Protein AF-A0A2V8R5P6-F1 (afdb_monomer_lite)

Foldseek 3Di:
DPPDDDDDLVPNPDPPDPSVVVLLVVLLPDQEAEAEDDPVCQPDPVSLVSVVSSPPNDPRHAYEYEYQLDDLVSCCVPPCNPHHYFYPDLVSVLVVVVVVCCVVPNDDPVVNVVVVVVSVVCCVPPVVVVSVVSNPPPDDDDDDDDDDDDDDDDDDDDDDDDDDDDDDDDDDDDDPDDDPDPDPFFKKFWAFQDPFWDWFKEKDQVVVVCVVAVADQQQKWKAFPVRDTWFKGKDAQFPPDSSRIMIMTTDPGTFGHDHPVPPHGRGMMTIDGHHDDADPFWWDWDFDQDPHFGQWIWIDGQFKIWIAGQAFDDDDDPPGRFGHRWTQFIDGNNHTQQANVDPPPPGDPQFTWPDFQKKWFDDPVRDPPDTDIDGQRHWGWHWGDWDITRFKTKTKIKTPWDKDWDADDVVGDIKIWTKMKIWIWMDTHPAQKIKIKIFMWTFTDDDPDTDDIDTTFMKIKIKGFGCQDDDWDWAFDFFKIKTWHQDPQTKIKIKGKPFTFPPSDKDQQDPVCPDDNPRSRRMIMTMTGDDDGMMMMMIGIDSDHPVVNVVVNVCCNVDPPVGDIYIDRDD

pLDDT: mean 79.07, std 18.96, range [26.81, 98.56]

Radius of gyration: 31.25 Å; chains: 1; bounding box: 75×61×99 Å

Structure (mmCIF, N/CA/C/O backbone):
data_AF-A0A2V8R5P6-F1
#
_entry.id   AF-A0A2V8R5P6-F1
#
loop_
_atom_site.group_PDB
_atom_site.id
_atom_site.type_symbol
_atom_site.label_atom_id
_atom_site.label_alt_id
_atom_site.label_comp_id
_atom_site.label_asym_id
_atom_site.label_entity_id
_atom_site.label_seq_id
_atom_site.pdbx_PDB_ins_code
_atom_site.Cartn_x
_atom_site.Cartn_y
_atom_site.Cartn_z
_atom_site.occupancy
_atom_site.B_iso_or_equiv
_atom_site.auth_seq_id
_atom_site.auth_comp_id
_atom_site.auth_asym_id
_atom_site.auth_atom_id
_atom_site.pdbx_PDB_model_num
ATOM 1 N N . MET A 1 1 ? 2.186 5.576 -33.189 1.00 41.69 1 MET A N 1
ATOM 2 C CA . MET A 1 1 ? 2.450 6.936 -32.674 1.00 41.69 1 MET A CA 1
ATOM 3 C C . MET A 1 1 ? 2.052 6.801 -31.240 1.00 41.69 1 MET A C 1
ATOM 5 O O . MET A 1 1 ? 0.868 6.687 -30.966 1.00 41.69 1 MET A O 1
ATOM 9 N N . ASP A 1 2 ? 3.041 6.612 -30.388 1.00 37.03 2 ASP A N 1
ATOM 10 C CA . ASP A 1 2 ? 2.862 5.997 -29.082 1.00 37.03 2 ASP A CA 1
ATOM 11 C C . ASP A 1 2 ? 3.487 6.998 -28.117 1.00 37.03 2 ASP A C 1
ATOM 13 O O . ASP A 1 2 ? 4.654 7.348 -28.289 1.00 37.03 2 ASP A O 1
ATOM 17 N N . GLY A 1 3 ? 2.681 7.553 -27.209 1.00 56.56 3 GLY A N 1
ATOM 18 C CA . GLY A 1 3 ? 3.106 8.645 -26.328 1.00 56.56 3 GLY A CA 1
ATOM 19 C C . GLY A 1 3 ? 2.830 10.075 -26.822 1.00 56.56 3 GLY A C 1
ATOM 20 O O . GLY A 1 3 ? 3.482 10.991 -26.335 1.00 56.56 3 GLY A O 1
ATOM 21 N N . VAL A 1 4 ? 1.880 10.304 -27.739 1.00 63.03 4 VAL A N 1
ATOM 22 C CA . VAL A 1 4 ? 1.261 11.640 -27.900 1.00 63.03 4 VAL A CA 1
ATOM 23 C C . VAL A 1 4 ? -0.056 11.636 -27.131 1.00 63.03 4 VAL A C 1
ATOM 25 O O . VAL A 1 4 ? -0.988 10.933 -27.518 1.00 63.03 4 VAL A O 1
ATOM 28 N N . GLU A 1 5 ? -0.125 12.395 -26.042 1.00 70.12 5 GLU A N 1
ATOM 29 C CA . GLU A 1 5 ? -1.360 12.597 -25.281 1.00 70.12 5 GLU A CA 1
ATOM 30 C C . GLU A 1 5 ? -2.325 13.486 -26.082 1.00 70.12 5 GLU A C 1
ATOM 32 O O . GLU A 1 5 ? -1.928 14.509 -26.644 1.00 70.12 5 GLU A O 1
ATOM 37 N N . THR A 1 6 ? -3.589 13.074 -26.192 1.00 77.62 6 THR A N 1
ATOM 38 C CA . THR A 1 6 ? -4.595 13.768 -27.007 1.00 77.62 6 THR A CA 1
ATOM 39 C C . THR A 1 6 ? -5.811 14.119 -26.172 1.00 77.62 6 THR A C 1
ATOM 41 O O . THR A 1 6 ? -6.468 13.218 -25.659 1.00 77.62 6 THR A O 1
ATOM 44 N N . LEU A 1 7 ? -6.142 15.407 -26.124 1.00 72.94 7 LEU A N 1
ATOM 45 C CA . LEU A 1 7 ? -7.327 15.933 -25.454 1.00 72.94 7 LEU A CA 1
ATOM 46 C C . LEU A 1 7 ? -8.447 16.192 -26.476 1.00 72.94 7 LEU A C 1
ATOM 48 O O . LEU A 1 7 ? -8.277 16.972 -27.416 1.00 72.94 7 LEU A O 1
ATOM 52 N N . ILE A 1 8 ? -9.594 15.537 -26.298 1.00 78.31 8 ILE A N 1
ATOM 53 C CA . ILE A 1 8 ? -10.787 15.604 -27.150 1.00 78.31 8 ILE A CA 1
ATOM 54 C C . ILE A 1 8 ? -12.005 15.877 -26.260 1.00 78.31 8 ILE A C 1
ATOM 56 O O . ILE A 1 8 ? -12.414 15.039 -25.460 1.00 78.31 8 ILE A O 1
ATOM 60 N N . SER A 1 9 ? -12.632 17.041 -26.440 1.00 68.12 9 SER A N 1
ATOM 61 C CA . SER A 1 9 ? -13.701 17.553 -25.566 1.00 68.12 9 SER A CA 1
ATOM 62 C C . SER A 1 9 ? -14.871 16.587 -25.327 1.00 68.12 9 SER A C 1
ATOM 64 O O . SER A 1 9 ? -15.349 16.493 -24.206 1.00 68.12 9 SER A O 1
ATOM 66 N N . ASP A 1 10 ? -15.302 15.842 -26.346 1.00 63.50 10 ASP A N 1
ATOM 67 C CA . ASP A 1 10 ? -16.402 14.861 -26.264 1.00 63.50 10 ASP A CA 1
ATOM 68 C C . ASP A 1 10 ? -16.063 13.601 -25.437 1.00 63.50 10 ASP A C 1
ATOM 70 O O . ASP A 1 10 ? -16.953 12.857 -25.030 1.00 63.50 10 ASP A O 1
ATOM 74 N N . LYS A 1 11 ? -14.773 13.342 -25.183 1.00 67.62 11 LYS A N 1
ATOM 75 C CA . LYS A 1 11 ? -14.292 12.159 -24.448 1.00 67.62 11 LYS A CA 1
ATOM 76 C C . LYS A 1 11 ? -13.755 12.489 -23.061 1.00 67.62 11 LYS A C 1
ATOM 78 O O . LYS A 1 11 ? -13.932 11.687 -22.146 1.00 67.62 11 LYS A O 1
ATOM 83 N N . ASP A 1 12 ? -13.113 13.646 -22.928 1.00 69.19 12 ASP A N 1
ATOM 84 C CA . ASP A 1 12 ? -12.294 13.974 -21.759 1.00 69.19 12 ASP A CA 1
ATOM 85 C C . ASP A 1 12 ? -12.962 14.991 -20.814 1.00 69.19 12 ASP A C 1
ATOM 87 O O . ASP A 1 12 ? -12.529 15.142 -19.674 1.00 69.19 12 ASP A O 1
ATOM 91 N N . ILE A 1 13 ? -14.062 15.632 -21.237 1.00 74.88 13 ILE A N 1
ATOM 92 C CA . ILE A 1 13 ? -14.932 16.433 -20.360 1.00 74.88 13 ILE A CA 1
ATOM 93 C C . ILE A 1 13 ? -16.036 15.528 -19.809 1.00 74.88 13 ILE A C 1
ATOM 95 O O . ILE A 1 13 ? -16.811 14.937 -20.564 1.00 74.88 13 ILE A O 1
ATOM 99 N N . MET A 1 14 ? -16.140 15.418 -18.483 1.00 68.12 14 MET A N 1
ATOM 100 C CA . MET A 1 14 ? -17.130 14.531 -17.867 1.00 68.12 14 MET A CA 1
ATOM 101 C C . MET A 1 14 ? -18.556 15.093 -17.957 1.00 68.12 14 MET A C 1
ATOM 103 O O . MET A 1 14 ? -18.818 16.274 -17.731 1.00 68.12 14 MET A O 1
ATOM 107 N N . ALA A 1 15 ? -19.527 14.217 -18.221 1.00 60.25 15 ALA A N 1
ATOM 108 C CA . ALA A 1 15 ? -20.934 14.600 -18.245 1.00 60.25 15 ALA A CA 1
ATOM 109 C C . ALA A 1 15 ? -21.382 15.160 -16.879 1.00 60.25 15 ALA A C 1
ATOM 111 O O . ALA A 1 15 ? -21.347 14.464 -15.866 1.00 60.25 15 ALA A O 1
ATOM 112 N N . GLY A 1 16 ? -21.839 16.416 -16.870 1.00 67.12 16 GLY A N 1
ATOM 113 C CA . GLY A 1 16 ? -22.284 17.126 -15.664 1.00 67.12 16 GLY A CA 1
ATOM 114 C C . GLY A 1 16 ? -21.281 18.135 -15.098 1.00 67.12 16 GLY A C 1
ATOM 115 O O . GLY A 1 16 ? -21.637 18.859 -14.168 1.00 67.12 16 GLY A O 1
ATOM 116 N N . THR A 1 17 ? -20.071 18.242 -15.654 1.00 66.88 17 THR A N 1
ATOM 117 C CA . THR A 1 17 ? -19.122 19.296 -15.272 1.00 66.88 17 THR A CA 1
ATOM 118 C C . THR A 1 17 ? -19.465 20.642 -15.915 1.00 66.88 17 THR A C 1
ATOM 120 O O . THR A 1 17 ? -20.315 20.761 -16.807 1.00 66.88 17 THR A O 1
ATOM 123 N N . ALA A 1 18 ? -18.790 21.701 -15.465 1.00 71.50 18 ALA A N 1
ATOM 124 C CA . ALA A 1 18 ? -18.855 23.012 -16.097 1.00 71.50 18 ALA A CA 1
ATOM 125 C C . ALA A 1 18 ? -18.038 23.004 -17.404 1.00 71.50 18 ALA A C 1
ATOM 127 O O . ALA A 1 18 ? -16.957 23.582 -17.476 1.00 71.50 18 ALA A O 1
ATOM 128 N N . TRP A 1 19 ? -18.574 22.354 -18.444 1.00 70.62 19 TRP A N 1
ATOM 129 C CA . TRP A 1 19 ? -17.860 22.013 -19.687 1.00 70.62 19 TRP A CA 1
ATOM 130 C C . TRP A 1 19 ? -17.019 23.155 -20.278 1.00 70.62 19 TRP A C 1
ATOM 132 O O . TRP A 1 19 ? -15.917 22.940 -20.769 1.00 70.62 19 TRP A O 1
ATOM 142 N N . ARG A 1 20 ? -17.521 24.395 -20.202 1.00 65.25 20 ARG A N 1
ATOM 143 C CA . ARG A 1 20 ? -16.844 25.574 -20.746 1.00 65.25 20 ARG A CA 1
ATOM 144 C C . ARG A 1 20 ? -15.592 25.968 -19.959 1.00 65.25 20 ARG A C 1
ATOM 146 O O . ARG A 1 20 ? -14.686 26.502 -20.579 1.00 65.25 20 ARG A O 1
ATOM 153 N N . SER A 1 21 ? -15.525 25.770 -18.640 1.00 71.88 21 SER A N 1
ATOM 154 C CA . SER A 1 21 ? -14.287 26.040 -17.892 1.00 71.88 21 SER A CA 1
ATOM 155 C C . SER A 1 21 ? -13.266 24.931 -18.106 1.00 71.88 21 SER A C 1
ATOM 157 O O . SER A 1 21 ? -12.133 25.245 -18.448 1.00 71.88 21 SER A O 1
ATOM 159 N N . GLU A 1 22 ? -13.680 23.661 -18.037 1.00 72.69 22 GLU A N 1
ATOM 160 C CA . GLU A 1 22 ? -12.770 22.526 -18.267 1.00 72.69 22 GLU A CA 1
ATOM 161 C C . GLU A 1 22 ? -12.156 22.565 -19.669 1.00 72.69 22 GLU A C 1
ATOM 163 O O . GLU A 1 22 ? -10.944 22.442 -19.806 1.00 72.69 22 GLU A O 1
ATOM 168 N N . LEU A 1 23 ? -12.949 22.869 -20.702 1.00 71.94 23 LEU A N 1
ATOM 169 C CA . LEU A 1 23 ? -12.435 23.032 -22.061 1.00 71.94 23 LEU A CA 1
ATOM 170 C C . LEU A 1 23 ? -11.393 24.155 -22.178 1.00 71.94 23 LEU A C 1
ATOM 172 O O . LEU A 1 23 ? -10.410 24.012 -22.900 1.00 71.94 23 LEU A O 1
ATOM 176 N N . LEU A 1 24 ? -11.589 25.270 -21.466 1.00 72.12 24 LEU A N 1
ATOM 177 C CA . LEU A 1 24 ? -10.641 26.388 -21.458 1.00 72.12 24 LEU A CA 1
ATOM 178 C C . LEU A 1 24 ? -9.375 26.072 -20.651 1.00 72.12 24 LEU A C 1
ATOM 180 O O . LEU A 1 24 ? -8.335 26.657 -20.940 1.00 72.12 24 LEU A O 1
ATOM 184 N N . ASP A 1 25 ? -9.442 25.178 -19.666 1.00 73.06 25 ASP A N 1
ATOM 185 C CA . ASP A 1 25 ? -8.280 24.728 -18.897 1.00 73.06 25 ASP A CA 1
ATOM 186 C C . ASP A 1 25 ? -7.480 23.665 -19.675 1.00 73.06 25 ASP A C 1
ATOM 188 O O . ASP A 1 25 ? -6.282 23.855 -19.877 1.00 73.06 25 ASP A O 1
ATOM 192 N N . MET A 1 26 ? -8.144 22.674 -20.286 1.00 74.00 26 MET A N 1
ATOM 193 C CA . MET A 1 26 ? -7.539 21.750 -21.267 1.00 74.00 26 MET A CA 1
ATOM 194 C C . MET A 1 26 ? -6.821 22.507 -22.401 1.00 74.00 26 MET A C 1
ATOM 196 O O . MET A 1 26 ? -5.726 22.141 -22.825 1.00 74.00 26 MET A O 1
ATOM 200 N N . MET A 1 27 ? -7.413 23.608 -22.879 1.00 70.81 27 MET A N 1
ATOM 201 C CA . MET A 1 27 ? -6.817 24.475 -23.902 1.00 70.81 27 MET A CA 1
ATOM 202 C C . MET A 1 27 ? -5.595 25.281 -23.429 1.00 70.81 27 MET A C 1
ATOM 204 O O . MET A 1 27 ? -4.884 25.794 -24.288 1.00 70.81 27 MET A O 1
ATOM 208 N N . LYS A 1 28 ? -5.332 25.428 -22.122 1.00 71.50 28 LYS A N 1
ATOM 209 C CA . LYS A 1 28 ? -4.113 26.092 -21.604 1.00 71.50 28 LYS A CA 1
ATOM 210 C C . LYS A 1 28 ? -2.930 25.140 -21.468 1.00 71.50 28 LYS A C 1
ATOM 212 O O . LYS A 1 28 ? -1.794 25.602 -21.465 1.00 71.50 28 LYS A O 1
ATOM 217 N N . GLU A 1 29 ? -3.192 23.847 -21.320 1.00 72.94 29 GLU A N 1
ATOM 218 C CA . GLU A 1 29 ? -2.159 22.826 -21.114 1.00 72.94 29 GLU A CA 1
ATOM 219 C C . GLU A 1 29 ? -1.693 22.200 -22.444 1.00 72.94 29 GLU A C 1
ATOM 221 O O . GLU A 1 29 ? -0.591 21.666 -22.535 1.00 72.94 29 GLU A O 1
ATOM 226 N N . ALA A 1 30 ? -2.488 22.327 -23.513 1.00 76.62 30 ALA A N 1
ATOM 227 C CA . ALA A 1 30 ? -2.176 21.778 -24.830 1.00 76.62 30 ALA A CA 1
ATOM 228 C C . ALA A 1 30 ? -1.042 22.526 -25.572 1.00 76.62 30 ALA A C 1
ATOM 230 O O . ALA A 1 30 ? -1.198 23.664 -26.017 1.00 76.62 30 ALA A O 1
ATOM 231 N N . GLU A 1 31 ? 0.079 21.845 -25.831 1.00 78.88 31 GLU A N 1
ATOM 232 C CA . GLU A 1 31 ? 1.199 22.411 -26.604 1.00 78.88 31 GLU A CA 1
ATOM 233 C C . GLU A 1 31 ? 0.924 22.522 -28.119 1.00 78.88 31 GLU A C 1
ATOM 235 O O . GLU A 1 31 ? 1.481 23.392 -28.808 1.00 78.88 31 GLU A O 1
ATOM 240 N N . PHE A 1 32 ? 0.090 21.634 -28.668 1.00 83.69 32 PHE A N 1
ATOM 241 C CA . PHE A 1 32 ? -0.286 21.590 -30.085 1.00 83.69 32 PHE A CA 1
ATOM 242 C C . PHE A 1 32 ? -1.804 21.424 -30.211 1.00 83.69 32 PHE A C 1
ATOM 244 O O . PHE A 1 32 ? -2.392 20.552 -29.579 1.00 83.69 32 PHE A O 1
ATOM 251 N N . CYS A 1 33 ? -2.443 22.238 -31.052 1.00 85.50 33 CYS A N 1
ATOM 252 C CA . CYS A 1 33 ? -3.891 22.226 -31.251 1.00 85.50 33 CYS A CA 1
ATOM 253 C C . CYS A 1 33 ? -4.232 21.871 -32.706 1.00 85.50 33 CYS A C 1
ATOM 255 O O . CYS A 1 33 ? -3.836 22.576 -33.637 1.00 85.50 33 CYS A O 1
ATOM 257 N N . ILE A 1 34 ? -4.982 20.785 -32.905 1.00 88.31 34 ILE A N 1
ATOM 258 C CA . ILE A 1 34 ? -5.501 20.366 -34.214 1.00 88.31 34 ILE A CA 1
ATOM 259 C C . ILE A 1 34 ? -6.964 20.796 -34.295 1.00 88.31 34 ILE A C 1
ATOM 261 O O . ILE A 1 34 ? -7.778 20.367 -33.482 1.00 88.31 34 ILE A O 1
ATOM 265 N N . VAL A 1 35 ? -7.311 21.628 -35.278 1.00 86.75 35 VAL A N 1
ATOM 266 C CA . VAL A 1 35 ? -8.685 22.126 -35.449 1.00 86.75 35 VAL A CA 1
ATOM 267 C C . VAL A 1 35 ? -9.297 21.513 -36.701 1.00 86.75 35 VAL A C 1
ATOM 269 O O . VAL A 1 35 ? -9.052 21.988 -37.810 1.00 86.75 35 VAL A O 1
ATOM 272 N N . CYS A 1 36 ? -10.090 20.456 -36.529 1.00 87.50 36 CYS A N 1
ATOM 273 C CA . CYS A 1 36 ? -10.805 19.797 -37.622 1.00 87.50 36 CYS A CA 1
ATOM 274 C C . CYS A 1 36 ? -11.921 20.703 -38.171 1.00 87.50 36 CYS A C 1
ATOM 276 O O . CYS A 1 36 ? -12.826 21.114 -37.443 1.00 87.50 36 CYS A O 1
ATOM 278 N N . LEU A 1 37 ? -11.859 21.023 -39.465 1.00 85.56 37 LEU A N 1
ATOM 279 C CA . LEU A 1 37 ? -12.806 21.901 -40.147 1.00 85.56 37 LEU A CA 1
ATOM 280 C C . LEU A 1 37 ? -13.525 21.178 -41.283 1.00 85.56 37 LEU A C 1
ATOM 282 O O . LEU A 1 37 ? -12.896 20.627 -42.183 1.00 85.56 37 LEU A O 1
ATOM 286 N N . GLU A 1 38 ? -14.846 21.304 -41.284 1.00 87.12 38 GLU A N 1
ATOM 287 C CA . GLU A 1 38 ? -15.762 20.830 -42.318 1.00 87.12 38 GLU A CA 1
ATOM 288 C C . GLU A 1 38 ? -16.639 21.990 -42.792 1.00 87.12 38 GLU A C 1
ATOM 290 O O . GLU A 1 38 ? -16.756 23.023 -42.128 1.00 87.12 38 GLU A O 1
ATOM 295 N N . ARG A 1 39 ? -17.325 21.830 -43.930 1.00 82.00 39 ARG A N 1
ATOM 296 C CA . ARG A 1 39 ? -18.169 22.893 -44.508 1.00 82.00 39 ARG A CA 1
ATOM 297 C C . ARG A 1 39 ? -19.221 23.445 -43.536 1.00 82.00 39 ARG A C 1
ATOM 299 O O . ARG A 1 39 ? -19.514 24.638 -43.587 1.00 82.00 39 ARG A O 1
ATOM 306 N N . GLN A 1 40 ? -19.771 22.590 -42.675 1.00 76.19 40 GLN A N 1
ATOM 307 C CA . GLN A 1 40 ? -20.717 22.970 -41.625 1.00 76.19 40 GLN A CA 1
ATOM 308 C C . GLN A 1 40 ? -20.053 23.777 -40.499 1.00 76.19 40 GLN A C 1
ATOM 310 O O . GLN A 1 40 ? -20.596 24.792 -40.058 1.00 76.19 40 GLN A O 1
ATOM 315 N N . SER A 1 41 ? -18.843 23.393 -40.083 1.00 75.88 41 SER A N 1
ATOM 316 C CA . SER A 1 41 ? -18.179 23.981 -38.920 1.00 75.88 41 SER A CA 1
ATOM 317 C C . SER A 1 41 ? -17.630 25.390 -39.189 1.00 75.88 41 SER A C 1
ATOM 319 O O . SER A 1 41 ? -17.620 26.217 -38.281 1.00 75.88 41 SER A O 1
ATOM 321 N N . LEU A 1 42 ? -17.341 25.737 -40.454 1.00 75.75 42 LEU A N 1
ATOM 322 C CA . LEU A 1 42 ? -16.986 27.104 -40.888 1.00 75.75 42 LEU A CA 1
ATOM 323 C C . LEU A 1 42 ? -18.039 28.183 -40.573 1.00 75.75 42 LEU A C 1
ATOM 325 O O . LEU A 1 42 ? -17.731 29.373 -40.635 1.00 75.75 42 LEU A O 1
ATOM 329 N N . ARG A 1 43 ? -19.291 27.793 -40.298 1.00 69.88 43 ARG A N 1
ATOM 330 C CA . ARG A 1 43 ? -20.374 28.714 -39.912 1.00 69.88 43 ARG A CA 1
ATOM 331 C C . ARG A 1 43 ? -20.559 28.827 -38.399 1.00 69.88 43 ARG A C 1
ATOM 333 O O . ARG A 1 43 ? -21.347 29.661 -37.964 1.00 69.88 43 ARG A O 1
ATOM 340 N N . SER A 1 44 ? -19.865 28.008 -37.608 1.00 72.62 44 SER A N 1
ATOM 341 C CA . SER A 1 44 ? -19.988 28.000 -36.152 1.00 72.62 44 SER A CA 1
ATOM 342 C C . SER A 1 44 ? -19.269 29.208 -35.538 1.00 72.62 44 SER A C 1
ATOM 344 O O . SER A 1 44 ? -18.041 29.288 -35.625 1.00 72.62 44 SER A O 1
ATOM 346 N N . PRO A 1 45 ? -19.974 30.129 -34.848 1.00 59.69 45 PRO A N 1
ATOM 347 C CA . PRO A 1 45 ? -19.325 31.221 -34.116 1.00 59.69 45 PRO A CA 1
ATOM 348 C C . PRO A 1 45 ? -18.437 30.710 -32.972 1.00 59.69 45 PRO A C 1
ATOM 350 O O . PRO A 1 45 ? -17.565 31.430 -32.490 1.00 59.69 45 PRO A O 1
ATOM 353 N N . TRP A 1 46 ? -18.675 29.471 -32.532 1.00 63.09 46 TRP A N 1
ATOM 354 C CA . TRP A 1 46 ? -18.012 28.842 -31.400 1.00 63.09 46 TRP A CA 1
ATOM 355 C C . TRP A 1 46 ? -16.539 28.523 -31.687 1.00 63.09 46 TRP A C 1
ATOM 357 O O . TRP A 1 46 ? -15.673 28.930 -30.919 1.00 63.09 46 TRP A O 1
ATOM 367 N N . ILE A 1 47 ? -16.238 27.946 -32.857 1.00 65.06 47 ILE A N 1
ATOM 368 C CA . ILE A 1 47 ? -14.860 27.621 -33.272 1.00 65.06 47 ILE A CA 1
ATOM 369 C C . ILE A 1 47 ? -13.997 28.886 -33.362 1.00 65.06 47 ILE A C 1
ATOM 371 O O . ILE A 1 47 ? -12.839 28.888 -32.951 1.00 65.06 47 ILE A O 1
ATOM 375 N N . ALA A 1 48 ? -14.560 29.993 -33.856 1.00 60.16 48 ALA A N 1
ATOM 376 C CA . ALA A 1 48 ? -13.858 31.274 -33.899 1.00 60.16 48 ALA A CA 1
ATOM 377 C C . ALA A 1 48 ? -13.557 31.839 -32.493 1.00 60.16 48 ALA A C 1
ATOM 379 O O . ALA A 1 48 ? -12.550 32.527 -32.320 1.00 60.16 48 ALA A O 1
ATOM 380 N N . PHE A 1 49 ? -14.399 31.541 -31.496 1.00 63.06 49 PHE A N 1
ATOM 381 C CA . PHE A 1 49 ? -14.207 31.955 -30.104 1.00 63.06 49 PHE A CA 1
ATOM 382 C C . PHE A 1 49 ? -13.153 31.095 -29.388 1.00 63.06 49 PHE A C 1
ATOM 384 O O . PHE A 1 49 ? -12.235 31.644 -28.782 1.00 63.06 49 PHE A O 1
ATOM 391 N N . GLU A 1 50 ? -13.245 29.767 -29.496 1.00 63.59 50 GLU A N 1
ATOM 392 C CA . GLU A 1 50 ? -12.294 28.813 -28.900 1.00 63.59 50 GLU A CA 1
ATOM 393 C C . GLU A 1 50 ? -10.869 29.042 -29.412 1.00 63.59 50 GLU A C 1
ATOM 395 O O . GLU A 1 50 ? -9.941 29.254 -28.635 1.00 63.59 50 GLU A O 1
ATOM 400 N N . VAL A 1 51 ? -10.704 29.115 -30.734 1.00 62.91 51 VAL A N 1
ATOM 401 C CA . VAL A 1 51 ? -9.417 29.412 -31.377 1.00 62.91 51 VAL A CA 1
ATOM 402 C C . VAL A 1 51 ? -8.875 30.777 -30.953 1.00 62.91 51 VAL A C 1
ATOM 404 O O . VAL A 1 51 ? -7.667 30.937 -30.789 1.00 62.91 51 VAL A O 1
ATOM 407 N N . GLY A 1 52 ? -9.752 31.770 -30.770 1.00 61.84 52 GLY A N 1
ATOM 408 C CA . GLY A 1 52 ? -9.370 33.093 -30.276 1.00 61.84 52 GLY A CA 1
ATOM 409 C C . GLY A 1 52 ? -8.824 33.066 -28.846 1.00 61.84 52 GLY A C 1
ATOM 410 O O . GLY A 1 52 ? -7.953 33.869 -28.516 1.00 61.84 52 GLY A O 1
ATOM 411 N N . PHE A 1 53 ? -9.292 32.129 -28.017 1.00 63.59 53 PHE A N 1
ATOM 412 C CA . PHE A 1 53 ? -8.777 31.902 -26.670 1.00 63.59 53 PHE A CA 1
ATOM 413 C C . PHE A 1 53 ? -7.422 31.181 -26.695 1.00 63.59 53 PHE A C 1
ATOM 415 O O . PHE A 1 53 ? -6.457 31.712 -26.150 1.00 63.59 53 PHE A O 1
ATOM 422 N N . VAL A 1 54 ? -7.308 30.059 -27.419 1.00 59.84 54 VAL A N 1
ATOM 423 C CA . VAL A 1 54 ? -6.037 29.320 -27.606 1.00 59.84 54 VAL A CA 1
ATOM 424 C C . VAL A 1 54 ? -4.932 30.253 -28.124 1.00 59.84 54 VAL A C 1
ATOM 426 O O . VAL A 1 54 ? -3.827 30.280 -27.587 1.00 59.84 54 VAL A O 1
ATOM 429 N N . ALA A 1 55 ? -5.249 31.096 -29.113 1.00 59.34 55 ALA A N 1
ATOM 430 C CA . ALA A 1 55 ? -4.313 32.047 -29.713 1.00 59.34 55 ALA A CA 1
ATOM 431 C C . ALA A 1 55 ? -3.903 33.232 -28.809 1.00 59.34 55 ALA A C 1
ATOM 433 O O . ALA A 1 55 ? -2.973 33.949 -29.172 1.00 59.34 55 ALA A O 1
ATOM 434 N N . ASN A 1 56 ? -4.591 33.465 -27.684 1.00 58.47 56 ASN A N 1
ATOM 435 C CA . ASN A 1 56 ? -4.267 34.517 -26.709 1.00 58.47 56 ASN A CA 1
ATOM 436 C C . ASN A 1 56 ? -3.638 33.960 -25.422 1.00 58.47 56 ASN A C 1
ATOM 438 O O . ASN A 1 56 ? -2.841 34.649 -24.791 1.00 58.47 56 ASN A O 1
ATOM 442 N N . SER A 1 57 ? -4.011 32.747 -25.005 1.00 55.88 57 SER A N 1
ATOM 443 C CA . SER A 1 57 ? -3.524 32.128 -23.765 1.00 55.88 57 SER A CA 1
ATOM 444 C C . SER A 1 57 ? -2.152 31.473 -23.911 1.00 55.88 57 SER A C 1
ATOM 446 O O . SER A 1 57 ? -1.452 31.310 -22.916 1.00 55.88 57 SER A O 1
ATOM 448 N N . LEU A 1 58 ? -1.755 31.124 -25.137 1.00 55.75 58 LEU A N 1
ATOM 449 C CA . LEU A 1 58 ? -0.521 30.402 -25.424 1.00 55.75 58 LEU A CA 1
ATOM 450 C C . LEU A 1 58 ? 0.386 31.232 -26.336 1.00 55.75 58 LEU A C 1
ATOM 452 O O . LEU A 1 58 ? 0.192 31.259 -27.551 1.00 55.75 58 LEU A O 1
ATOM 456 N N . ALA A 1 59 ? 1.405 31.871 -25.760 1.00 47.28 59 ALA A N 1
ATOM 457 C CA . ALA A 1 59 ? 2.319 32.743 -26.502 1.00 47.28 59 ALA A CA 1
ATOM 458 C C . ALA A 1 59 ? 3.120 32.024 -27.615 1.00 47.28 59 ALA A C 1
ATOM 460 O O . ALA A 1 59 ? 3.546 32.683 -28.560 1.00 47.28 59 ALA A O 1
ATOM 461 N N . GLU A 1 60 ? 3.297 30.695 -27.532 1.00 51.28 60 GLU A N 1
ATOM 462 C CA . GLU A 1 60 ? 4.103 29.894 -28.477 1.00 51.28 60 GLU A CA 1
ATOM 463 C C . GLU A 1 60 ? 3.461 28.540 -28.889 1.00 51.28 60 GLU A C 1
ATOM 465 O O . GLU A 1 60 ? 4.151 27.611 -29.324 1.00 51.28 60 GLU A O 1
ATOM 470 N N . SER A 1 61 ? 2.134 28.377 -28.778 1.00 56.66 61 SER A N 1
ATOM 471 C CA . SER A 1 61 ? 1.486 27.125 -29.224 1.00 56.66 61 SER A CA 1
ATOM 472 C C . SER A 1 61 ? 1.409 26.986 -30.745 1.00 56.66 61 SER A C 1
ATOM 474 O O . SER A 1 61 ? 1.372 27.958 -31.503 1.00 56.66 61 SER A O 1
ATOM 476 N N . SER A 1 62 ? 1.359 25.737 -31.207 1.00 74.38 62 SER A N 1
ATOM 477 C CA . SER A 1 62 ? 1.248 25.413 -32.631 1.00 74.38 62 SER A CA 1
ATOM 478 C C . SER A 1 62 ? -0.189 25.009 -32.954 1.00 74.38 62 SER A C 1
ATOM 480 O O . SER A 1 62 ? -0.631 23.938 -32.549 1.00 74.38 62 SER A O 1
ATOM 482 N N . ILE A 1 63 ? -0.917 25.859 -33.682 1.00 84.69 63 ILE A N 1
ATOM 483 C CA . ILE A 1 63 ? -2.282 25.571 -34.148 1.00 84.69 63 ILE A CA 1
ATOM 484 C C . ILE A 1 63 ? -2.231 25.111 -35.610 1.00 84.69 63 ILE A C 1
ATOM 486 O O . ILE A 1 63 ? -1.702 25.826 -36.463 1.00 84.69 63 ILE A O 1
ATOM 490 N N . CYS A 1 64 ? -2.815 23.950 -35.914 1.00 89.00 64 CYS A N 1
ATOM 491 C CA . CYS A 1 64 ? -2.956 23.434 -37.275 1.00 89.00 64 CYS A CA 1
ATOM 492 C C . CYS A 1 64 ? -4.443 23.252 -37.648 1.00 89.00 64 CYS A C 1
ATOM 494 O O . CYS A 1 64 ? -5.110 22.365 -37.109 1.00 89.00 64 CYS A O 1
ATOM 496 N N . PRO A 1 65 ? -4.985 24.065 -38.575 1.00 89.75 65 PRO A N 1
ATOM 497 C CA . PRO A 1 65 ? -6.292 23.816 -39.176 1.00 89.75 65 PRO A CA 1
ATOM 498 C C . PRO A 1 65 ? -6.233 22.570 -40.069 1.00 89.75 65 PRO A C 1
ATOM 500 O O . PRO A 1 65 ? -5.435 22.518 -41.007 1.00 89.75 65 PRO A O 1
ATOM 503 N N . TYR A 1 66 ? -7.094 21.592 -39.810 1.00 92.62 66 TYR A N 1
ATOM 504 C CA . TYR A 1 66 ? -7.132 20.316 -40.520 1.00 92.62 66 TYR A CA 1
ATOM 505 C C . TYR A 1 66 ? -8.428 20.199 -41.334 1.00 92.62 66 TYR A C 1
ATOM 507 O O . TYR A 1 66 ? -9.524 20.184 -40.780 1.00 92.62 66 TYR A O 1
ATOM 515 N N . LEU A 1 67 ? -8.316 20.214 -42.663 1.00 90.62 67 LEU A N 1
ATOM 516 C CA . LEU A 1 67 ? -9.421 20.511 -43.578 1.00 90.62 67 LEU A CA 1
ATOM 517 C C . LEU A 1 67 ? -10.052 19.241 -44.163 1.00 90.62 67 LEU A C 1
ATOM 519 O O . LEU A 1 67 ? -9.507 18.631 -45.082 1.00 90.62 67 LEU A O 1
ATOM 523 N N . ILE A 1 68 ? -11.236 18.878 -43.673 1.00 89.62 68 ILE A N 1
ATOM 524 C CA . ILE A 1 68 ? -12.007 17.708 -44.104 1.00 89.62 68 ILE A CA 1
ATOM 525 C C . ILE A 1 68 ? -12.955 18.126 -45.238 1.00 89.62 68 ILE A C 1
ATOM 527 O O . ILE A 1 68 ? -13.864 18.937 -45.052 1.00 89.62 68 ILE A O 1
ATOM 531 N N . GLY A 1 69 ? -12.716 17.615 -46.451 1.00 83.81 69 GLY A N 1
ATOM 532 C CA . GLY A 1 69 ? -13.511 17.956 -47.644 1.00 83.81 69 GLY A CA 1
ATOM 533 C C . GLY A 1 69 ? -13.438 19.436 -48.062 1.00 83.81 69 GLY A C 1
ATOM 534 O O . GLY A 1 69 ? -14.315 19.931 -48.779 1.00 83.81 69 GLY A O 1
ATOM 535 N N . LEU A 1 70 ? -12.413 20.158 -47.601 1.00 86.38 70 LEU A N 1
ATOM 536 C CA . LEU A 1 70 ? -12.209 21.589 -47.811 1.00 86.38 70 LEU A CA 1
ATOM 537 C C . LEU A 1 70 ? -10.785 21.870 -48.304 1.00 86.38 70 LEU A C 1
ATOM 539 O O . LEU A 1 70 ? -9.832 21.216 -47.894 1.00 86.38 70 LEU A O 1
ATOM 543 N N . SER A 1 71 ? -10.641 22.904 -49.131 1.00 86.06 71 SER A N 1
ATOM 544 C CA . SER A 1 71 ? -9.341 23.445 -49.541 1.00 86.06 71 SER A CA 1
ATOM 545 C C . SER A 1 71 ? -8.976 24.682 -48.706 1.00 86.06 71 SER A C 1
ATOM 547 O O . SER A 1 71 ? -9.881 25.348 -48.190 1.00 86.06 71 SER A O 1
ATOM 549 N N . PRO A 1 72 ? -7.693 25.089 -48.629 1.00 84.81 72 PRO A N 1
ATOM 550 C CA . PRO A 1 72 ? -7.291 26.321 -47.939 1.00 84.81 72 PRO A CA 1
ATOM 551 C C . PRO A 1 72 ? -8.038 27.581 -48.411 1.00 84.81 72 PRO A C 1
ATOM 553 O O . PRO A 1 72 ? -8.293 28.483 -47.614 1.00 84.81 72 PRO A O 1
ATOM 556 N N . ARG A 1 73 ? -8.491 27.616 -49.675 1.00 85.31 73 ARG A N 1
ATOM 557 C CA . ARG A 1 73 ? -9.309 28.718 -50.217 1.00 85.31 73 ARG A CA 1
ATOM 558 C C . ARG A 1 73 ? -10.646 28.888 -49.494 1.00 85.31 73 ARG A C 1
ATOM 560 O O . ARG A 1 73 ? -11.171 29.990 -49.384 1.00 85.31 73 ARG A O 1
ATOM 567 N N . ASN A 1 74 ? -11.207 27.797 -48.972 1.00 83.88 74 ASN A N 1
ATOM 568 C CA . ASN A 1 74 ? -12.486 27.822 -48.266 1.00 83.88 74 ASN A CA 1
ATOM 569 C C . ASN A 1 74 ? -12.401 28.505 -46.893 1.00 83.88 74 ASN A C 1
ATOM 571 O O . ASN A 1 74 ? -13.443 28.873 -46.354 1.00 83.88 74 ASN A O 1
ATOM 575 N N . ILE A 1 75 ? -11.191 28.703 -46.353 1.00 84.12 75 ILE A N 1
ATOM 576 C CA . ILE A 1 75 ? -10.972 29.357 -45.060 1.00 84.12 75 ILE A CA 1
ATOM 577 C C . ILE A 1 75 ? -10.340 30.749 -45.165 1.00 84.12 75 ILE A C 1
ATOM 579 O O . ILE A 1 75 ? -10.109 31.345 -44.125 1.00 84.12 75 ILE A O 1
ATOM 583 N N . GLU A 1 76 ? -10.102 31.311 -46.359 1.00 80.50 76 GLU A N 1
ATOM 584 C CA . GLU A 1 76 ? -9.396 32.602 -46.553 1.00 80.50 76 GLU A CA 1
ATOM 585 C C . GLU A 1 76 ? -9.900 33.743 -45.648 1.00 80.50 76 GLU A C 1
ATOM 587 O O . GLU A 1 76 ? -9.108 34.528 -45.126 1.00 80.50 76 GLU A O 1
ATOM 592 N N . ARG A 1 77 ? -11.221 33.816 -45.432 1.00 75.38 77 ARG A N 1
ATOM 593 C CA . ARG A 1 77 ? -11.890 34.838 -44.603 1.00 75.38 77 ARG A CA 1
ATOM 594 C C . ARG A 1 77 ? -12.149 34.402 -43.153 1.00 75.38 77 ARG A C 1
ATOM 596 O O . ARG A 1 77 ? -12.765 35.149 -42.399 1.00 75.38 77 ARG A O 1
ATOM 603 N N . HIS A 1 78 ? -11.735 33.198 -42.773 1.00 78.94 78 HIS A N 1
ATOM 604 C CA . HIS A 1 78 ? -11.894 32.649 -41.429 1.00 78.94 78 HIS A CA 1
ATOM 605 C C . HIS A 1 78 ? -10.701 33.060 -40.542 1.00 78.94 78 HIS A C 1
ATOM 607 O O . HIS A 1 78 ? -9.579 33.082 -41.044 1.00 78.94 78 HIS A O 1
ATOM 613 N N . PRO A 1 79 ? -10.866 33.304 -39.225 1.00 76.38 79 PRO A N 1
ATOM 614 C CA . PRO A 1 79 ? -9.758 33.692 -38.334 1.00 76.38 79 PRO A CA 1
ATOM 615 C C . PRO A 1 79 ? -8.572 32.710 -38.269 1.00 76.38 79 PRO A C 1
ATOM 617 O O . PRO A 1 79 ? -7.491 33.081 -37.811 1.00 76.38 79 PRO A O 1
ATOM 620 N N . LEU A 1 80 ? -8.764 31.468 -38.729 1.00 80.50 80 LEU A N 1
ATOM 621 C CA . LEU A 1 80 ? -7.719 30.444 -38.846 1.00 80.50 80 LEU A CA 1
ATOM 622 C C . LEU A 1 80 ? -6.841 30.570 -40.105 1.00 80.50 80 LEU A C 1
ATOM 624 O O . LEU A 1 80 ? -5.831 29.878 -40.174 1.00 80.50 80 LEU A O 1
ATOM 628 N N . SER A 1 81 ? -7.165 31.435 -41.077 1.00 82.81 81 SER A N 1
ATOM 629 C CA . SER A 1 81 ? -6.387 31.572 -42.327 1.00 82.81 81 SER A CA 1
ATOM 630 C C . SER A 1 81 ? -4.940 32.030 -42.126 1.00 82.81 81 SER A C 1
ATOM 632 O O . SER A 1 81 ? -4.106 31.833 -43.005 1.00 82.81 81 SER A O 1
ATOM 634 N N . LYS A 1 82 ? -4.633 32.604 -40.955 1.00 80.50 82 LYS A N 1
ATOM 635 C CA . LYS A 1 82 ? -3.275 32.971 -40.528 1.00 80.50 82 LYS A CA 1
ATOM 636 C C . LYS A 1 82 ? -2.384 31.777 -40.145 1.00 80.50 82 LYS A C 1
ATOM 638 O O . LYS A 1 82 ? -1.181 31.967 -40.006 1.00 80.50 82 LYS A O 1
ATOM 643 N N . TYR A 1 83 ? -2.945 30.579 -39.958 1.00 85.12 83 TYR A N 1
ATOM 644 C CA . TYR A 1 83 ? -2.195 29.358 -39.642 1.00 85.12 83 TYR A CA 1
ATOM 645 C C . TYR A 1 83 ? -2.063 28.455 -40.872 1.00 85.12 83 TYR A C 1
ATOM 647 O O . TYR A 1 83 ? -2.948 28.413 -41.728 1.00 85.12 83 TYR A O 1
ATOM 655 N N . GLN A 1 84 ? -0.969 27.693 -40.955 1.00 86.94 84 GLN A N 1
ATOM 656 C CA . GLN A 1 84 ? -0.742 26.784 -42.077 1.00 86.94 84 GLN A CA 1
ATOM 657 C C . GLN A 1 84 ? -1.663 25.561 -41.977 1.00 86.94 84 GLN A C 1
ATOM 659 O O . GLN A 1 84 ? -1.412 24.628 -41.215 1.00 86.94 84 GLN A O 1
ATOM 664 N N . ALA A 1 85 ? -2.733 25.576 -42.770 1.00 89.00 85 ALA A N 1
ATOM 665 C CA . ALA A 1 85 ? -3.689 24.482 -42.842 1.00 89.00 85 ALA A CA 1
ATOM 666 C C . ALA A 1 85 ? -3.121 23.249 -43.567 1.00 89.00 85 ALA A C 1
ATOM 668 O O . ALA A 1 85 ? -2.340 23.372 -44.516 1.00 89.00 85 ALA A O 1
ATOM 669 N N . LYS A 1 86 ? -3.573 22.063 -43.156 1.00 93.81 86 LYS A N 1
ATOM 670 C CA . LYS A 1 86 ? -3.339 20.784 -43.838 1.00 93.81 86 LYS A CA 1
ATOM 671 C C . LYS A 1 86 ? -4.669 20.198 -44.288 1.00 93.81 86 LYS A C 1
ATOM 673 O O . LYS A 1 86 ? -5.663 20.299 -43.578 1.00 93.81 86 LYS A O 1
ATOM 678 N N . GLN A 1 87 ? -4.706 19.623 -45.484 1.00 92.19 87 GLN A N 1
ATOM 679 C CA . GLN A 1 87 ? -5.888 18.906 -45.961 1.00 92.19 87 GLN A CA 1
ATOM 680 C C . GLN A 1 87 ? -5.945 17.514 -45.330 1.00 92.19 87 GLN A C 1
ATOM 682 O O . GLN A 1 87 ? -4.909 16.916 -45.039 1.00 92.19 87 GLN A O 1
ATOM 687 N N . ALA A 1 88 ? -7.157 17.000 -45.139 1.00 90.38 88 ALA A N 1
ATOM 688 C CA . ALA A 1 88 ? -7.400 15.633 -44.703 1.00 90.38 88 ALA A CA 1
ATOM 689 C C . ALA A 1 88 ? -7.215 14.653 -45.878 1.00 90.38 88 ALA A C 1
ATOM 691 O O . ALA A 1 88 ? -8.155 14.013 -46.343 1.00 90.38 88 ALA A O 1
ATOM 692 N N . ASP A 1 89 ? -5.984 14.581 -46.380 1.00 88.69 89 ASP A N 1
ATOM 693 C CA . ASP A 1 89 ? -5.514 13.663 -47.417 1.00 88.69 89 ASP A CA 1
ATOM 694 C C . ASP A 1 89 ? -4.183 13.010 -46.985 1.00 88.69 89 ASP A C 1
ATOM 696 O O . ASP A 1 89 ? -3.650 13.316 -45.914 1.00 88.69 89 ASP A O 1
ATOM 700 N N . LYS A 1 90 ? -3.648 12.073 -47.783 1.00 89.06 90 LYS A N 1
ATOM 701 C CA . LYS A 1 90 ? -2.448 11.292 -47.416 1.00 89.06 90 LYS A CA 1
ATOM 702 C C . LYS A 1 90 ? -1.233 12.185 -47.138 1.00 89.06 90 LYS A C 1
ATOM 704 O O . LYS A 1 90 ? -0.471 11.914 -46.213 1.00 89.06 90 LYS A O 1
ATOM 709 N N . GLU A 1 91 ? -1.059 13.249 -47.916 1.00 91.50 91 GLU A N 1
ATOM 710 C CA . GLU A 1 91 ? 0.096 14.145 -47.816 1.00 91.50 91 GLU A CA 1
ATOM 711 C C . GLU A 1 91 ? -0.071 15.128 -46.651 1.00 91.50 91 GLU A C 1
ATOM 713 O O . GLU A 1 91 ? 0.835 15.279 -45.831 1.00 91.50 91 GLU A O 1
ATOM 718 N N . GLY A 1 92 ? -1.254 15.728 -46.504 1.00 90.06 92 GLY A N 1
ATOM 719 C CA . GLY A 1 92 ? -1.564 16.633 -45.401 1.00 90.06 92 GLY A CA 1
ATOM 720 C C . GLY A 1 92 ? -1.579 15.947 -44.032 1.00 90.06 92 GLY A C 1
ATOM 721 O O . GLY A 1 92 ? -1.106 16.536 -43.057 1.00 90.06 92 GLY A O 1
ATOM 722 N N . THR A 1 93 ? -2.037 14.691 -43.955 1.00 91.56 93 THR A N 1
ATOM 723 C CA . THR A 1 93 ? -1.975 13.888 -42.719 1.00 91.56 93 THR A CA 1
ATOM 724 C C . THR A 1 93 ? -0.536 13.517 -42.372 1.00 91.56 93 THR A C 1
ATOM 726 O O . THR A 1 93 ? -0.140 13.634 -41.213 1.00 91.56 93 THR A O 1
ATOM 729 N N . TRP A 1 94 ? 0.268 13.111 -43.365 1.00 93.31 94 TRP A N 1
ATOM 730 C CA . TRP A 1 94 ? 1.692 12.842 -43.159 1.00 93.31 94 TRP A CA 1
ATOM 731 C C . TRP A 1 94 ? 2.425 14.075 -42.622 1.00 93.31 94 TRP A C 1
ATOM 733 O O . TRP A 1 94 ? 3.148 13.983 -41.631 1.00 93.31 94 TRP A O 1
ATOM 743 N N . ASP A 1 95 ? 2.204 15.237 -43.233 1.00 91.94 95 ASP A N 1
ATOM 744 C CA . ASP A 1 95 ? 2.831 16.487 -42.811 1.00 91.94 95 ASP A CA 1
ATOM 745 C C . ASP A 1 95 ? 2.427 16.905 -41.387 1.00 91.94 95 ASP A C 1
ATOM 747 O O . ASP A 1 95 ? 3.255 17.442 -40.650 1.00 91.94 95 ASP A O 1
ATOM 751 N N . LEU A 1 96 ? 1.172 16.664 -40.989 1.00 91.19 96 LEU A N 1
ATOM 752 C CA . LEU A 1 96 ? 0.695 16.897 -39.623 1.00 91.19 96 LEU A CA 1
ATOM 753 C C . LEU A 1 96 ? 1.391 15.961 -38.621 1.00 91.19 96 LEU A C 1
ATOM 755 O O . LEU A 1 96 ? 1.904 16.417 -37.601 1.00 91.19 96 LEU A O 1
ATOM 759 N N . ILE A 1 97 ? 1.466 14.667 -38.941 1.00 89.62 97 ILE A N 1
ATOM 760 C CA . ILE A 1 97 ? 2.154 13.645 -38.135 1.00 89.62 97 ILE A CA 1
ATOM 761 C C . ILE A 1 97 ? 3.643 13.976 -37.968 1.00 89.62 97 ILE A C 1
ATOM 763 O O . ILE A 1 97 ? 4.184 13.894 -36.865 1.00 89.62 97 ILE A O 1
ATOM 767 N N . LEU A 1 98 ? 4.291 14.417 -39.046 1.00 89.06 98 LEU A N 1
ATOM 768 C CA . LEU A 1 98 ? 5.689 14.834 -39.046 1.00 89.06 98 LEU A CA 1
ATOM 769 C C . LEU A 1 98 ? 5.919 16.116 -38.227 1.00 89.06 98 LEU A C 1
ATOM 771 O O . LEU A 1 98 ? 6.952 16.247 -37.569 1.00 89.06 98 LEU A O 1
ATOM 775 N N . ALA A 1 99 ? 4.970 17.057 -38.244 1.00 88.00 99 ALA A N 1
ATOM 776 C CA . ALA A 1 99 ? 5.032 18.269 -37.429 1.00 88.00 99 ALA A CA 1
ATOM 777 C C . ALA A 1 99 ? 4.909 17.968 -35.924 1.00 88.00 99 ALA A C 1
ATOM 779 O O . ALA A 1 99 ? 5.640 18.566 -35.133 1.00 88.00 99 ALA A O 1
ATOM 780 N N . LEU A 1 100 ? 4.046 17.020 -35.538 1.00 87.06 100 LEU A N 1
ATOM 781 C CA . LEU A 1 100 ? 3.906 16.555 -34.152 1.00 87.06 100 LEU A CA 1
ATOM 782 C C . LEU A 1 100 ? 5.197 15.894 -33.644 1.00 87.06 100 LEU A C 1
ATOM 784 O O . LEU A 1 100 ? 5.746 16.336 -32.637 1.00 87.06 100 LEU A O 1
ATOM 788 N N . GLU A 1 101 ? 5.734 14.911 -34.378 1.00 85.00 101 GLU A N 1
ATOM 789 C CA . GLU A 1 101 ? 6.988 14.220 -34.020 1.00 85.00 101 GLU A CA 1
ATOM 790 C C . GLU A 1 101 ? 8.147 15.215 -33.842 1.00 85.00 101 GLU A C 1
ATOM 792 O O . GLU A 1 101 ? 8.866 15.185 -32.842 1.00 85.00 101 GLU A O 1
ATOM 797 N N . ARG A 1 102 ? 8.302 16.154 -34.786 1.00 87.00 102 ARG A N 1
ATOM 798 C CA . ARG A 1 102 ? 9.355 17.176 -34.715 1.00 87.00 102 ARG A CA 1
ATOM 799 C C . ARG A 1 102 ? 9.169 18.151 -33.560 1.00 87.00 102 ARG A C 1
ATOM 801 O O . ARG A 1 102 ? 10.178 18.625 -33.044 1.00 87.00 102 ARG A O 1
ATOM 808 N N . LYS A 1 103 ? 7.932 18.456 -33.147 1.00 83.00 103 LYS A N 1
ATOM 809 C CA . LYS A 1 103 ? 7.691 19.295 -31.965 1.00 83.00 103 LYS A CA 1
ATOM 810 C C . LYS A 1 103 ? 8.055 18.556 -30.678 1.00 83.00 103 LYS A C 1
ATOM 812 O O . LYS A 1 103 ? 8.736 19.129 -29.837 1.00 83.00 103 LYS A O 1
ATOM 817 N N . GLN A 1 104 ? 7.659 17.291 -30.559 1.00 80.94 104 GLN A N 1
ATOM 818 C CA . GLN A 1 104 ? 7.878 16.493 -29.352 1.00 80.94 104 GLN A CA 1
ATOM 819 C C . GLN A 1 104 ? 9.346 16.068 -29.160 1.00 80.94 104 GLN A C 1
ATOM 821 O O . GLN A 1 104 ? 9.816 15.920 -28.032 1.00 80.94 104 GLN A O 1
ATOM 826 N N . HIS A 1 105 ? 10.083 15.847 -30.255 1.00 80.00 105 HIS A N 1
ATOM 827 C CA . HIS A 1 105 ? 11.385 15.173 -30.202 1.00 80.00 105 HIS A CA 1
ATOM 828 C C . HIS A 1 105 ? 12.500 15.793 -31.060 1.00 80.00 105 HIS A C 1
ATOM 830 O O . HIS A 1 105 ? 13.634 15.306 -31.029 1.00 80.00 105 HIS A O 1
ATOM 836 N N . GLY A 1 106 ? 12.214 16.863 -31.805 1.00 83.06 106 GLY A N 1
ATOM 837 C CA . GLY A 1 106 ? 13.155 17.472 -32.744 1.00 83.06 106 GLY A CA 1
ATOM 838 C C . GLY A 1 106 ? 13.347 16.672 -34.046 1.00 83.06 106 GLY A C 1
ATOM 839 O O . GLY A 1 106 ? 12.854 15.552 -34.189 1.00 83.06 106 GLY A O 1
ATOM 840 N N . PRO A 1 107 ? 14.053 17.241 -35.041 1.00 81.62 107 PRO A N 1
ATOM 841 C CA . PRO A 1 107 ? 14.266 16.596 -36.336 1.00 81.62 107 PRO A CA 1
ATOM 842 C C . PRO A 1 107 ? 15.264 15.432 -36.246 1.00 81.62 107 PRO A C 1
ATOM 844 O O . PRO A 1 107 ? 16.384 15.590 -35.755 1.00 81.62 107 PRO A O 1
ATOM 847 N N . ASN A 1 108 ? 14.895 14.262 -36.778 1.00 89.50 108 ASN A N 1
ATOM 848 C CA . ASN A 1 108 ? 15.765 13.082 -36.807 1.00 89.50 108 ASN A CA 1
ATOM 849 C C . ASN A 1 108 ? 15.481 12.201 -38.033 1.00 89.50 108 ASN A C 1
ATOM 851 O O . ASN A 1 108 ? 14.489 11.478 -38.066 1.00 89.50 108 ASN A O 1
ATOM 855 N N . ALA A 1 109 ? 16.383 12.202 -39.018 1.00 78.44 109 ALA A N 1
ATOM 856 C CA . ALA A 1 109 ? 16.166 11.532 -40.304 1.00 78.44 109 ALA A CA 1
ATOM 857 C C . ALA A 1 109 ? 15.858 10.022 -40.197 1.00 78.44 109 ALA A C 1
ATOM 859 O O . ALA A 1 109 ? 14.968 9.530 -40.886 1.00 78.44 109 ALA A O 1
ATOM 860 N N . LEU A 1 110 ? 16.547 9.287 -39.314 1.00 67.69 110 LEU A N 1
ATOM 861 C CA . LEU A 1 110 ? 16.328 7.843 -39.144 1.00 67.69 110 LEU A CA 1
ATOM 862 C C . LEU A 1 110 ? 14.964 7.548 -38.504 1.00 67.69 110 LEU A C 1
ATOM 864 O O . LEU A 1 110 ? 14.316 6.555 -38.835 1.00 67.69 110 LEU A O 1
ATOM 868 N N . ARG A 1 111 ? 14.519 8.410 -37.586 1.00 83.94 111 ARG A N 1
ATOM 869 C CA . ARG A 1 111 ? 13.211 8.280 -36.947 1.00 83.94 111 ARG A CA 1
ATOM 870 C C . ARG A 1 111 ? 12.080 8.692 -37.883 1.00 83.94 111 ARG A C 1
ATOM 872 O O . ARG A 1 111 ? 11.095 7.970 -37.976 1.00 83.94 111 ARG A O 1
ATOM 879 N N . GLU A 1 112 ? 12.249 9.790 -38.616 1.00 87.69 112 GLU A N 1
ATOM 880 C CA . GLU A 1 112 ? 11.301 10.248 -39.636 1.00 87.69 112 GLU A CA 1
ATOM 881 C C . GLU A 1 112 ? 11.111 9.190 -40.735 1.00 87.69 112 GLU A C 1
ATOM 883 O O . GLU A 1 112 ? 9.978 8.936 -41.139 1.00 87.69 112 GLU A O 1
ATOM 888 N N . GLN A 1 113 ? 12.180 8.491 -41.144 1.00 80.31 113 GLN A N 1
ATOM 889 C CA . GLN A 1 113 ? 12.086 7.352 -42.063 1.00 80.31 113 GLN A CA 1
ATOM 890 C C . GLN A 1 113 ? 11.236 6.205 -41.483 1.00 80.31 113 GLN A C 1
ATOM 892 O O . GLN A 1 113 ? 10.288 5.764 -42.129 1.00 80.31 113 GLN A O 1
ATOM 897 N N . ARG A 1 114 ? 11.517 5.750 -40.253 1.00 80.44 114 ARG A N 1
ATOM 898 C CA . ARG A 1 114 ? 10.730 4.682 -39.597 1.00 80.44 114 ARG A CA 1
ATOM 899 C C . ARG A 1 114 ? 9.269 5.087 -39.378 1.00 80.44 114 ARG A C 1
ATOM 901 O O . ARG A 1 114 ? 8.362 4.270 -39.524 1.00 80.44 114 ARG A O 1
ATOM 908 N N . LEU A 1 115 ? 9.029 6.354 -39.035 1.00 86.00 115 LEU A N 1
ATOM 909 C CA . LEU A 1 115 ? 7.687 6.913 -38.896 1.00 86.00 115 LEU A CA 1
ATOM 910 C C . LEU A 1 115 ? 6.956 6.929 -40.245 1.00 86.00 115 LEU A C 1
ATOM 912 O O . LEU A 1 115 ? 5.765 6.629 -40.275 1.00 86.00 115 LEU A O 1
ATOM 916 N N . ARG A 1 116 ? 7.665 7.200 -41.352 1.00 89.25 116 ARG A N 1
ATOM 917 C CA . ARG A 1 116 ? 7.116 7.144 -42.712 1.00 89.25 116 ARG A CA 1
ATOM 918 C C . ARG A 1 116 ? 6.741 5.723 -43.112 1.00 89.25 116 ARG A C 1
ATOM 920 O O . ARG A 1 116 ? 5.604 5.506 -43.511 1.00 89.25 116 ARG A O 1
ATOM 927 N N . GLU A 1 117 ? 7.650 4.764 -42.949 1.00 81.94 117 GLU A N 1
ATOM 928 C CA . GLU A 1 117 ? 7.400 3.338 -43.220 1.00 81.94 117 GLU A CA 1
ATOM 929 C C . GLU A 1 117 ? 6.162 2.838 -42.455 1.00 81.94 117 GLU A C 1
ATOM 931 O O . GLU A 1 117 ? 5.288 2.184 -43.023 1.00 81.94 117 GLU A O 1
ATOM 936 N N . ARG A 1 118 ? 6.031 3.234 -41.181 1.00 83.06 118 ARG A N 1
ATOM 937 C CA . ARG A 1 118 ? 4.847 2.949 -40.365 1.00 83.06 118 ARG A CA 1
ATOM 938 C C . ARG A 1 118 ? 3.586 3.649 -40.887 1.00 83.06 118 ARG A C 1
ATOM 940 O O . ARG A 1 118 ? 2.546 3.005 -40.991 1.00 83.06 118 ARG A O 1
ATOM 947 N N . PHE A 1 119 ? 3.656 4.939 -41.214 1.00 88.69 119 PHE A N 1
ATOM 948 C CA . PHE A 1 119 ? 2.515 5.708 -41.722 1.00 88.69 119 PHE A CA 1
ATOM 949 C C . PHE A 1 119 ? 1.939 5.121 -43.016 1.00 88.69 119 PHE A C 1
ATOM 951 O O . PHE A 1 119 ? 0.723 4.988 -43.117 1.00 88.69 119 PHE A O 1
ATOM 958 N N . GLU A 1 120 ? 2.788 4.734 -43.973 1.00 86.94 120 GLU A N 1
ATOM 959 C CA . GLU A 1 120 ? 2.348 4.145 -45.246 1.00 86.94 120 GLU A CA 1
ATOM 960 C C . GLU A 1 120 ? 1.491 2.886 -45.015 1.00 86.94 120 GLU A C 1
ATOM 962 O O . GLU A 1 120 ? 0.389 2.779 -45.556 1.00 86.94 120 GLU A O 1
ATOM 967 N N . LEU A 1 121 ? 1.938 1.991 -44.123 1.00 81.00 121 LEU A N 1
ATOM 968 C CA . LEU A 1 121 ? 1.206 0.775 -43.747 1.00 81.00 121 LEU A CA 1
ATOM 969 C C . LEU A 1 121 ? -0.165 1.087 -43.119 1.00 81.00 121 LEU A C 1
ATOM 971 O O . LEU A 1 121 ? -1.179 0.526 -43.537 1.00 81.00 121 LEU A O 1
ATOM 975 N N . TYR A 1 122 ? -0.225 1.994 -42.137 1.00 80.12 122 TYR A N 1
ATOM 976 C CA . TYR A 1 122 ? -1.497 2.381 -41.505 1.00 80.12 122 TYR A CA 1
ATOM 977 C C . TYR A 1 122 ? -2.444 3.089 -42.484 1.00 80.12 122 TYR A C 1
ATOM 979 O O . TYR A 1 122 ? -3.660 2.867 -42.442 1.00 80.12 122 TYR A O 1
ATOM 987 N N . TRP A 1 123 ? -1.905 3.909 -43.390 1.00 84.94 123 TRP A N 1
ATOM 988 C CA . TRP A 1 123 ? -2.706 4.633 -44.367 1.00 84.94 123 TRP A CA 1
ATOM 989 C C . TRP A 1 123 ? -3.414 3.687 -45.340 1.00 84.94 123 TRP A C 1
ATOM 991 O O . TRP A 1 123 ? -4.622 3.810 -45.563 1.00 84.94 123 TRP A O 1
ATOM 1001 N N . GLU A 1 124 ? -2.680 2.729 -45.906 1.00 79.38 124 GLU A N 1
ATOM 1002 C CA . GLU A 1 124 ? -3.209 1.802 -46.911 1.00 79.38 124 GLU A CA 1
ATOM 1003 C C . GLU A 1 124 ? -4.139 0.744 -46.306 1.00 79.38 124 GLU A C 1
ATOM 1005 O O . GLU A 1 124 ? -5.168 0.419 -46.903 1.00 79.38 124 GLU A O 1
ATOM 1010 N N . HIS A 1 125 ? -3.835 0.241 -45.105 1.00 71.94 125 HIS A N 1
ATOM 1011 C CA . HIS A 1 125 ? -4.619 -0.836 -44.495 1.00 71.94 125 HIS A CA 1
ATOM 1012 C C . HIS A 1 125 ? -5.834 -0.372 -43.677 1.00 71.94 125 HIS A C 1
ATOM 1014 O O . HIS A 1 125 ? -6.801 -1.133 -43.580 1.00 71.94 125 HIS A O 1
ATOM 1020 N N . GLN A 1 126 ? -5.809 0.833 -43.092 1.00 70.12 126 GLN A N 1
ATOM 1021 C CA . GLN A 1 126 ? -6.850 1.299 -42.161 1.00 70.12 126 GLN A CA 1
ATOM 1022 C C . GLN A 1 126 ? -7.473 2.634 -42.602 1.00 70.12 126 GLN A C 1
ATOM 1024 O O . GLN A 1 126 ? -8.659 2.675 -42.938 1.00 70.12 126 GLN A O 1
ATOM 1029 N N . LEU A 1 127 ? -6.680 3.707 -42.695 1.00 72.38 127 LEU A N 1
ATOM 1030 C CA . LEU A 1 127 ? -7.216 5.073 -42.825 1.00 72.38 127 LEU A CA 1
ATOM 1031 C C . LEU A 1 127 ? -7.905 5.351 -44.173 1.00 72.38 127 LEU A C 1
ATOM 1033 O O . LEU A 1 127 ? -8.894 6.081 -44.216 1.00 72.38 127 LEU A O 1
ATOM 1037 N N . THR A 1 128 ? -7.455 4.732 -45.271 1.00 75.50 128 THR A N 1
ATOM 1038 C CA . THR A 1 128 ? -8.034 4.955 -46.615 1.00 75.50 128 THR A CA 1
ATOM 1039 C C . THR A 1 128 ? -9.549 4.687 -46.667 1.00 75.50 128 THR A C 1
ATOM 1041 O O . THR A 1 128 ? -10.270 5.373 -47.392 1.00 75.50 128 THR A O 1
ATOM 1044 N N . LYS A 1 129 ? -10.062 3.725 -45.88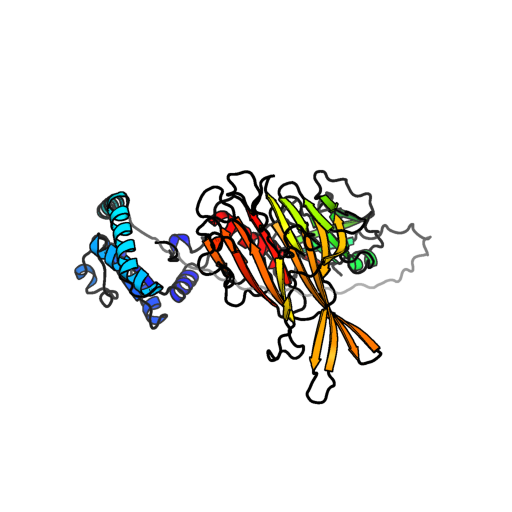4 1.00 70.38 129 LYS A N 1
ATOM 1045 C CA . LYS A 1 129 ? -11.505 3.418 -45.826 1.00 70.38 129 LYS A CA 1
ATOM 1046 C C . LYS A 1 129 ? -12.289 4.425 -44.982 1.00 70.38 129 LYS A C 1
ATOM 1048 O O . LYS A 1 129 ? -13.401 4.790 -45.351 1.00 70.38 129 LYS A O 1
ATOM 1053 N N . GLU A 1 130 ? -11.711 4.881 -43.877 1.00 72.19 130 GLU A N 1
ATOM 1054 C CA . GLU A 1 130 ? -12.362 5.807 -42.943 1.00 72.19 130 GLU A CA 1
ATOM 1055 C C . GLU A 1 130 ? -12.480 7.214 -43.543 1.00 72.19 130 GLU A C 1
ATOM 1057 O O . GLU A 1 130 ? -13.554 7.816 -43.510 1.00 72.19 130 GLU A O 1
ATOM 1062 N N . PHE A 1 131 ? -11.426 7.697 -44.210 1.00 72.69 131 PHE A N 1
ATOM 1063 C CA . PHE A 1 131 ? -11.445 8.983 -44.917 1.00 72.69 131 PHE A CA 1
ATOM 1064 C C . PHE A 1 131 ? -12.445 8.996 -46.082 1.00 72.69 131 PHE A C 1
ATOM 1066 O O . PHE A 1 131 ? -13.116 10.005 -46.304 1.00 72.69 131 PHE A O 1
ATOM 1073 N N . ALA A 1 132 ? -12.604 7.876 -46.797 1.00 69.31 132 ALA A N 1
ATOM 1074 C CA . ALA A 1 132 ? -13.639 7.746 -47.821 1.00 69.31 132 ALA A CA 1
ATOM 1075 C C . ALA A 1 132 ? -15.057 7.869 -47.228 1.00 69.31 132 ALA A C 1
ATOM 1077 O O . ALA A 1 132 ? -15.919 8.491 -47.845 1.00 69.31 132 ALA A O 1
ATOM 1078 N N . GLY A 1 133 ? -15.285 7.346 -46.016 1.00 66.31 133 GLY A N 1
ATOM 1079 C CA . GLY A 1 133 ? -16.540 7.519 -45.279 1.00 66.31 133 GLY A CA 1
ATOM 1080 C C . GLY A 1 133 ? -16.812 8.981 -44.908 1.00 66.31 133 GLY A C 1
ATOM 1081 O O . GLY A 1 133 ? -17.873 9.512 -45.245 1.00 66.31 133 GLY A O 1
ATOM 1082 N N . LEU A 1 134 ? -15.835 9.659 -44.295 1.00 65.31 134 LEU A N 1
ATOM 1083 C CA . LEU A 1 134 ? -15.956 11.062 -43.860 1.00 65.31 134 LEU A CA 1
ATOM 1084 C C . LEU A 1 134 ? -16.331 12.016 -45.007 1.00 65.31 134 LEU A C 1
ATOM 1086 O O . LEU A 1 134 ? -17.173 12.894 -44.837 1.00 65.31 134 LEU A O 1
ATOM 1090 N N . LEU A 1 135 ? -15.781 11.804 -46.206 1.00 63.50 135 LEU A N 1
ATOM 1091 C CA . LEU A 1 135 ? -16.091 12.622 -47.386 1.00 63.50 135 LEU A CA 1
ATOM 1092 C C . LEU A 1 135 ? -17.511 12.405 -47.951 1.00 63.50 135 LEU A C 1
ATOM 1094 O O . LEU A 1 135 ? -17.943 13.181 -48.804 1.00 63.50 135 LEU A O 1
ATOM 1098 N N . THR A 1 136 ? -18.243 11.385 -47.486 1.00 59.19 136 THR A N 1
ATOM 1099 C CA . THR A 1 136 ? -19.605 11.058 -47.955 1.00 59.19 136 THR A CA 1
ATOM 1100 C C . THR A 1 136 ? -20.726 11.418 -46.973 1.00 59.19 136 THR A C 1
ATOM 1102 O O . THR A 1 136 ? -21.869 11.542 -47.402 1.00 59.19 136 THR A O 1
ATOM 1105 N N . GLY A 1 137 ? -20.427 11.624 -45.683 1.00 50.25 137 GLY A N 1
ATOM 1106 C CA . GLY A 1 137 ? -21.442 11.758 -44.623 1.00 50.25 137 GLY A CA 1
ATOM 1107 C C . GLY A 1 137 ? -21.973 13.171 -44.332 1.00 50.25 137 GLY A C 1
ATOM 1108 O O . GLY A 1 137 ? -22.891 13.320 -43.534 1.00 50.25 137 GLY A O 1
ATOM 1109 N N . GLY A 1 138 ? -21.417 14.221 -44.944 1.00 42.38 138 GLY A N 1
ATOM 1110 C CA . GLY A 1 138 ? -21.655 15.625 -44.558 1.00 42.38 138 GLY A CA 1
ATOM 1111 C C . GLY A 1 138 ? -22.994 16.255 -44.979 1.00 42.38 138 GLY A C 1
ATOM 1112 O O . GLY A 1 138 ? -23.007 17.439 -45.327 1.00 42.38 138 GLY A O 1
ATOM 1113 N N . ALA A 1 139 ? -24.094 15.496 -45.020 1.00 36.88 139 ALA A N 1
ATOM 1114 C CA . ALA A 1 139 ? -25.381 15.961 -45.543 1.00 36.88 139 ALA A CA 1
ATOM 1115 C C . ALA A 1 139 ? -26.611 15.352 -44.833 1.00 36.88 139 ALA A C 1
ATOM 1117 O O . ALA A 1 139 ? -27.318 14.576 -45.461 1.00 36.88 139 ALA A O 1
ATOM 1118 N N . GLU A 1 140 ? -26.865 15.728 -43.565 1.00 32.28 140 GLU A N 1
ATOM 1119 C CA . GLU A 1 140 ? -28.204 15.930 -42.939 1.00 32.28 140 GLU A CA 1
ATOM 1120 C C . GLU A 1 140 ? -28.114 16.086 -41.396 1.00 32.28 140 GLU A C 1
ATOM 1122 O O . GLU A 1 140 ? -27.674 15.151 -40.735 1.00 32.28 140 GLU A O 1
ATOM 1127 N N . ALA A 1 141 ? -28.547 17.237 -40.831 1.00 30.97 141 ALA A N 1
ATOM 1128 C CA . ALA A 1 141 ? -29.299 17.405 -39.551 1.00 30.97 141 ALA A CA 1
ATOM 1129 C C . ALA A 1 141 ? -29.215 18.834 -38.931 1.00 30.97 141 ALA A C 1
ATOM 1131 O O . ALA A 1 141 ? -28.151 19.442 -38.871 1.00 30.97 141 ALA A O 1
ATOM 1132 N N . GLU A 1 142 ? -30.348 19.341 -38.415 1.00 28.19 142 GLU A N 1
ATOM 1133 C CA . GLU A 1 142 ? -30.587 20.669 -37.785 1.00 28.19 142 GLU A CA 1
ATOM 1134 C C . GLU A 1 142 ? -31.830 20.527 -36.837 1.00 28.19 142 GLU A C 1
ATOM 1136 O O . GLU A 1 142 ? -32.582 19.573 -37.026 1.00 28.19 142 GLU A O 1
ATOM 1141 N N . GLN A 1 143 ? -32.175 21.317 -35.797 1.00 27.39 143 GLN A N 1
ATOM 1142 C CA . GLN A 1 143 ? -31.796 22.651 -35.271 1.00 27.39 143 GLN A CA 1
ATOM 1143 C C . GLN A 1 143 ? -31.817 22.672 -33.708 1.00 27.39 143 GLN A C 1
ATOM 1145 O O . GLN A 1 143 ? -32.498 21.836 -33.114 1.00 27.39 143 GLN A O 1
ATOM 1150 N N . PRO A 1 144 ? -31.164 23.638 -33.014 1.00 27.66 144 PRO A N 1
ATOM 1151 C CA . PRO A 1 144 ? -31.222 23.788 -31.547 1.00 27.66 144 PRO A CA 1
ATOM 1152 C C . PRO A 1 144 ? -32.308 24.774 -31.047 1.00 27.66 144 PRO A C 1
ATOM 1154 O O . PRO A 1 144 ? -32.642 25.740 -31.731 1.00 27.66 144 PRO A O 1
ATOM 1157 N N . THR A 1 145 ? -32.787 24.611 -29.802 1.00 27.12 145 THR A N 1
ATOM 1158 C CA . THR A 1 145 ? -33.733 25.542 -29.133 1.00 27.12 145 THR A CA 1
ATOM 1159 C C . THR A 1 145 ? -33.275 25.992 -27.737 1.00 27.12 145 THR A C 1
ATOM 1161 O O . THR A 1 145 ? -32.880 25.165 -26.917 1.00 27.12 145 THR A O 1
ATOM 1164 N N . SER A 1 146 ? -33.382 27.296 -27.450 1.00 28.25 146 SER A N 1
ATOM 1165 C CA . SER A 1 146 ? -32.933 27.955 -26.203 1.00 28.25 146 SER A CA 1
ATOM 1166 C C . SER A 1 146 ? -33.932 27.898 -25.025 1.00 28.25 146 SER A C 1
ATOM 1168 O O . SER A 1 146 ? -35.138 27.819 -25.260 1.00 28.25 146 SER A O 1
ATOM 1170 N N . PRO A 1 147 ? -33.469 28.057 -23.764 1.00 28.62 147 PRO A N 1
ATOM 1171 C CA . PRO A 1 147 ? -34.317 28.241 -22.577 1.00 28.62 147 PRO A CA 1
ATOM 1172 C C . PRO A 1 147 ? -34.580 29.724 -22.209 1.00 28.62 147 PRO A C 1
ATOM 1174 O O . PRO A 1 147 ? -33.899 30.632 -22.684 1.00 28.62 147 PRO A O 1
ATOM 1177 N N . ALA A 1 148 ? -35.550 29.958 -21.312 1.00 26.81 148 ALA A N 1
ATOM 1178 C CA . ALA A 1 148 ? -35.989 31.270 -20.800 1.00 26.81 148 ALA A CA 1
ATOM 1179 C C . ALA A 1 148 ? -35.981 31.325 -19.238 1.00 26.81 148 ALA A C 1
ATOM 1181 O O . ALA A 1 148 ? -35.834 30.273 -18.614 1.00 26.81 148 ALA A O 1
ATOM 1182 N N . PRO A 1 149 ? -36.062 32.512 -18.582 1.00 32.94 149 PRO A N 1
ATOM 1183 C CA . PRO A 1 149 ? -35.378 32.742 -17.295 1.00 32.94 149 PRO A CA 1
ATOM 1184 C C . PRO A 1 149 ? -36.213 32.699 -15.984 1.00 32.94 149 PRO A C 1
ATOM 1186 O O . PRO A 1 149 ? -37.422 32.488 -15.962 1.00 32.94 149 PRO A O 1
ATOM 1189 N N . GLN A 1 150 ? -35.479 32.915 -14.883 1.00 29.92 150 GLN A N 1
ATOM 1190 C CA . GLN A 1 150 ? -35.769 32.732 -13.447 1.00 29.92 150 GLN A CA 1
ATOM 1191 C C . GLN A 1 150 ? -36.898 33.588 -12.822 1.00 29.92 150 GLN A C 1
ATOM 1193 O O . GLN A 1 150 ? -37.276 34.640 -13.337 1.00 29.92 150 GLN A O 1
ATOM 1198 N N . LYS A 1 151 ? -37.310 33.217 -11.594 1.00 28.94 151 LYS A N 1
ATOM 1199 C CA . LYS A 1 151 ? -37.963 34.114 -10.618 1.00 28.94 151 LYS A CA 1
ATOM 1200 C C . LYS A 1 151 ? -37.383 33.969 -9.200 1.00 28.94 151 LYS A C 1
ATOM 1202 O O . LYS A 1 151 ? -36.883 32.914 -8.829 1.00 28.94 151 LYS A O 1
ATOM 1207 N N . ARG A 1 152 ? -37.456 35.067 -8.441 1.00 27.05 152 ARG A N 1
ATOM 1208 C CA . ARG A 1 152 ? -36.853 35.323 -7.116 1.00 27.05 152 ARG A CA 1
ATOM 1209 C C . ARG A 1 152 ? -37.952 35.386 -6.043 1.00 27.05 152 ARG A C 1
ATOM 1211 O O . ARG A 1 152 ? -39.054 35.823 -6.365 1.00 27.05 152 ARG A O 1
ATOM 1218 N N . VAL A 1 153 ? -37.653 35.002 -4.800 1.00 32.00 153 VAL A N 1
ATOM 1219 C CA . VAL A 1 153 ? -38.559 35.114 -3.634 1.00 32.00 153 VAL A CA 1
ATOM 1220 C C . VAL A 1 153 ? -37.803 35.752 -2.459 1.00 32.00 153 VAL A C 1
ATOM 1222 O O . VAL A 1 153 ? -36.602 35.528 -2.312 1.00 32.00 153 VAL A O 1
ATOM 1225 N N . GLU A 1 154 ? -38.492 36.579 -1.672 1.00 30.72 154 GLU A N 1
ATOM 1226 C CA . GLU A 1 154 ? -37.972 37.321 -0.507 1.00 30.72 154 GLU A CA 1
ATOM 1227 C C . GLU A 1 154 ? -38.378 36.644 0.828 1.00 30.72 154 GLU A C 1
ATOM 1229 O O . GLU A 1 154 ? -39.333 35.866 0.832 1.00 30.72 154 GLU A O 1
ATOM 1234 N N . PRO A 1 155 ? -37.669 36.891 1.951 1.00 33.16 155 PRO A N 1
ATOM 1235 C CA . PRO A 1 155 ? -37.910 36.208 3.231 1.00 33.16 155 PRO A CA 1
ATOM 1236 C C . PRO A 1 155 ? -38.884 36.940 4.182 1.00 33.16 155 PRO A C 1
ATOM 1238 O O . PRO A 1 155 ? -38.885 38.168 4.260 1.00 33.16 155 PRO A O 1
ATOM 1241 N N . GLU A 1 156 ? -39.644 36.177 4.979 1.00 30.59 156 GLU A N 1
ATOM 1242 C CA . GLU A 1 156 ? -40.512 36.680 6.064 1.00 30.59 156 GLU A CA 1
ATOM 1243 C C . GLU A 1 156 ? -39.810 36.756 7.441 1.00 30.59 156 GLU A C 1
ATOM 1245 O O . GLU A 1 156 ? -38.763 36.146 7.670 1.00 30.59 156 GLU A O 1
ATOM 1250 N N . GLN A 1 157 ? -40.401 37.523 8.370 1.00 32.53 157 GLN A N 1
ATOM 1251 C CA . GLN A 1 157 ? -39.887 37.807 9.721 1.00 32.53 157 GLN A CA 1
ATOM 1252 C C . GLN A 1 157 ? -40.570 36.968 10.833 1.00 32.53 157 GLN A C 1
ATOM 1254 O O . GLN A 1 157 ? -41.712 36.542 10.661 1.00 32.53 157 GLN A O 1
ATOM 1259 N N . PRO A 1 158 ? -39.913 36.749 11.995 1.00 35.12 158 PRO A N 1
ATOM 1260 C CA . PRO A 1 158 ? -40.430 35.910 13.085 1.00 35.12 158 PRO A CA 1
ATOM 1261 C C . PRO A 1 158 ? -41.329 36.647 14.102 1.00 35.12 158 PRO A C 1
ATOM 1263 O O . PRO A 1 158 ? -41.295 37.868 14.231 1.00 35.12 158 PRO A O 1
ATOM 1266 N N . SER A 1 159 ? -42.102 35.870 14.874 1.00 33.44 159 SER A N 1
ATOM 1267 C CA . SER A 1 159 ? -43.040 36.331 15.922 1.00 33.44 159 SER A CA 1
ATOM 1268 C C . SER A 1 159 ? -42.480 36.192 17.364 1.00 33.44 159 SER A C 1
ATOM 1270 O O . SER A 1 159 ? -41.546 35.415 17.567 1.00 33.44 159 SER A O 1
ATOM 1272 N N . PRO A 1 160 ? -43.007 36.941 18.365 1.00 37.53 160 PRO A N 1
ATOM 1273 C CA . PRO A 1 160 ? -42.364 37.160 19.678 1.00 37.53 160 PRO A CA 1
ATOM 1274 C C . PRO A 1 160 ? -42.640 36.083 20.766 1.00 37.53 160 PRO A C 1
ATOM 1276 O O . PRO A 1 160 ? -43.516 35.240 20.581 1.00 37.53 160 PRO A O 1
ATOM 1279 N N . PRO A 1 161 ? -41.896 36.097 21.901 1.00 36.28 161 PRO A N 1
ATOM 1280 C CA . PRO A 1 161 ? -41.883 35.018 22.905 1.00 36.28 161 PRO A CA 1
ATOM 1281 C C . PRO A 1 161 ? -42.952 35.125 24.014 1.00 36.28 161 PRO A C 1
ATOM 1283 O O . PRO A 1 161 ? -43.534 36.185 24.239 1.00 36.28 161 PRO A O 1
ATOM 1286 N N . THR A 1 162 ? -43.129 34.029 24.767 1.00 34.00 162 THR A N 1
ATOM 1287 C CA . THR A 1 162 ? -44.064 33.894 25.906 1.00 34.00 162 THR A CA 1
ATOM 1288 C C . THR A 1 162 ? -43.318 33.657 27.232 1.00 34.00 162 THR A C 1
ATOM 1290 O O . THR A 1 162 ? -42.281 32.996 27.256 1.00 34.00 162 THR A O 1
ATOM 1293 N N . GLU A 1 163 ? -43.850 34.195 28.334 1.00 34.59 163 GLU A N 1
ATOM 1294 C CA . GLU A 1 163 ? -43.230 34.241 29.673 1.00 34.59 163 GLU A CA 1
ATOM 1295 C C . GLU A 1 163 ? -43.271 32.912 30.476 1.00 34.59 163 GLU A C 1
ATOM 1297 O O . GLU A 1 163 ? -44.144 32.072 30.243 1.00 34.59 163 GLU A O 1
ATOM 1302 N N . PRO A 1 164 ? -42.366 32.715 31.465 1.00 34.12 164 PRO A N 1
ATOM 1303 C CA . PRO A 1 164 ? -42.315 31.514 32.304 1.00 34.12 164 PRO A CA 1
ATOM 1304 C C . PRO A 1 164 ? -43.186 31.584 33.578 1.00 34.12 164 PRO A C 1
ATOM 1306 O O . PRO A 1 164 ? -43.211 32.586 34.291 1.00 34.12 164 PRO A O 1
ATOM 1309 N N . GLY A 1 165 ? -43.833 30.463 33.921 1.00 33.22 165 GLY A N 1
ATOM 1310 C CA . GLY A 1 165 ? -44.566 30.272 35.184 1.00 33.22 165 GLY A CA 1
ATOM 1311 C C . GLY A 1 165 ? -43.683 29.848 36.379 1.00 33.22 165 GLY A C 1
ATOM 1312 O O . GLY A 1 165 ? -42.536 29.437 36.192 1.00 33.22 165 GLY A O 1
ATOM 1313 N N . PRO A 1 166 ? -44.196 29.929 37.625 1.00 35.59 166 PRO A N 1
ATOM 1314 C CA . PRO A 1 166 ? -43.381 29.839 38.839 1.00 35.59 166 PRO A CA 1
ATOM 1315 C C . PRO A 1 166 ? -42.974 28.410 39.231 1.00 35.59 166 PRO A C 1
ATOM 1317 O O . PRO A 1 166 ? -43.786 27.484 39.255 1.00 35.59 166 PRO A O 1
ATOM 1320 N N . GLN A 1 167 ? -41.714 28.259 39.644 1.00 31.52 167 GLN A N 1
ATOM 1321 C CA . GLN A 1 167 ? -41.153 27.011 40.164 1.00 31.52 167 GLN A CA 1
ATOM 1322 C C . GLN A 1 167 ? -41.604 26.747 41.612 1.00 31.52 167 GLN A C 1
ATOM 1324 O O . GLN A 1 167 ? -41.564 27.639 42.460 1.00 31.52 167 GLN A O 1
ATOM 1329 N N . ARG A 1 168 ? -41.965 25.496 41.927 1.00 31.73 168 ARG A N 1
ATOM 1330 C CA . ARG A 1 168 ? -42.071 24.989 43.306 1.00 31.73 168 ARG A CA 1
ATOM 1331 C C . ARG A 1 168 ? -40.942 23.995 43.558 1.00 31.73 168 ARG A C 1
ATOM 1333 O O . ARG A 1 168 ? -40.826 23.022 42.819 1.00 31.73 168 ARG A O 1
ATOM 1340 N N . LEU A 1 169 ? -40.151 24.212 44.611 1.00 32.34 169 LEU A N 1
ATOM 1341 C CA . LEU A 1 169 ? -39.206 23.203 45.091 1.00 32.34 169 LEU A CA 1
ATOM 1342 C C . LEU A 1 169 ? -39.977 21.974 45.588 1.00 32.34 169 LEU A C 1
ATOM 1344 O O . LEU A 1 169 ? -40.809 22.081 46.489 1.00 32.34 169 LEU A O 1
ATOM 1348 N N . ILE A 1 170 ? -39.639 20.811 45.041 1.00 36.62 170 ILE A N 1
ATOM 1349 C CA . ILE A 1 170 ? -39.958 19.502 45.608 1.00 36.62 170 ILE A CA 1
ATOM 1350 C C . ILE A 1 170 ? -38.618 18.791 45.777 1.00 36.62 170 ILE A C 1
ATOM 1352 O O . ILE A 1 170 ? -37.898 18.594 44.801 1.00 36.62 170 ILE A O 1
ATOM 1356 N N . VAL A 1 171 ? -38.271 18.442 47.015 1.00 35.97 171 VAL A N 1
ATOM 1357 C CA . VAL A 1 171 ? -37.095 17.618 47.318 1.00 35.97 171 VAL A CA 1
ATOM 1358 C C . VAL A 1 171 ? -37.545 16.154 47.270 1.00 35.97 171 VAL A C 1
ATOM 1360 O O . VAL A 1 171 ? -38.417 15.791 48.063 1.00 35.97 171 VAL A O 1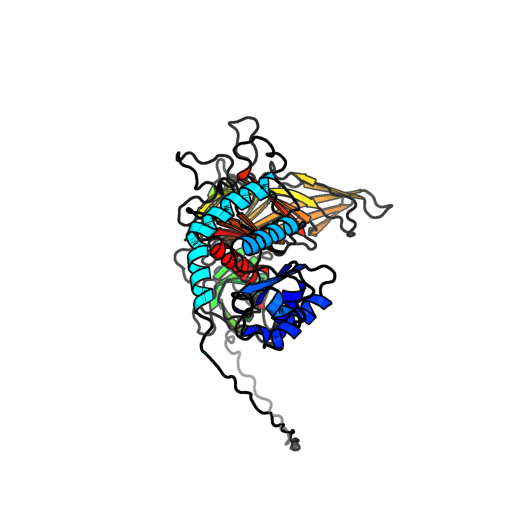
ATOM 1363 N N . PRO A 1 172 ? -37.026 15.317 46.354 1.00 33.78 172 PRO A N 1
ATOM 1364 C CA . PRO A 1 172 ? -37.363 13.898 46.326 1.00 33.78 172 PRO A CA 1
ATOM 1365 C C . PRO A 1 172 ? -36.631 13.141 47.453 1.00 33.78 172 PRO A C 1
ATOM 1367 O O . PRO A 1 172 ? -35.517 13.524 47.822 1.00 33.78 172 PRO A O 1
ATOM 1370 N N . PRO A 1 173 ? -37.229 12.075 48.013 1.00 37.25 173 PRO A N 1
ATOM 1371 C CA . PRO A 1 173 ? -36.561 11.211 48.980 1.00 37.25 173 PRO A CA 1
ATOM 1372 C C . PRO A 1 173 ? -35.510 10.324 48.296 1.00 37.25 173 PRO A C 1
ATOM 1374 O O . PRO A 1 173 ? -35.616 10.013 47.112 1.00 37.25 173 PRO A O 1
ATOM 1377 N N . THR A 1 174 ? -34.506 9.898 49.060 1.00 40.12 174 THR A N 1
ATOM 1378 C CA . THR A 1 174 ? -33.402 9.058 48.581 1.00 40.12 174 THR A CA 1
ATOM 1379 C C . THR A 1 174 ? -33.890 7.659 48.188 1.00 40.12 174 THR A C 1
ATOM 1381 O O . THR A 1 174 ? -34.324 6.893 49.049 1.00 40.12 174 THR A O 1
ATOM 1384 N N . GLU A 1 175 ? -33.797 7.312 46.905 1.00 35.94 175 GLU A N 1
ATOM 1385 C CA . GLU A 1 175 ? -33.974 5.936 46.420 1.00 35.94 175 GLU A CA 1
ATOM 1386 C C . GLU A 1 175 ? -32.716 5.084 46.704 1.00 35.94 175 GLU A C 1
ATOM 1388 O O . GLU A 1 175 ? -31.613 5.634 46.791 1.00 35.94 175 GLU A O 1
ATOM 1393 N N . PRO A 1 176 ? -32.855 3.754 46.888 1.00 43.16 176 PRO A N 1
ATOM 1394 C CA . PRO A 1 176 ? -31.717 2.856 47.087 1.00 43.16 176 PRO A CA 1
ATOM 1395 C C . PRO A 1 176 ? -30.844 2.756 45.827 1.00 43.16 176 PRO A C 1
ATOM 1397 O O . PRO A 1 176 ? -31.321 2.999 44.719 1.00 43.16 176 PRO A O 1
ATOM 1400 N N . GLU A 1 177 ? -29.573 2.372 45.996 1.00 43.53 177 GLU A N 1
ATOM 1401 C CA . GLU A 1 177 ? -28.619 2.212 44.889 1.00 43.53 177 GLU A CA 1
ATOM 1402 C C . GLU A 1 177 ? -29.188 1.316 43.781 1.00 43.53 177 GLU A C 1
ATOM 1404 O O . GLU A 1 177 ? -29.429 0.123 43.973 1.00 43.53 177 GLU A O 1
ATOM 1409 N N . ALA A 1 178 ? -29.400 1.915 42.609 1.00 39.22 178 ALA A N 1
ATOM 1410 C CA . ALA A 1 178 ? -29.766 1.184 41.410 1.00 39.22 178 ALA A CA 1
ATOM 1411 C C . ALA A 1 178 ? -28.592 0.309 40.952 1.00 39.22 178 ALA A C 1
ATOM 1413 O O . ALA A 1 178 ? -27.430 0.712 41.058 1.00 39.22 178 ALA A O 1
ATOM 1414 N N . GLU A 1 179 ? -28.904 -0.849 40.365 1.00 44.91 179 GLU A N 1
ATOM 1415 C CA . GLU A 1 179 ? -27.929 -1.621 39.590 1.00 44.91 179 GLU A CA 1
ATOM 1416 C C . GLU A 1 179 ? -27.211 -0.697 38.588 1.00 44.91 179 GLU A C 1
ATOM 1418 O O . GLU A 1 179 ? -27.845 0.216 38.035 1.00 44.91 179 GLU A O 1
ATOM 1423 N N . PRO A 1 180 ? -25.898 -0.885 38.351 1.00 38.66 180 PRO A N 1
ATOM 1424 C CA . PRO A 1 180 ? -25.142 0.002 37.482 1.00 38.66 180 PRO A CA 1
ATOM 1425 C C . PRO A 1 180 ? -25.804 0.045 36.106 1.00 38.66 180 PRO A C 1
ATOM 1427 O O . PRO A 1 180 ? -25.893 -0.974 35.417 1.00 38.66 180 PRO A O 1
ATOM 1430 N N . LYS A 1 181 ? -26.271 1.238 35.707 1.00 35.00 181 LYS A N 1
ATOM 1431 C CA . LYS A 1 181 ? -26.801 1.468 34.358 1.00 35.00 181 LYS A CA 1
ATOM 1432 C C . LYS A 1 181 ? -25.798 0.896 33.352 1.00 35.00 181 LYS A C 1
ATOM 1434 O O . LYS A 1 181 ? -24.610 1.203 33.492 1.00 35.00 181 LYS A O 1
ATOM 1439 N N . PRO A 1 182 ? -26.240 0.112 32.351 1.00 42.75 182 PRO A N 1
ATOM 1440 C CA . PRO A 1 182 ? -25.334 -0.382 31.327 1.00 42.75 182 PRO A CA 1
ATOM 1441 C C . PRO A 1 182 ? -24.596 0.812 30.724 1.00 42.75 182 PRO A C 1
ATOM 1443 O O . PRO A 1 182 ? -25.223 1.824 30.391 1.00 42.75 182 PRO A O 1
ATOM 1446 N N . ALA A 1 183 ? -23.267 0.710 30.656 1.00 48.62 183 ALA A N 1
ATOM 1447 C CA . ALA A 1 183 ? -22.433 1.778 30.127 1.00 48.62 183 ALA A CA 1
ATOM 1448 C C . ALA A 1 183 ? -22.944 2.172 28.728 1.00 48.62 183 ALA A C 1
ATOM 1450 O O . ALA A 1 183 ? -23.320 1.284 27.952 1.00 48.62 183 ALA A O 1
ATOM 1451 N N . PRO A 1 184 ? -23.015 3.475 28.401 1.00 57.19 184 PRO A N 1
ATOM 1452 C CA . PRO A 1 184 ? -23.487 3.897 27.092 1.00 57.19 184 PRO A CA 1
ATOM 1453 C C . PRO A 1 184 ? -22.612 3.253 26.002 1.00 57.19 184 PRO A C 1
ATOM 1455 O O . PRO A 1 184 ? -21.389 3.228 26.154 1.00 57.19 184 PRO A O 1
ATOM 1458 N N . PRO A 1 185 ? -23.207 2.727 24.914 1.00 67.25 185 PRO A N 1
ATOM 1459 C CA . PRO A 1 185 ? -22.449 2.078 23.852 1.00 67.25 185 PRO A CA 1
ATOM 1460 C C . PRO A 1 185 ? -21.437 3.059 23.263 1.00 67.25 185 PRO A C 1
ATOM 1462 O O . PRO A 1 185 ? -21.813 4.149 22.821 1.00 67.25 185 PRO A O 1
ATOM 1465 N N . PHE A 1 186 ? -20.161 2.676 23.250 1.00 89.44 186 PHE A N 1
ATOM 1466 C CA . PHE A 1 186 ? -19.098 3.525 22.730 1.00 89.44 186 PHE A CA 1
ATOM 1467 C C . PHE A 1 186 ? -19.221 3.624 21.209 1.00 89.44 186 PHE A C 1
ATOM 1469 O O . PHE A 1 186 ? -19.321 2.607 20.521 1.00 89.44 186 PHE A O 1
ATOM 1476 N N . ARG A 1 187 ? -19.255 4.846 20.671 1.00 92.62 187 ARG A N 1
ATOM 1477 C CA . ARG A 1 187 ? -19.520 5.090 19.247 1.00 92.62 187 ARG A CA 1
ATOM 1478 C C . ARG A 1 187 ? -18.364 5.809 18.576 1.00 92.62 187 ARG A C 1
ATOM 1480 O O . ARG A 1 187 ? -17.983 6.902 18.990 1.00 92.62 187 ARG A O 1
ATOM 1487 N N . LEU A 1 188 ? -17.897 5.244 17.467 1.00 94.75 188 LEU A N 1
ATOM 1488 C CA . LEU A 1 188 ? -17.035 5.952 16.528 1.00 94.75 188 LEU A CA 1
ATOM 1489 C C . LEU A 1 188 ? -17.880 6.545 15.405 1.00 94.75 188 LEU A C 1
ATOM 1491 O O . LEU A 1 188 ? -18.711 5.867 14.803 1.00 94.75 188 LEU A O 1
ATOM 1495 N N . SER A 1 189 ? -17.642 7.820 15.119 1.00 95.19 189 SER A N 1
ATOM 1496 C CA . SER A 1 189 ? -18.197 8.520 13.963 1.00 95.19 189 SER A CA 1
ATOM 1497 C C . SER A 1 189 ? -17.328 8.228 12.744 1.00 95.19 189 SER A C 1
ATOM 1499 O O . SER A 1 189 ? -16.116 8.426 12.809 1.00 95.19 189 SER A O 1
ATOM 1501 N N . LEU A 1 190 ? -17.932 7.765 11.650 1.00 96.25 190 LEU A N 1
ATOM 1502 C CA . LEU A 1 190 ? -17.252 7.452 10.393 1.00 96.25 190 LEU A CA 1
ATOM 1503 C C . LEU A 1 190 ? -17.365 8.604 9.399 1.00 96.25 190 LEU A C 1
ATOM 1505 O O . LEU A 1 190 ? -18.419 9.228 9.279 1.00 96.25 190 LEU A O 1
ATOM 1509 N N . PHE A 1 191 ? -16.309 8.829 8.625 1.00 96.12 191 PHE A N 1
ATOM 1510 C CA . PHE A 1 191 ? -16.250 9.881 7.620 1.00 96.12 191 PHE A CA 1
ATOM 1511 C C . PHE A 1 191 ? -15.674 9.341 6.316 1.00 96.12 191 PHE A C 1
ATOM 1513 O O . PHE A 1 191 ? -14.583 8.766 6.275 1.00 96.12 191 PHE A O 1
ATOM 1520 N N . ASN A 1 192 ? -16.412 9.567 5.237 1.00 96.12 192 ASN A N 1
ATOM 1521 C CA . ASN A 1 192 ? -15.964 9.357 3.875 1.00 96.12 192 ASN A CA 1
ATOM 1522 C C . ASN A 1 192 ? -15.808 10.720 3.193 1.00 96.12 192 ASN A C 1
ATOM 1524 O O . ASN A 1 192 ? -16.787 11.298 2.742 1.00 96.12 192 ASN A O 1
ATOM 1528 N N . THR A 1 193 ? -14.582 11.229 3.109 1.00 91.94 193 THR A N 1
ATOM 1529 C CA . THR A 1 193 ? -14.270 12.528 2.485 1.00 91.94 193 THR A CA 1
ATOM 1530 C C . THR A 1 193 ? -14.072 12.448 0.965 1.00 91.94 193 THR A C 1
ATOM 1532 O O . THR A 1 193 ? -13.643 13.419 0.344 1.00 91.94 193 THR A O 1
ATOM 1535 N N . SER A 1 194 ? -14.347 11.298 0.338 1.00 90.44 194 SER A N 1
ATOM 1536 C CA . SER A 1 194 ? -14.333 11.163 -1.126 1.00 90.44 194 SER A CA 1
ATOM 1537 C C . SER A 1 194 ? -15.558 11.812 -1.784 1.00 90.44 194 SER A C 1
ATOM 1539 O O . SER A 1 194 ? -16.460 12.299 -1.111 1.00 90.44 194 SER A O 1
ATOM 1541 N N . PHE A 1 195 ? -15.612 11.784 -3.117 1.00 87.56 195 PHE A N 1
ATOM 1542 C CA . PHE A 1 195 ? -16.738 12.299 -3.902 1.00 87.56 195 PHE A CA 1
ATOM 1543 C C . PHE A 1 195 ? -17.830 11.250 -4.196 1.00 87.56 195 PHE A C 1
ATOM 1545 O O . PHE A 1 195 ? -18.794 11.557 -4.893 1.00 87.56 195 PHE A O 1
ATOM 1552 N N . TYR A 1 196 ? -17.698 10.014 -3.698 1.00 94.00 196 TYR A N 1
ATOM 1553 C CA . TYR A 1 196 ? -18.603 8.902 -4.011 1.00 94.00 196 TYR A CA 1
ATOM 1554 C C . TYR A 1 196 ? -18.885 8.012 -2.788 1.00 94.00 196 TYR A C 1
ATOM 1556 O O . TYR A 1 196 ? -18.050 7.911 -1.884 1.00 94.00 196 TYR A O 1
ATOM 1564 N N . PRO A 1 197 ? -20.052 7.343 -2.717 1.00 95.88 197 PRO A N 1
ATOM 1565 C CA . PRO A 1 197 ? -20.281 6.294 -1.731 1.00 95.88 197 PRO A CA 1
ATOM 1566 C C . PRO A 1 197 ? -19.268 5.166 -1.922 1.00 95.88 197 PRO A C 1
ATOM 1568 O O . PRO A 1 197 ? -19.002 4.750 -3.047 1.00 95.88 197 PRO A O 1
ATOM 1571 N N . ARG A 1 198 ? -18.688 4.679 -0.825 1.00 94.94 198 ARG A N 1
ATOM 1572 C CA . ARG A 1 198 ? -17.770 3.533 -0.851 1.00 94.94 198 ARG A CA 1
ATOM 1573 C C . ARG A 1 198 ? -17.756 2.811 0.485 1.00 94.94 198 ARG A C 1
ATOM 1575 O O . ARG A 1 198 ? -18.123 3.369 1.521 1.00 94.94 198 ARG A O 1
ATOM 1582 N N . LYS A 1 199 ? -17.278 1.575 0.452 1.00 95.31 199 LYS A N 1
ATOM 1583 C CA . LYS A 1 199 ? -16.869 0.792 1.622 1.00 95.31 199 LYS A CA 1
ATOM 1584 C C . LYS A 1 199 ? -15.342 0.701 1.657 1.00 95.31 199 LYS A C 1
ATOM 1586 O O . LYS A 1 199 ? -14.680 1.177 0.742 1.00 95.31 199 LYS A O 1
ATOM 1591 N N . GLY A 1 200 ? -14.783 0.084 2.689 1.00 95.38 200 GLY A N 1
ATOM 1592 C CA . GLY A 1 200 ? -13.337 -0.093 2.806 1.00 95.38 200 GLY A CA 1
ATOM 1593 C C . GLY A 1 200 ? -12.911 -0.358 4.240 1.00 95.38 200 GLY A C 1
ATOM 1594 O O . GLY A 1 200 ? -13.736 -0.708 5.088 1.00 95.38 200 GLY A O 1
ATOM 1595 N N . HIS A 1 201 ? -11.622 -0.184 4.499 1.00 96.75 201 HIS A N 1
ATOM 1596 C CA . HIS A 1 201 ? -11.034 -0.354 5.822 1.00 96.75 201 HIS A CA 1
ATOM 1597 C C . HIS A 1 201 ? -10.981 0.986 6.559 1.00 96.75 201 HIS A C 1
ATOM 1599 O O . HIS A 1 201 ? -10.744 2.027 5.949 1.00 96.75 201 HIS A O 1
ATOM 1605 N N . VAL A 1 202 ? -11.207 0.945 7.867 1.00 97.56 202 VAL A N 1
ATOM 1606 C CA . VAL A 1 202 ? -11.125 2.092 8.772 1.00 97.56 202 VAL A CA 1
ATOM 1607 C C . VAL A 1 202 ? -10.135 1.735 9.869 1.00 97.56 202 VAL A C 1
ATOM 1609 O O . VAL A 1 202 ? -10.268 0.676 10.483 1.00 97.56 202 VAL A O 1
ATOM 1612 N N . THR A 1 203 ? -9.173 2.619 10.119 1.00 95.75 203 THR A N 1
ATOM 1613 C CA . THR A 1 203 ? -8.167 2.472 11.178 1.00 95.75 203 THR A CA 1
ATOM 1614 C C . THR A 1 203 ? -8.349 3.591 12.199 1.00 95.75 203 THR A C 1
ATOM 1616 O O . THR A 1 203 ? -8.562 4.745 11.823 1.00 95.75 203 THR A O 1
ATOM 1619 N N . HIS A 1 204 ? -8.258 3.271 13.488 1.00 95.19 204 HIS A N 1
ATOM 1620 C CA . HIS A 1 204 ? -8.265 4.255 14.566 1.00 95.19 204 HIS A CA 1
ATOM 1621 C C . HIS A 1 204 ? -7.298 3.857 15.683 1.00 95.19 204 HIS A C 1
ATOM 1623 O O . HIS A 1 204 ? -7.021 2.673 15.867 1.00 95.19 204 HIS A O 1
ATOM 1629 N N . ASP A 1 205 ? -6.795 4.846 16.420 1.00 92.94 205 ASP A N 1
ATOM 1630 C CA . ASP A 1 205 ? -5.952 4.621 17.594 1.00 92.94 205 ASP A CA 1
ATOM 1631 C C . ASP A 1 205 ? -6.673 3.721 18.608 1.00 92.94 205 ASP A C 1
ATOM 1633 O O . ASP A 1 205 ? -7.845 3.941 18.922 1.00 92.94 205 ASP A O 1
ATOM 1637 N N . TRP A 1 206 ? -5.981 2.692 19.098 1.00 93.50 206 TRP A N 1
ATOM 1638 C CA . TRP A 1 206 ? -6.559 1.777 20.074 1.00 93.50 206 TRP A CA 1
ATOM 1639 C C . TRP A 1 206 ? -6.544 2.355 21.487 1.00 93.50 206 TRP A C 1
ATOM 1641 O O . TRP A 1 206 ? -7.504 2.137 22.226 1.00 93.50 206 TRP A O 1
ATOM 1651 N N . GLN A 1 207 ? -5.508 3.112 21.864 1.00 91.00 207 GLN A N 1
ATOM 1652 C CA . GLN A 1 207 ? -5.350 3.592 23.239 1.00 91.00 207 GLN A CA 1
ATOM 1653 C C . GLN A 1 207 ? -6.539 4.468 23.661 1.00 91.00 207 GLN A C 1
ATOM 1655 O O . GLN A 1 207 ? -7.147 4.225 24.701 1.00 91.00 207 GLN A O 1
ATOM 1660 N N . SER A 1 208 ? -6.964 5.390 22.795 1.00 90.50 208 SER A N 1
ATOM 1661 C CA . SER A 1 208 ? -8.134 6.255 23.008 1.00 90.50 208 SER A CA 1
ATOM 1662 C C . SER A 1 208 ? -9.456 5.482 23.163 1.00 90.50 208 SER A C 1
ATOM 1664 O O . SER A 1 208 ? -10.390 5.968 23.801 1.00 90.50 208 SER A O 1
ATOM 1666 N N . ILE A 1 209 ? -9.563 4.283 22.576 1.00 91.69 209 ILE A N 1
ATOM 1667 C CA . ILE A 1 209 ? -10.734 3.398 22.702 1.00 91.69 209 ILE A CA 1
ATOM 1668 C C . ILE A 1 209 ? -10.639 2.591 23.999 1.00 91.69 209 ILE A C 1
ATOM 1670 O O . ILE A 1 209 ? -11.627 2.466 24.725 1.00 91.69 209 ILE A O 1
ATOM 1674 N N . PHE A 1 210 ? -9.454 2.069 24.318 1.00 91.00 210 PHE A N 1
ATOM 1675 C CA . PHE A 1 210 ? -9.195 1.334 25.550 1.00 91.00 210 PHE A CA 1
ATOM 1676 C C . PHE A 1 210 ? -9.434 2.208 26.788 1.00 91.00 210 PHE A C 1
ATOM 1678 O O . PHE A 1 210 ? -10.185 1.806 27.674 1.00 91.00 210 PHE A O 1
ATOM 1685 N N . ASP A 1 211 ? -8.900 3.431 26.811 1.00 90.19 211 ASP A N 1
ATOM 1686 C CA . ASP A 1 211 ? -9.054 4.382 27.920 1.00 90.19 211 ASP A CA 1
ATOM 1687 C C . ASP A 1 211 ? -10.525 4.740 28.188 1.00 90.19 211 ASP A C 1
ATOM 1689 O O . ASP A 1 211 ? -10.928 4.937 29.335 1.00 90.19 211 ASP A O 1
ATOM 1693 N N . ALA A 1 212 ? -11.347 4.794 27.136 1.00 90.19 212 ALA A N 1
ATOM 1694 C CA . ALA A 1 212 ? -12.759 5.143 27.235 1.00 90.19 212 ALA A CA 1
ATOM 1695 C C . ALA A 1 212 ? -13.691 3.955 27.545 1.00 90.19 212 ALA A C 1
ATOM 1697 O O . ALA A 1 212 ? -14.836 4.174 27.946 1.00 90.19 212 ALA A O 1
ATOM 1698 N N . THR A 1 213 ? -13.247 2.708 27.339 1.00 91.31 213 THR A N 1
ATOM 1699 C CA . THR A 1 213 ? -14.128 1.521 27.393 1.00 91.31 213 THR A CA 1
ATOM 1700 C C . THR A 1 213 ? -13.651 0.396 28.311 1.00 91.31 213 THR A C 1
ATOM 1702 O O . THR A 1 213 ? -14.464 -0.422 28.748 1.00 91.31 213 THR A O 1
ATOM 1705 N N . GLY A 1 214 ? -12.348 0.305 28.585 1.00 91.19 214 GLY A N 1
ATOM 1706 C CA . GLY A 1 214 ? -11.720 -0.819 29.283 1.00 91.19 214 GLY A CA 1
ATOM 1707 C C . GLY A 1 214 ? -11.912 -2.179 28.596 1.00 91.19 214 GLY A C 1
ATOM 1708 O O . GLY A 1 214 ? -11.771 -3.212 29.256 1.00 91.19 214 GLY A O 1
ATOM 1709 N N . ILE A 1 215 ? -12.300 -2.209 27.315 1.00 91.81 215 ILE A N 1
ATOM 1710 C CA . ILE A 1 215 ? -12.481 -3.441 26.534 1.00 91.81 215 ILE A CA 1
ATOM 1711 C C . ILE A 1 215 ? -11.094 -3.971 26.156 1.00 91.81 215 ILE A C 1
ATOM 1713 O O . ILE A 1 215 ? -10.340 -3.233 25.525 1.00 91.81 215 ILE A O 1
ATOM 1717 N N . PRO A 1 216 ? -10.724 -5.211 26.515 1.00 91.06 216 PRO A N 1
ATOM 1718 C CA . PRO A 1 216 ? -9.447 -5.765 26.095 1.00 91.06 216 PRO A CA 1
ATOM 1719 C C . PRO A 1 216 ? -9.473 -6.111 24.587 1.00 91.06 216 PRO A C 1
ATOM 1721 O O . PRO A 1 216 ? -10.540 -6.430 24.054 1.00 91.06 216 PRO A O 1
ATOM 1724 N N . PRO A 1 217 ? -8.325 -6.047 23.885 1.00 91.25 217 PRO A N 1
ATOM 1725 C CA . PRO A 1 217 ? -8.220 -6.247 22.432 1.00 91.25 217 PRO A CA 1
ATOM 1726 C C . PRO A 1 217 ? -8.900 -7.510 21.886 1.00 91.25 217 PRO A C 1
ATOM 1728 O O . PRO A 1 217 ? -9.463 -7.495 20.796 1.00 91.25 217 PRO A O 1
ATOM 1731 N N . GLU A 1 218 ? -8.863 -8.600 22.646 1.00 91.31 218 GLU A N 1
ATOM 1732 C CA . GLU A 1 218 ? -9.425 -9.906 22.302 1.00 91.31 218 GLU A CA 1
ATOM 1733 C C . GLU A 1 218 ? -10.951 -10.019 22.494 1.00 91.31 218 GLU A C 1
ATOM 1735 O O . GLU A 1 218 ? -11.562 -10.950 21.969 1.00 91.31 218 GLU A O 1
ATOM 1740 N N . GLU A 1 219 ? -11.577 -9.068 23.198 1.00 94.31 219 GLU A N 1
ATOM 1741 C CA . GLU A 1 219 ? -13.032 -9.001 23.422 1.00 94.31 219 GLU A CA 1
ATOM 1742 C C . GLU A 1 219 ? -13.711 -7.885 22.601 1.00 94.31 219 GLU A C 1
ATOM 1744 O O . GLU A 1 219 ? -14.894 -7.598 22.807 1.00 94.31 219 GLU A O 1
ATOM 1749 N N . VAL A 1 220 ? -12.992 -7.219 21.685 1.00 94.94 220 VAL A N 1
ATOM 1750 C CA . VAL A 1 220 ? -13.552 -6.097 20.918 1.00 94.94 220 VAL A CA 1
ATOM 1751 C C . VAL A 1 220 ? -14.494 -6.568 19.810 1.00 94.94 220 VAL A C 1
ATOM 1753 O O . VAL A 1 220 ? -14.103 -7.266 18.875 1.00 94.94 220 VAL A O 1
ATOM 1756 N N . VAL A 1 221 ? -15.750 -6.129 19.876 1.00 97.12 221 VAL A N 1
ATOM 1757 C CA . VAL A 1 221 ? -16.747 -6.359 18.826 1.00 97.12 221 VAL A CA 1
ATOM 1758 C C . VAL A 1 221 ? -17.167 -5.016 18.237 1.00 97.12 221 VAL A C 1
ATOM 1760 O O . VAL A 1 221 ? -17.540 -4.095 18.962 1.00 97.12 221 VAL A O 1
ATOM 1763 N N . VAL A 1 222 ? -17.108 -4.903 16.907 1.00 97.62 222 VAL A N 1
ATOM 1764 C CA . VAL A 1 222 ? -17.501 -3.696 16.163 1.00 97.62 222 VAL A CA 1
ATOM 1765 C C . VAL A 1 222 ? -18.771 -3.988 15.368 1.00 97.62 222 VAL A C 1
ATOM 1767 O O . VAL A 1 222 ? -18.806 -4.937 14.583 1.00 97.62 222 VAL A O 1
ATOM 1770 N N . ARG A 1 223 ? -19.813 -3.167 15.541 1.00 97.06 223 ARG A N 1
ATOM 1771 C CA . ARG A 1 223 ? -21.096 -3.291 14.829 1.00 97.06 223 ARG A CA 1
ATOM 1772 C C . ARG A 1 223 ? -21.416 -2.076 13.969 1.00 97.06 223 ARG A C 1
ATOM 1774 O O . ARG A 1 223 ? -21.178 -0.944 14.391 1.00 97.06 223 ARG A O 1
ATOM 1781 N N . ASP A 1 224 ? -22.020 -2.313 12.805 1.00 95.50 224 ASP A N 1
ATOM 1782 C CA . ASP A 1 224 ? -22.661 -1.263 12.004 1.00 95.50 224 ASP A CA 1
ATOM 1783 C C . ASP A 1 224 ? -23.929 -0.707 12.689 1.00 95.50 224 ASP A C 1
ATOM 1785 O O . ASP A 1 224 ? -24.413 -1.244 13.688 1.00 95.50 224 ASP A O 1
ATOM 1789 N N . GLU A 1 225 ? -24.504 0.370 12.144 1.00 91.19 225 GLU A N 1
ATOM 1790 C CA . GLU A 1 225 ? -25.742 0.985 12.662 1.00 91.19 225 GLU A CA 1
ATOM 1791 C C . GLU A 1 225 ? -26.956 0.041 12.692 1.00 91.19 225 GLU A C 1
ATOM 1793 O O . GLU A 1 225 ? -27.936 0.313 13.385 1.00 91.19 225 GLU A O 1
ATOM 1798 N N . ARG A 1 226 ? -26.910 -1.062 11.938 1.00 92.06 226 ARG A N 1
ATOM 1799 C CA . ARG A 1 226 ? -27.966 -2.080 11.868 1.00 92.06 226 ARG A CA 1
ATOM 1800 C C . ARG A 1 226 ? -27.714 -3.237 12.848 1.00 92.06 226 ARG A C 1
ATOM 1802 O O . ARG A 1 226 ? -28.525 -4.157 12.909 1.00 92.06 226 ARG A O 1
ATOM 1809 N N . GLY A 1 227 ? -26.620 -3.195 13.613 1.00 92.75 227 GLY A N 1
ATOM 1810 C CA . GLY A 1 227 ? -26.224 -4.219 14.581 1.00 92.75 227 GLY A CA 1
ATOM 1811 C C . GLY A 1 227 ? -25.443 -5.398 13.988 1.00 92.75 227 GLY A C 1
ATOM 1812 O O . GLY A 1 227 ? -25.116 -6.340 14.720 1.00 92.75 227 GLY A O 1
ATOM 1813 N N . HIS A 1 228 ? -25.110 -5.379 12.693 1.00 95.44 228 HIS A N 1
ATOM 1814 C CA . HIS A 1 228 ? -24.291 -6.433 12.097 1.00 95.44 228 HIS A CA 1
ATOM 1815 C C . HIS A 1 228 ? -22.843 -6.290 12.544 1.00 95.44 228 HIS A C 1
ATOM 1817 O O . HIS A 1 228 ? -22.260 -5.210 12.480 1.00 95.44 228 HIS A O 1
ATOM 1823 N N . GLU A 1 229 ? -22.252 -7.405 12.949 1.00 97.44 229 GLU A N 1
ATOM 1824 C CA . GLU A 1 229 ? -20.842 -7.462 13.301 1.00 97.44 229 GLU A CA 1
ATOM 1825 C C . GLU A 1 229 ? -19.947 -7.341 12.062 1.00 97.44 229 GLU A C 1
ATOM 1827 O O . GLU A 1 229 ? -20.155 -8.025 11.053 1.00 97.44 229 GLU A O 1
ATOM 1832 N N . LEU A 1 230 ? -18.941 -6.475 12.160 1.00 97.94 230 LEU A N 1
ATOM 1833 C CA . LEU A 1 230 ? -17.961 -6.200 11.119 1.00 97.94 230 LEU A CA 1
ATOM 1834 C C . LEU A 1 230 ? -16.666 -7.000 11.354 1.00 97.94 230 LEU A C 1
ATOM 1836 O O . LEU A 1 230 ? -16.315 -7.274 12.502 1.00 97.94 230 LEU A O 1
ATOM 1840 N N . PRO A 1 231 ? -15.909 -7.351 10.297 1.00 97.81 231 PRO A N 1
ATOM 1841 C CA . PRO A 1 231 ? -14.544 -7.847 10.449 1.00 97.81 231 PRO A CA 1
ATOM 1842 C C . PRO A 1 231 ? -13.693 -6.779 11.142 1.00 97.81 231 PRO A C 1
ATOM 1844 O O . PRO A 1 231 ? -13.542 -5.688 10.591 1.00 97.81 231 PRO A O 1
ATOM 1847 N N . ALA A 1 232 ? -13.150 -7.087 12.320 1.00 97.62 232 ALA A N 1
ATOM 1848 C CA . ALA A 1 232 ? -12.343 -6.178 13.130 1.00 97.62 232 ALA A CA 1
ATOM 1849 C C . ALA A 1 232 ? -11.179 -6.912 13.816 1.00 97.62 232 ALA A C 1
ATOM 1851 O O . ALA A 1 232 ? -11.278 -8.106 14.098 1.00 97.62 232 ALA A O 1
ATOM 1852 N N . GLN A 1 233 ? -10.083 -6.198 14.070 1.00 96.25 233 GLN A N 1
ATOM 1853 C CA . GLN A 1 233 ? -8.929 -6.653 14.853 1.00 96.25 233 GLN A CA 1
ATOM 1854 C C . GLN A 1 233 ? -8.195 -5.454 15.463 1.00 96.25 233 GLN A C 1
ATOM 1856 O O . GLN A 1 233 ? -8.313 -4.336 14.959 1.00 96.25 233 GLN A O 1
ATOM 1861 N N . VAL A 1 234 ? -7.397 -5.696 16.502 1.00 95.12 234 VAL A N 1
ATOM 1862 C CA . VAL A 1 234 ? -6.413 -4.730 17.005 1.00 95.12 234 VAL A CA 1
ATOM 1863 C C . VAL A 1 234 ? -5.032 -5.158 16.517 1.00 95.12 234 VAL A C 1
ATOM 1865 O O . VAL A 1 234 ? -4.610 -6.287 16.761 1.00 95.12 234 VAL A O 1
ATOM 1868 N N . ASP A 1 235 ? -4.341 -4.269 15.810 1.00 93.31 235 ASP A N 1
ATOM 1869 C CA . ASP A 1 235 ? -2.966 -4.477 15.364 1.00 93.31 235 ASP A CA 1
ATOM 1870 C C . ASP A 1 235 ? -1.968 -3.837 16.321 1.00 93.31 235 ASP A C 1
ATOM 1872 O O . ASP A 1 235 ? -2.222 -2.753 16.838 1.00 93.31 235 ASP A O 1
ATOM 1876 N N . TYR A 1 236 ? -0.808 -4.476 16.480 1.00 88.31 236 TYR A N 1
ATOM 1877 C CA . TYR A 1 236 ? 0.304 -3.999 17.303 1.00 88.31 236 TYR A CA 1
ATOM 1878 C C . TYR A 1 236 ? 1.517 -3.679 16.429 1.00 88.31 236 TYR A C 1
ATOM 1880 O O . TYR A 1 236 ? 2.058 -4.560 15.749 1.00 88.31 236 TYR A O 1
ATOM 1888 N N . PHE A 1 237 ? 1.983 -2.433 16.473 1.00 82.31 237 PHE A N 1
ATOM 1889 C CA . PHE A 1 237 ? 3.130 -1.989 15.676 1.00 82.31 237 PHE A CA 1
ATOM 1890 C C . PHE A 1 237 ? 4.473 -2.259 16.370 1.00 82.31 237 PHE A C 1
ATOM 1892 O O . PHE A 1 237 ? 5.480 -2.432 15.683 1.00 82.31 237 PHE A O 1
ATOM 1899 N N . GLU A 1 238 ? 4.474 -2.412 17.698 1.00 77.06 238 GLU A N 1
ATOM 1900 C CA . GLU A 1 238 ? 5.628 -2.831 18.497 1.00 77.06 238 GLU A CA 1
ATOM 1901 C C . GLU A 1 238 ? 5.220 -3.921 19.509 1.00 77.06 238 GLU A C 1
ATOM 1903 O O . GLU A 1 238 ? 4.236 -3.785 20.228 1.00 77.06 238 GLU A O 1
ATOM 1908 N N . HIS A 1 239 ? 5.968 -5.031 19.573 1.00 58.00 239 HIS A N 1
ATOM 1909 C CA . HIS A 1 239 ? 5.601 -6.243 20.339 1.00 58.00 239 HIS A CA 1
ATOM 1910 C C . HIS A 1 239 ? 5.596 -6.066 21.875 1.00 58.00 239 HIS A C 1
ATOM 1912 O O . HIS A 1 239 ? 5.261 -6.997 22.604 1.00 58.00 239 HIS A O 1
ATOM 1918 N N . SER A 1 240 ? 5.963 -4.880 22.365 1.00 48.72 240 SER A N 1
ATOM 1919 C CA . SER A 1 240 ? 6.148 -4.575 23.789 1.00 48.72 240 SER A CA 1
ATOM 1920 C C . SER A 1 240 ? 5.360 -3.350 24.263 1.00 48.72 240 SER A C 1
ATOM 1922 O O . SER A 1 240 ? 5.446 -3.015 25.443 1.00 48.72 240 SER A O 1
ATOM 1924 N N . ASP A 1 241 ? 4.644 -2.659 23.369 1.00 60.59 241 ASP A N 1
ATOM 1925 C CA . ASP A 1 241 ? 4.029 -1.362 23.656 1.00 60.59 241 ASP A CA 1
ATOM 1926 C C . ASP A 1 241 ? 2.552 -1.332 23.216 1.00 60.59 241 ASP A C 1
ATOM 1928 O O . ASP A 1 241 ? 2.262 -1.146 22.031 1.00 60.59 241 ASP A O 1
ATOM 1932 N N . PRO A 1 242 ? 1.592 -1.509 24.147 1.00 56.12 242 PRO A N 1
ATOM 1933 C CA . PRO A 1 242 ? 0.169 -1.459 23.825 1.00 56.12 242 PRO A CA 1
ATOM 1934 C C . PRO A 1 242 ? -0.318 -0.051 23.447 1.00 56.12 242 PRO A C 1
ATOM 1936 O O . PRO A 1 242 ? -1.410 0.058 22.895 1.00 56.12 242 PRO A O 1
ATOM 1939 N N . THR A 1 243 ? 0.476 1.004 23.690 1.00 65.94 243 THR A N 1
ATOM 1940 C CA . THR A 1 243 ? 0.159 2.365 23.219 1.00 65.94 243 THR A CA 1
ATOM 1941 C C . THR A 1 243 ? 0.412 2.523 21.715 1.00 65.94 243 THR A C 1
ATOM 1943 O O . THR A 1 243 ? -0.146 3.414 21.082 1.00 65.94 243 THR A O 1
ATOM 1946 N N . GLN A 1 244 ? 1.188 1.614 21.110 1.00 79.44 244 GLN A N 1
ATOM 1947 C CA . GLN A 1 244 ? 1.391 1.507 19.665 1.00 79.44 244 GLN A CA 1
ATOM 1948 C C . GLN A 1 244 ? 0.486 0.420 19.070 1.00 79.44 244 GLN A C 1
ATOM 1950 O O . GLN A 1 244 ? 0.950 -0.551 18.458 1.00 79.44 244 GLN A O 1
ATOM 1955 N N . ALA A 1 245 ? -0.825 0.596 19.243 1.00 90.56 245 ALA A N 1
ATOM 1956 C CA . ALA A 1 245 ? -1.843 -0.290 18.697 1.00 90.56 245 ALA A CA 1
ATOM 1957 C C . ALA A 1 245 ? -2.965 0.480 17.983 1.00 90.56 245 ALA A C 1
ATOM 1959 O O . ALA A 1 245 ? -3.280 1.618 18.328 1.00 90.56 245 ALA A O 1
ATOM 1960 N N . ALA A 1 246 ? -3.595 -0.150 16.992 1.00 94.06 246 ALA A N 1
ATOM 1961 C CA . ALA A 1 246 ? -4.729 0.425 16.273 1.00 94.06 246 ALA A CA 1
ATOM 1962 C C . ALA A 1 246 ? -5.854 -0.590 16.081 1.00 94.06 246 ALA A C 1
ATOM 1964 O O . ALA A 1 246 ? -5.619 -1.720 15.653 1.00 94.06 246 ALA A O 1
ATOM 1965 N N . LEU A 1 247 ? -7.092 -0.157 16.321 1.00 96.50 247 LEU A N 1
ATOM 1966 C CA . LEU A 1 247 ? -8.271 -0.870 15.849 1.00 96.50 247 LEU A CA 1
ATOM 1967 C C . LEU A 1 247 ? -8.367 -0.694 14.334 1.00 96.50 247 LEU A C 1
ATOM 1969 O O . LEU A 1 247 ? -8.421 0.436 13.846 1.00 96.50 247 LEU A O 1
ATOM 1973 N N . VAL A 1 248 ? -8.467 -1.796 13.598 1.00 97.56 248 VAL A N 1
ATOM 1974 C CA . VAL A 1 248 ? -8.818 -1.782 12.177 1.00 97.56 248 VAL A CA 1
ATOM 1975 C C . VAL A 1 248 ? -10.062 -2.632 11.940 1.00 97.56 248 VAL A C 1
ATOM 1977 O O . VAL A 1 248 ? -10.183 -3.744 12.455 1.00 97.56 248 VAL A O 1
ATOM 1980 N N . PHE A 1 249 ? -11.008 -2.115 11.159 1.00 98.12 249 PHE A N 1
ATOM 1981 C CA . PHE A 1 249 ? -12.232 -2.826 10.790 1.00 98.12 249 PHE A CA 1
ATOM 1982 C C . PHE A 1 249 ? -12.635 -2.569 9.339 1.00 98.12 249 PHE A C 1
ATOM 1984 O O . PHE A 1 249 ? -12.220 -1.591 8.721 1.00 98.12 249 PHE A O 1
ATOM 1991 N N . SER A 1 250 ? -13.429 -3.477 8.770 1.00 97.75 250 SER A N 1
ATOM 1992 C CA . SER A 1 250 ? -13.878 -3.413 7.374 1.00 97.75 250 SER A CA 1
ATOM 1993 C C . SER A 1 250 ? -15.372 -3.140 7.280 1.00 97.75 250 SER A C 1
ATOM 1995 O O . SER A 1 250 ? -16.184 -3.908 7.795 1.00 97.75 250 SER A O 1
ATOM 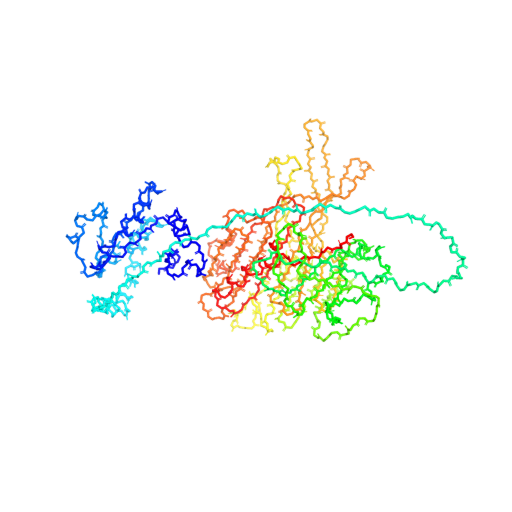1997 N N . LEU A 1 251 ? -15.751 -2.084 6.566 1.00 97.44 251 LEU A N 1
ATOM 1998 C CA . LEU A 1 251 ? -17.148 -1.807 6.253 1.00 97.44 251 LEU A CA 1
ATOM 1999 C C . LEU A 1 251 ? -17.643 -2.794 5.190 1.00 97.44 251 LEU A C 1
ATOM 2001 O O . LEU A 1 251 ? -17.049 -2.927 4.120 1.00 97.44 251 LEU A O 1
ATOM 2005 N N . LEU A 1 252 ? -18.749 -3.482 5.476 1.00 94.81 252 LEU A N 1
ATOM 2006 C CA . LEU A 1 252 ? -19.383 -4.400 4.522 1.00 94.81 252 LEU A CA 1
ATOM 2007 C C . LEU A 1 252 ? -20.308 -3.665 3.537 1.00 94.81 252 LEU A C 1
ATOM 2009 O O . LEU A 1 252 ? -20.459 -4.097 2.393 1.00 94.81 252 LEU A O 1
ATOM 2013 N N . ASN A 1 253 ? -20.881 -2.544 3.981 1.00 95.00 253 ASN A N 1
ATOM 2014 C CA . ASN A 1 253 ? -21.771 -1.663 3.228 1.00 95.00 253 ASN A CA 1
ATOM 2015 C C . ASN A 1 253 ? -21.068 -0.335 2.911 1.00 95.00 253 ASN A C 1
ATOM 2017 O O . ASN A 1 253 ? -20.142 0.067 3.614 1.00 95.00 253 ASN A O 1
ATOM 2021 N N . GLU A 1 254 ? -21.519 0.347 1.861 1.00 96.06 254 GLU A N 1
ATOM 2022 C CA . GLU A 1 254 ? -21.016 1.673 1.495 1.00 96.06 254 GLU A CA 1
ATOM 2023 C C . GLU A 1 254 ? -21.559 2.760 2.428 1.00 96.06 254 GLU A C 1
ATOM 2025 O O . GLU A 1 254 ? -22.711 2.694 2.862 1.00 96.06 254 GLU A O 1
ATOM 2030 N N . ILE A 1 255 ? -20.742 3.781 2.699 1.00 95.81 255 ILE A N 1
ATOM 2031 C CA . ILE A 1 255 ? -21.149 4.986 3.429 1.00 95.81 255 ILE A CA 1
ATOM 2032 C C . ILE A 1 255 ? -21.036 6.219 2.525 1.00 95.81 255 ILE A C 1
ATOM 2034 O O . ILE A 1 255 ? -20.113 6.339 1.711 1.00 95.81 255 ILE A O 1
ATOM 2038 N N . ILE A 1 256 ? -21.996 7.134 2.657 1.00 95.25 256 ILE A N 1
ATOM 2039 C CA . ILE A 1 256 ? -22.124 8.318 1.797 1.00 95.25 256 ILE A CA 1
ATOM 2040 C C . ILE A 1 256 ? -20.961 9.308 1.980 1.00 95.25 256 ILE A C 1
ATOM 2042 O O . ILE A 1 256 ? -20.404 9.390 3.078 1.00 95.25 256 ILE A O 1
ATOM 2046 N N . PRO A 1 257 ? -20.589 10.071 0.940 1.00 94.81 257 PRO A N 1
ATOM 2047 C CA . PRO A 1 257 ? -19.577 11.113 1.063 1.00 94.81 257 PRO A CA 1
ATOM 2048 C C . PRO A 1 257 ? -20.054 12.273 1.956 1.00 94.81 257 PRO A C 1
ATOM 2050 O O . PRO A 1 257 ? -21.244 12.592 1.987 1.00 94.81 257 PRO A O 1
ATOM 2053 N N . VAL A 1 258 ? -19.124 12.906 2.672 1.00 92.62 258 VAL A N 1
ATOM 2054 C CA . VAL A 1 258 ? -19.342 14.073 3.548 1.00 92.62 258 VAL A CA 1
ATOM 2055 C C . VAL A 1 258 ? -18.227 15.113 3.367 1.00 92.62 258 VAL A C 1
ATOM 2057 O O . VAL A 1 258 ? -17.144 14.757 2.897 1.00 92.62 258 VAL A O 1
ATOM 2060 N N . PRO A 1 259 ? -18.450 16.393 3.728 1.00 86.50 259 PRO A N 1
ATOM 2061 C CA . PRO A 1 259 ? -17.441 17.437 3.565 1.00 86.50 259 PRO A CA 1
ATOM 2062 C C . PRO A 1 259 ? -16.150 17.180 4.361 1.00 86.50 259 PRO A C 1
ATOM 2064 O O . PRO A 1 259 ? -16.157 16.598 5.447 1.00 86.50 259 PRO A O 1
ATOM 2067 N N . GLU A 1 260 ? -15.031 17.681 3.832 1.00 83.06 260 GLU A N 1
ATOM 2068 C CA . GLU A 1 260 ? -13.683 17.540 4.414 1.00 83.06 260 GLU A CA 1
ATOM 2069 C C . GLU A 1 260 ? -13.493 18.258 5.763 1.00 83.06 260 GLU A C 1
ATOM 2071 O O . GLU A 1 260 ? -12.492 18.038 6.440 1.00 83.06 260 GLU A O 1
ATOM 2076 N N . ASP A 1 261 ? -14.447 19.092 6.184 1.00 84.69 261 ASP A N 1
ATOM 2077 C CA . ASP A 1 261 ? -14.436 19.765 7.488 1.00 84.69 261 ASP A CA 1
ATOM 2078 C C . ASP A 1 261 ? -14.846 18.849 8.659 1.00 84.69 261 ASP A C 1
ATOM 2080 O O . ASP A 1 261 ? -14.714 19.237 9.821 1.00 84.69 261 ASP A O 1
ATOM 2084 N N . TYR A 1 262 ? -15.298 17.618 8.375 1.00 83.94 262 TYR A N 1
ATOM 2085 C CA . TYR A 1 262 ? -15.805 16.651 9.357 1.00 83.94 262 TYR A CA 1
ATOM 2086 C C . TYR A 1 262 ? -17.015 17.162 10.172 1.00 83.94 262 TYR A C 1
ATOM 2088 O O . TYR A 1 262 ? -17.283 16.655 11.265 1.00 83.94 262 TYR A O 1
ATOM 2096 N N . SER A 1 263 ? -17.765 18.139 9.650 1.00 85.31 263 SER A N 1
ATOM 2097 C CA . SER A 1 263 ? -18.938 18.745 10.305 1.00 85.31 263 SER A CA 1
ATOM 2098 C C . SER A 1 263 ? -20.058 17.741 10.603 1.00 85.31 263 SER A C 1
ATOM 2100 O O . SER A 1 263 ? -20.672 17.784 11.672 1.00 85.31 263 SER A O 1
ATOM 2102 N N . ALA A 1 264 ? -20.295 16.799 9.688 1.00 88.88 264 ALA A N 1
ATOM 2103 C CA . ALA A 1 264 ? -21.243 15.702 9.844 1.00 88.88 264 ALA A CA 1
ATOM 2104 C C . ALA A 1 264 ? -20.595 14.366 9.432 1.00 88.88 264 ALA A C 1
ATOM 2106 O O . ALA A 1 264 ? -19.931 14.311 8.397 1.00 88.88 264 ALA A O 1
ATOM 2107 N N . PRO A 1 265 ? -20.767 13.284 10.212 1.00 93.88 265 PRO A N 1
ATOM 2108 C CA . PRO A 1 265 ? -20.279 11.966 9.830 1.00 93.88 265 PRO A CA 1
ATOM 2109 C C . PRO A 1 265 ? -21.200 11.281 8.821 1.00 93.88 265 PRO A C 1
ATOM 2111 O O . PRO A 1 265 ? -22.417 11.466 8.836 1.00 93.88 265 PRO A O 1
ATOM 2114 N N . SER A 1 266 ? -20.598 10.441 7.985 1.00 94.19 266 SER A N 1
ATOM 2115 C CA . SER A 1 266 ? -21.266 9.598 6.993 1.00 94.19 266 SER A CA 1
ATOM 2116 C C . SER A 1 266 ? -22.119 8.500 7.627 1.00 94.19 266 SER A C 1
ATOM 2118 O O . SER A 1 266 ? -23.121 8.092 7.047 1.00 94.19 266 SER A O 1
ATOM 2120 N N . SER A 1 267 ? -21.658 7.962 8.761 1.00 94.81 267 SER A N 1
ATOM 2121 C CA . SER A 1 267 ? -22.264 6.851 9.502 1.00 94.81 267 SER A CA 1
ATOM 2122 C C . SER A 1 267 ? -21.578 6.704 10.874 1.00 94.81 267 SER A C 1
ATOM 2124 O O . SER A 1 267 ? -20.681 7.483 11.207 1.00 94.81 267 SER A O 1
ATOM 2126 N N . TYR A 1 268 ? -21.952 5.704 11.669 1.00 94.88 268 TYR A N 1
ATOM 2127 C CA . TYR A 1 268 ? -21.341 5.364 12.953 1.00 94.88 268 TYR A CA 1
ATOM 2128 C C . TYR A 1 268 ? -21.124 3.848 13.089 1.00 94.88 268 TYR A C 1
ATOM 2130 O O . TYR A 1 268 ? -21.862 3.048 12.517 1.00 94.88 268 TYR A O 1
ATOM 2138 N N . VAL A 1 269 ? -20.162 3.446 13.920 1.00 96.62 269 VAL A N 1
ATOM 2139 C CA . VAL A 1 269 ? -20.080 2.074 14.455 1.00 96.62 269 VAL A CA 1
ATOM 2140 C C . VAL A 1 269 ? -20.168 2.086 15.971 1.00 96.62 269 VAL A C 1
ATOM 2142 O O . VAL A 1 269 ? -19.749 3.047 16.620 1.00 96.62 269 VAL A O 1
ATOM 2145 N N . THR A 1 270 ? -20.709 1.009 16.530 1.00 95.88 270 THR A N 1
ATOM 2146 C CA . THR A 1 270 ? -20.687 0.750 17.974 1.00 95.88 270 THR A CA 1
ATOM 2147 C C . THR A 1 270 ? -19.554 -0.214 18.296 1.00 95.88 270 THR A C 1
ATOM 2149 O O . THR A 1 270 ? -19.380 -1.208 17.592 1.00 95.88 270 THR A O 1
ATOM 2152 N N . ILE A 1 271 ? -18.805 0.080 19.356 1.00 95.56 271 ILE A N 1
ATOM 2153 C CA . ILE A 1 271 ? -17.810 -0.808 19.952 1.00 95.56 271 ILE A CA 1
ATOM 2154 C C . ILE A 1 271 ? -18.378 -1.326 21.270 1.00 95.56 271 ILE A C 1
ATOM 2156 O O . ILE A 1 271 ? -18.823 -0.549 22.118 1.00 95.56 271 ILE A O 1
ATOM 2160 N N . GLU A 1 272 ? -18.364 -2.643 21.432 1.00 94.31 272 GLU A N 1
ATOM 2161 C CA . GLU A 1 272 ? -18.863 -3.338 22.613 1.00 94.31 272 GLU A CA 1
ATOM 2162 C C . GLU A 1 272 ? -17.898 -4.452 23.041 1.00 94.31 272 GLU A C 1
ATOM 2164 O O . GLU A 1 272 ? -17.089 -4.940 22.247 1.00 94.31 272 GLU A O 1
ATOM 2169 N N . ARG A 1 273 ? -17.996 -4.855 24.312 1.00 95.19 273 ARG A N 1
ATOM 2170 C CA . ARG A 1 273 ? -17.332 -6.054 24.829 1.00 95.19 273 ARG A CA 1
ATOM 2171 C C . ARG A 1 273 ? -18.134 -7.282 24.405 1.00 95.19 273 ARG A C 1
ATOM 2173 O O . ARG A 1 273 ? -19.332 -7.344 24.679 1.00 95.19 273 ARG A O 1
ATOM 2180 N N . GLY A 1 274 ? -17.486 -8.274 23.812 1.00 93.69 274 GLY A N 1
ATOM 2181 C CA . GLY A 1 274 ? -18.131 -9.523 23.423 1.00 93.69 274 GLY A CA 1
ATOM 2182 C C . GLY A 1 274 ? -17.135 -10.617 23.059 1.00 93.69 274 GLY A C 1
ATOM 2183 O O . GLY A 1 274 ? -15.951 -10.530 23.362 1.00 93.69 274 GLY A O 1
ATOM 2184 N N . VAL A 1 275 ? -17.629 -11.665 22.401 1.00 94.94 275 VAL A N 1
ATOM 2185 C CA . VAL A 1 275 ? -16.791 -12.718 21.811 1.00 94.94 275 VAL A CA 1
ATOM 2186 C C . VAL A 1 275 ? -16.771 -12.493 20.298 1.00 94.94 275 VAL A C 1
ATOM 2188 O O . VAL A 1 275 ? -17.812 -12.704 19.671 1.00 94.94 275 VAL A O 1
ATOM 2191 N N . PRO A 1 276 ? -15.639 -12.073 19.701 1.00 94.31 276 PRO A N 1
ATOM 2192 C CA . PRO A 1 276 ? -15.581 -11.778 18.275 1.00 94.31 276 PRO A CA 1
ATOM 2193 C C . PRO A 1 276 ? -15.879 -13.003 17.408 1.00 94.31 276 PRO A C 1
ATOM 2195 O O . PRO A 1 276 ? -15.388 -14.116 17.638 1.00 94.31 276 PRO A O 1
ATOM 2198 N N . ARG A 1 277 ? -16.672 -12.787 16.361 1.00 94.44 277 ARG A N 1
ATOM 2199 C CA . ARG A 1 277 ? -17.005 -13.786 15.353 1.00 94.44 277 ARG A CA 1
ATOM 2200 C C . ARG A 1 277 ? -15.746 -14.271 14.645 1.00 94.44 277 ARG A C 1
ATOM 2202 O O . ARG A 1 277 ? -14.953 -13.497 14.118 1.00 94.44 277 ARG A O 1
ATOM 2209 N N . GLN A 1 278 ? -15.638 -15.588 14.507 1.00 94.00 278 GLN A N 1
ATOM 2210 C CA . GLN A 1 278 ? -14.634 -16.204 13.647 1.00 94.00 278 GLN A CA 1
ATOM 2211 C C . GLN A 1 278 ? -14.992 -15.994 12.170 1.00 94.00 278 GLN A C 1
ATOM 2213 O O . GLN A 1 278 ? -16.032 -16.459 11.692 1.00 94.00 278 GLN A O 1
ATOM 2218 N N . TRP A 1 279 ? -14.125 -15.296 11.436 1.00 94.25 279 TRP A N 1
ATOM 2219 C CA . TRP A 1 279 ? -14.284 -15.063 10.000 1.00 94.25 279 TRP A CA 1
ATOM 2220 C C . TRP A 1 279 ? -13.504 -16.109 9.187 1.00 94.25 279 TRP A C 1
ATOM 2222 O O . TRP A 1 279 ? -12.375 -16.440 9.552 1.00 94.25 279 TRP A O 1
ATOM 2232 N N . PRO A 1 280 ? -14.053 -16.626 8.073 1.00 93.19 280 PRO A N 1
ATOM 2233 C CA . PRO A 1 280 ? -13.328 -17.521 7.172 1.00 93.19 280 PRO A CA 1
ATOM 2234 C C . PRO A 1 280 ? -12.331 -16.743 6.304 1.00 93.19 280 PRO A C 1
ATOM 2236 O O . PRO A 1 280 ? -12.482 -15.533 6.121 1.00 93.19 280 PRO A O 1
ATOM 2239 N N . ASN A 1 281 ? -11.365 -17.446 5.704 1.00 90.06 281 ASN A N 1
ATOM 2240 C CA . ASN A 1 281 ? -10.391 -16.902 4.745 1.00 90.06 281 ASN A CA 1
ATOM 2241 C C . ASN A 1 281 ? -9.746 -15.602 5.256 1.00 90.06 281 ASN A C 1
ATOM 2243 O O . ASN A 1 281 ? -9.870 -14.544 4.639 1.00 90.06 281 ASN A O 1
ATOM 2247 N N . GLN A 1 282 ? -9.169 -15.659 6.455 1.00 94.94 282 GLN A N 1
ATOM 2248 C CA . GLN A 1 282 ? -8.395 -14.550 7.011 1.00 94.94 282 GLN A CA 1
ATOM 2249 C C . GLN A 1 282 ? -7.017 -14.517 6.332 1.00 94.94 282 GLN A C 1
ATOM 2251 O O . GLN A 1 282 ? -6.484 -15.592 6.032 1.00 94.94 282 GLN A O 1
ATOM 2256 N N . PRO A 1 283 ? -6.436 -13.328 6.100 1.00 97.44 283 PRO A N 1
ATOM 2257 C CA . PRO A 1 283 ? -5.022 -13.186 5.793 1.00 97.44 283 PRO A CA 1
ATOM 2258 C C . PRO A 1 283 ? -4.141 -13.978 6.765 1.00 97.44 283 PRO A C 1
ATOM 2260 O O . PRO A 1 283 ? -4.447 -14.106 7.954 1.00 97.44 283 PRO A O 1
ATOM 2263 N N . GLN A 1 284 ? -3.065 -14.551 6.238 1.00 96.44 284 GLN A N 1
ATOM 2264 C CA . GLN A 1 284 ? -2.132 -15.389 6.975 1.00 96.44 284 GLN A CA 1
ATOM 2265 C C . GLN A 1 284 ? -0.738 -14.773 6.976 1.00 96.44 284 GLN A C 1
ATOM 2267 O O . GLN A 1 284 ? -0.276 -14.199 5.989 1.00 96.44 284 GLN A O 1
ATOM 2272 N N . LEU A 1 285 ? -0.039 -14.974 8.089 1.00 95.75 285 LEU A N 1
ATOM 2273 C CA . LEU A 1 285 ? 1.358 -14.612 8.259 1.00 95.75 285 LEU A CA 1
ATOM 2274 C C . LEU A 1 285 ? 2.133 -15.849 8.711 1.00 95.75 285 LEU A C 1
ATOM 2276 O O . LEU A 1 285 ? 1.756 -16.517 9.674 1.00 95.75 285 LEU A O 1
ATOM 2280 N N . LYS A 1 286 ? 3.237 -16.149 8.025 1.00 95.81 286 LYS A N 1
ATOM 2281 C CA . LYS A 1 286 ? 4.154 -17.233 8.387 1.00 95.81 286 LYS A CA 1
ATOM 2282 C C . LYS A 1 286 ? 5.587 -16.719 8.441 1.00 95.81 286 LYS A C 1
ATOM 2284 O O . LYS A 1 286 ? 6.120 -16.232 7.447 1.00 95.81 286 LYS A O 1
ATOM 2289 N N . ILE A 1 287 ? 6.220 -16.877 9.598 1.00 93.94 287 ILE A N 1
ATOM 2290 C CA . ILE A 1 287 ? 7.636 -16.568 9.809 1.00 93.94 287 ILE A CA 1
ATOM 2291 C C . ILE A 1 287 ? 8.449 -17.840 9.531 1.00 93.94 287 ILE A C 1
ATOM 2293 O O . ILE A 1 287 ? 8.093 -18.925 9.991 1.00 93.94 287 ILE A O 1
ATOM 2297 N N . GLU A 1 288 ? 9.549 -17.722 8.790 1.00 90.31 288 GLU A N 1
ATOM 2298 C CA . GLU A 1 288 ? 10.519 -18.805 8.613 1.00 90.31 288 GLU A CA 1
ATOM 2299 C C . GLU A 1 288 ? 11.797 -18.512 9.405 1.00 90.31 288 GLU A C 1
ATOM 2301 O O . GLU A 1 288 ? 12.466 -17.496 9.182 1.00 90.31 288 GLU A O 1
ATOM 2306 N N . GLU A 1 289 ? 12.151 -19.424 10.316 1.00 85.81 289 GLU A N 1
ATOM 2307 C CA . GLU A 1 289 ? 13.222 -19.245 11.306 1.00 85.81 289 GLU A CA 1
ATOM 2308 C C . GLU A 1 289 ? 14.300 -20.351 11.267 1.00 85.81 289 GLU A C 1
ATOM 2310 O O . GLU A 1 289 ? 14.520 -21.043 12.267 1.00 85.81 289 GLU A O 1
ATOM 2315 N N . PRO A 1 290 ? 15.015 -20.558 10.144 1.00 71.50 290 PRO A N 1
ATOM 2316 C CA . PRO A 1 290 ? 16.133 -21.498 10.111 1.00 71.50 290 PRO A CA 1
ATOM 2317 C C . PRO A 1 290 ? 17.205 -21.074 11.131 1.00 71.50 290 PRO A C 1
ATOM 2319 O O . PRO A 1 290 ? 17.846 -20.033 10.981 1.00 71.50 290 PRO A O 1
ATOM 2322 N N . GLY A 1 291 ? 17.374 -21.875 12.188 1.00 65.88 291 GLY A N 1
ATOM 2323 C CA . GLY A 1 291 ? 18.271 -21.571 13.309 1.00 65.88 291 GLY A CA 1
ATOM 2324 C C . GLY A 1 291 ? 17.685 -20.657 14.397 1.00 65.88 291 GLY A C 1
ATOM 2325 O O . GLY A 1 291 ? 18.456 -20.020 15.111 1.00 65.88 291 GLY A O 1
ATOM 2326 N N . GLY A 1 292 ? 16.355 -20.563 14.530 1.00 70.94 292 GLY A N 1
ATOM 2327 C CA . GLY A 1 292 ? 15.700 -19.873 15.656 1.00 70.94 292 GLY A CA 1
ATOM 2328 C C . GLY A 1 292 ? 15.795 -18.345 15.613 1.00 70.94 292 GLY A C 1
ATOM 2329 O O . GLY A 1 292 ? 15.860 -17.691 16.652 1.00 70.94 292 GLY A O 1
ATOM 2330 N N . ARG A 1 293 ? 15.880 -17.767 14.409 1.00 74.69 293 ARG A N 1
ATOM 2331 C CA . ARG A 1 293 ? 15.762 -16.320 14.182 1.00 74.69 293 ARG A CA 1
ATOM 2332 C C . ARG A 1 293 ? 15.063 -16.051 12.856 1.00 74.69 293 ARG A C 1
ATOM 2334 O O . ARG A 1 293 ? 15.622 -16.427 11.821 1.00 74.69 293 ARG A O 1
ATOM 2341 N N . ALA A 1 294 ? 13.971 -15.290 12.878 1.00 83.56 294 ALA A N 1
ATOM 2342 C CA . ALA A 1 294 ? 13.259 -14.769 11.711 1.00 83.56 294 ALA A CA 1
ATOM 2343 C C . ALA A 1 294 ? 14.198 -14.429 10.547 1.00 83.56 294 ALA A C 1
ATOM 2345 O O . ALA A 1 294 ? 15.160 -13.660 10.685 1.00 83.56 294 ALA A O 1
ATOM 2346 N N . ARG A 1 295 ? 13.965 -15.082 9.410 1.00 87.44 295 ARG A N 1
ATOM 2347 C CA . ARG A 1 295 ? 14.740 -14.924 8.178 1.00 87.44 295 ARG A CA 1
ATOM 2348 C C . ARG A 1 295 ? 13.860 -14.474 7.025 1.00 87.44 295 ARG A C 1
ATOM 2350 O O . ARG A 1 295 ? 14.285 -13.612 6.265 1.00 87.44 295 ARG A O 1
ATOM 2357 N N . ARG A 1 296 ? 12.665 -15.049 6.909 1.00 91.00 296 ARG A N 1
ATOM 2358 C CA . ARG A 1 296 ? 11.658 -14.661 5.921 1.00 91.00 296 ARG A CA 1
ATOM 2359 C C . ARG A 1 296 ? 10.308 -14.489 6.586 1.00 91.00 296 ARG A C 1
ATOM 2361 O O . ARG A 1 296 ? 10.027 -15.163 7.577 1.00 91.00 296 ARG A O 1
ATOM 2368 N N . VAL A 1 297 ? 9.486 -13.621 6.016 1.00 94.81 297 VAL A N 1
ATOM 2369 C CA . VAL A 1 297 ? 8.076 -13.475 6.381 1.00 94.81 297 VAL A CA 1
ATOM 2370 C C . VAL A 1 297 ? 7.254 -13.633 5.116 1.00 94.81 297 VAL A C 1
ATOM 2372 O O . VAL A 1 297 ? 7.490 -12.947 4.125 1.00 94.81 297 VAL A O 1
ATOM 2375 N N . ARG A 1 298 ? 6.305 -14.562 5.152 1.00 97.00 298 ARG A N 1
ATOM 2376 C CA . ARG A 1 298 ? 5.295 -14.750 4.120 1.00 97.00 298 ARG A CA 1
ATOM 2377 C C . ARG A 1 298 ? 3.995 -14.131 4.611 1.00 97.00 298 ARG A C 1
ATOM 2379 O O . ARG A 1 298 ? 3.516 -14.523 5.674 1.00 97.00 298 ARG A O 1
ATOM 2386 N N . LEU A 1 299 ? 3.451 -13.195 3.845 1.00 97.94 299 LEU A N 1
ATOM 2387 C CA . LEU A 1 299 ? 2.089 -12.687 4.007 1.00 97.94 299 LEU A CA 1
ATOM 2388 C C . LEU A 1 299 ? 1.256 -13.269 2.862 1.00 97.94 299 LEU A C 1
ATOM 2390 O O . LEU A 1 299 ? 1.718 -13.266 1.720 1.00 97.94 299 LEU A O 1
ATOM 2394 N N . SER A 1 300 ? 0.049 -13.752 3.136 1.00 98.06 300 SER A N 1
ATOM 2395 C CA . SER A 1 300 ? -0.883 -14.178 2.090 1.00 98.06 300 SER A CA 1
ATOM 2396 C C . SER A 1 300 ? -2.329 -13.829 2.416 1.00 98.06 300 SER A C 1
ATOM 2398 O O . SER A 1 300 ? -2.725 -13.742 3.575 1.00 98.06 300 SER A O 1
ATOM 2400 N N . ASN A 1 301 ? -3.135 -13.640 1.378 1.00 97.56 301 ASN A N 1
ATOM 2401 C CA . ASN A 1 301 ? -4.591 -13.617 1.455 1.00 97.56 301 ASN A CA 1
ATOM 2402 C C . ASN A 1 301 ? -5.164 -14.543 0.355 1.00 97.56 301 ASN A C 1
ATOM 2404 O O . ASN A 1 301 ? -4.496 -15.459 -0.118 1.00 97.56 301 ASN A O 1
ATOM 2408 N N . ASP A 1 302 ? -6.414 -14.326 -0.036 1.00 95.62 302 ASP A N 1
ATOM 2409 C CA . ASP A 1 302 ? -7.145 -15.048 -1.081 1.00 95.62 302 ASP A CA 1
ATOM 2410 C C . ASP A 1 302 ? -6.755 -14.697 -2.538 1.00 95.62 302 ASP A C 1
ATOM 2412 O O . ASP A 1 302 ? -7.237 -15.347 -3.464 1.00 95.62 302 ASP A O 1
ATOM 2416 N N . ARG A 1 303 ? -5.888 -13.698 -2.750 1.00 96.44 303 ARG A N 1
ATOM 2417 C CA . ARG A 1 303 ? -5.484 -13.146 -4.060 1.00 96.44 303 ARG A CA 1
ATOM 2418 C C . ARG A 1 303 ? -3.967 -13.027 -4.232 1.00 96.44 303 ARG A C 1
ATOM 2420 O O . ARG A 1 303 ? -3.451 -13.353 -5.295 1.00 96.44 303 ARG A O 1
ATOM 2427 N N . LEU A 1 304 ? -3.263 -12.549 -3.212 1.00 98.12 304 LEU A N 1
ATOM 2428 C CA . LEU A 1 304 ? -1.849 -12.192 -3.214 1.00 98.12 304 LEU A CA 1
ATOM 2429 C C . LEU A 1 304 ? -1.089 -12.975 -2.134 1.00 98.12 304 LEU A C 1
ATOM 2431 O O . LEU A 1 304 ? -1.519 -13.057 -0.983 1.00 98.12 304 LEU A O 1
ATOM 2435 N N . GLU A 1 305 ? 0.082 -13.493 -2.488 1.00 98.06 305 GLU A N 1
ATOM 2436 C CA . GLU A 1 305 ? 1.102 -13.974 -1.556 1.00 98.06 305 GLU A CA 1
ATOM 2437 C C . GLU A 1 305 ? 2.412 -13.226 -1.816 1.00 98.06 305 GLU A C 1
ATOM 2439 O O . GLU A 1 305 ? 2.826 -13.085 -2.964 1.00 98.06 305 GLU A O 1
ATOM 2444 N N . ILE A 1 306 ? 3.089 -12.787 -0.755 1.00 97.12 306 ILE A N 1
ATOM 2445 C CA . ILE A 1 306 ? 4.380 -12.101 -0.828 1.00 97.12 306 ILE A CA 1
ATOM 2446 C C . ILE A 1 306 ? 5.379 -12.709 0.161 1.00 97.12 306 ILE A C 1
ATOM 2448 O O . ILE A 1 306 ? 5.057 -12.944 1.329 1.00 97.12 306 ILE A O 1
ATOM 2452 N N . LEU A 1 307 ? 6.605 -12.966 -0.306 1.00 95.44 307 LEU A N 1
ATOM 2453 C CA . LEU A 1 307 ? 7.713 -13.482 0.502 1.00 95.44 307 LEU A CA 1
ATOM 2454 C C . LEU A 1 307 ? 8.789 -12.407 0.681 1.00 95.44 307 LEU A C 1
ATOM 2456 O O . LEU A 1 307 ? 9.520 -12.089 -0.256 1.00 95.44 307 LEU A O 1
ATOM 2460 N N . LEU A 1 308 ? 8.903 -11.879 1.898 1.00 94.38 308 LEU A N 1
ATOM 2461 C CA . LEU A 1 308 ? 9.891 -10.876 2.291 1.00 94.38 308 LEU A CA 1
ATOM 2462 C C . LEU A 1 308 ? 11.141 -11.552 2.872 1.00 94.38 308 LEU A C 1
ATOM 2464 O O . LEU A 1 308 ? 11.049 -12.294 3.854 1.00 94.38 308 LEU A O 1
ATOM 2468 N N . GLU A 1 309 ? 12.318 -11.271 2.312 1.00 91.19 309 GLU A N 1
ATOM 2469 C CA . GLU A 1 309 ? 13.614 -11.692 2.867 1.00 91.19 309 GLU A CA 1
ATOM 2470 C C . GLU A 1 309 ? 14.095 -10.662 3.899 1.00 91.19 309 GLU A C 1
ATOM 2472 O O . GLU A 1 309 ? 14.483 -9.548 3.560 1.00 91.19 309 GLU A O 1
ATOM 2477 N N . LEU A 1 310 ? 14.117 -11.020 5.186 1.00 90.06 310 LEU A N 1
ATOM 2478 C CA . LEU A 1 310 ? 14.603 -10.122 6.242 1.00 90.06 310 LEU A CA 1
ATOM 2479 C C . LEU A 1 310 ? 16.133 -10.044 6.287 1.00 90.06 310 LEU A C 1
ATOM 2481 O O . LEU A 1 310 ? 16.697 -9.058 6.750 1.00 90.06 310 LEU A O 1
ATOM 2485 N N . LYS A 1 311 ? 16.828 -11.088 5.833 1.00 84.31 311 LYS A N 1
ATOM 2486 C CA . LYS A 1 311 ? 18.295 -11.185 5.872 1.00 84.31 311 LYS A CA 1
ATOM 2487 C C . LYS A 1 311 ? 18.844 -11.373 4.461 1.00 84.31 311 LYS A C 1
ATOM 2489 O O . LYS A 1 311 ? 18.232 -12.125 3.702 1.00 84.31 311 LYS A O 1
ATOM 2494 N N . PRO A 1 312 ? 20.032 -10.828 4.134 1.00 76.06 312 PRO A N 1
ATOM 2495 C CA . PRO A 1 312 ? 20.737 -11.193 2.908 1.00 76.06 312 PRO A CA 1
ATOM 2496 C C . PRO A 1 312 ? 20.831 -12.721 2.765 1.00 76.06 312 PRO A C 1
ATOM 2498 O O . PRO A 1 312 ? 20.998 -13.447 3.757 1.00 76.06 312 PRO A O 1
ATOM 2501 N N . LYS A 1 313 ? 20.640 -13.223 1.541 1.00 65.19 313 LYS A N 1
ATOM 2502 C CA . LYS A 1 313 ? 20.690 -14.657 1.214 1.00 65.19 313 LYS A CA 1
ATOM 2503 C C . LYS A 1 313 ? 22.081 -15.213 1.573 1.00 65.19 313 LYS A C 1
ATOM 2505 O O . LYS A 1 313 ? 23.069 -14.593 1.191 1.00 65.19 313 LYS A O 1
ATOM 2510 N N . PRO A 1 314 ? 22.198 -16.344 2.297 1.00 55.50 314 PRO A N 1
ATOM 2511 C CA . PRO A 1 314 ? 23.482 -16.839 2.751 1.00 55.50 314 PRO A CA 1
ATOM 2512 C C . PRO A 1 314 ? 24.089 -17.694 1.642 1.00 55.50 314 PRO A C 1
ATOM 2514 O O . PRO A 1 314 ? 23.783 -18.869 1.494 1.00 55.50 314 PRO A O 1
ATOM 2517 N N . TRP A 1 315 ? 24.919 -17.033 0.857 1.00 48.94 315 TRP A N 1
ATOM 2518 C CA . TRP A 1 315 ? 26.149 -17.560 0.296 1.00 48.94 315 TRP A CA 1
ATOM 2519 C C . TRP A 1 315 ? 26.220 -18.979 -0.313 1.00 48.94 315 TRP A C 1
ATOM 2521 O O . TRP A 1 315 ? 26.588 -19.925 0.372 1.00 48.94 315 TRP A O 1
ATOM 2531 N N . ASP A 1 316 ? 26.136 -19.046 -1.649 1.00 50.00 316 ASP A N 1
ATOM 2532 C CA . ASP A 1 316 ? 26.931 -19.989 -2.476 1.00 50.00 316 ASP A CA 1
ATOM 2533 C C . ASP A 1 316 ? 27.728 -19.285 -3.613 1.00 50.00 316 ASP A C 1
ATOM 2535 O O . ASP A 1 316 ? 28.619 -19.881 -4.208 1.00 50.00 316 ASP A O 1
ATOM 2539 N N . ASP A 1 317 ? 27.478 -17.997 -3.895 1.00 53.31 317 ASP A N 1
ATOM 2540 C CA . ASP A 1 317 ? 28.016 -17.259 -5.058 1.00 53.31 317 ASP A CA 1
ATOM 2541 C C . ASP A 1 317 ? 28.648 -15.929 -4.601 1.00 53.31 317 ASP A C 1
ATOM 2543 O O . ASP A 1 317 ? 27.904 -15.062 -4.146 1.00 53.31 317 ASP A O 1
ATOM 2547 N N . LYS A 1 318 ? 29.996 -15.822 -4.583 1.00 48.59 318 LYS A N 1
ATOM 2548 C CA . LYS A 1 318 ? 30.823 -14.969 -3.675 1.00 48.59 318 LYS A CA 1
ATOM 2549 C C . LYS A 1 318 ? 30.749 -13.443 -3.756 1.00 48.59 318 LYS A C 1
ATOM 2551 O O . LYS A 1 318 ? 31.369 -12.781 -2.925 1.00 48.59 318 LYS A O 1
ATOM 2556 N N . ASP A 1 319 ? 29.823 -12.917 -4.556 1.00 52.22 319 ASP A N 1
ATOM 2557 C CA . ASP A 1 319 ? 29.555 -11.479 -4.652 1.00 52.22 319 ASP A CA 1
ATOM 2558 C C . ASP A 1 319 ? 28.065 -11.053 -4.461 1.00 52.22 319 ASP A C 1
ATOM 2560 O O . ASP A 1 319 ? 27.758 -9.860 -4.560 1.00 52.22 319 ASP A O 1
ATOM 2564 N N . LYS A 1 320 ? 27.128 -11.977 -4.141 1.00 54.94 320 LYS A N 1
ATOM 2565 C CA . LYS A 1 320 ? 25.654 -11.772 -4.245 1.00 54.94 320 LYS A CA 1
ATOM 2566 C C . LYS A 1 320 ? 24.797 -11.616 -2.958 1.00 54.94 320 LYS A C 1
ATOM 2568 O O . LYS A 1 320 ? 23.747 -12.245 -2.819 1.00 54.94 320 LYS A O 1
ATOM 2573 N N . GLU A 1 321 ? 25.174 -10.744 -2.020 1.00 54.88 321 GLU A N 1
ATOM 2574 C CA . GLU A 1 321 ? 24.361 -10.403 -0.821 1.00 54.88 321 GLU A CA 1
ATOM 2575 C C . GLU A 1 321 ? 23.409 -9.201 -1.036 1.00 54.88 321 GLU A C 1
ATOM 2577 O O . GLU A 1 321 ? 23.733 -8.086 -0.624 1.00 54.88 321 GLU A O 1
ATOM 2582 N N . TRP A 1 322 ? 22.246 -9.378 -1.687 1.00 64.69 322 TRP A N 1
ATOM 2583 C CA . TRP A 1 322 ? 21.494 -8.213 -2.212 1.00 64.69 322 TRP A CA 1
ATOM 2584 C C . TRP A 1 322 ? 19.988 -8.081 -1.900 1.00 64.69 322 TRP A C 1
ATOM 2586 O O . TRP A 1 322 ? 19.350 -7.260 -2.550 1.00 64.69 322 TRP A O 1
ATOM 2596 N N . TYR A 1 323 ? 19.375 -8.840 -0.977 1.00 71.94 323 TYR A N 1
ATOM 2597 C CA . TYR A 1 323 ? 17.889 -8.931 -0.884 1.00 71.94 323 TYR A CA 1
ATOM 2598 C C . TYR A 1 323 ? 17.241 -8.528 0.448 1.00 71.94 323 TYR A C 1
ATOM 2600 O O . TYR A 1 323 ? 16.057 -8.789 0.647 1.00 71.94 323 TYR A O 1
ATOM 2608 N N . ALA A 1 324 ? 17.971 -7.916 1.380 1.00 82.06 324 ALA A N 1
ATOM 2609 C CA . ALA A 1 324 ? 17.393 -7.607 2.686 1.00 82.06 324 ALA A CA 1
ATOM 2610 C C . ALA A 1 324 ? 16.264 -6.561 2.597 1.00 82.06 324 ALA A C 1
ATOM 2612 O O . ALA A 1 324 ? 16.417 -5.501 1.991 1.00 82.06 324 ALA A O 1
ATOM 2613 N N . GLY A 1 325 ? 15.118 -6.879 3.202 1.00 85.38 325 GLY A N 1
ATOM 2614 C CA . GLY A 1 325 ? 13.892 -6.085 3.139 1.00 85.38 325 GLY A CA 1
ATOM 2615 C C . GLY A 1 325 ? 13.177 -6.128 1.785 1.00 85.38 325 GLY A C 1
ATOM 2616 O O . GLY A 1 325 ? 12.251 -5.348 1.587 1.00 85.38 325 GLY A O 1
ATOM 2617 N N . ALA A 1 326 ? 13.593 -6.977 0.845 1.00 92.88 326 ALA A N 1
ATOM 2618 C CA . ALA A 1 326 ? 12.963 -7.080 -0.466 1.00 92.88 326 ALA A CA 1
ATOM 2619 C C . ALA A 1 326 ? 11.941 -8.226 -0.515 1.00 92.88 326 ALA A C 1
ATOM 2621 O O . ALA A 1 326 ? 12.095 -9.247 0.163 1.00 92.88 326 ALA A O 1
ATOM 2622 N N . ALA A 1 327 ? 10.926 -8.074 -1.361 1.00 95.00 327 ALA A N 1
ATOM 2623 C CA . ALA A 1 327 ? 10.012 -9.148 -1.718 1.00 95.00 327 ALA A CA 1
ATOM 2624 C C . ALA A 1 327 ? 10.587 -9.938 -2.899 1.00 95.00 327 ALA A C 1
ATOM 2626 O O . ALA A 1 327 ? 10.758 -9.369 -3.972 1.00 95.00 327 ALA A O 1
ATOM 2627 N N . THR A 1 328 ? 10.902 -11.223 -2.711 1.00 92.81 328 THR A N 1
ATOM 2628 C CA . THR A 1 328 ? 11.570 -12.083 -3.720 1.00 92.81 328 THR A CA 1
ATOM 2629 C C . THR A 1 328 ? 10.635 -13.095 -4.387 1.00 92.81 328 THR A C 1
ATOM 2631 O O . THR A 1 328 ? 11.034 -13.862 -5.265 1.00 92.81 328 THR A O 1
ATOM 2634 N N . THR A 1 329 ? 9.372 -13.127 -3.974 1.00 93.00 329 THR A N 1
ATOM 2635 C CA . THR A 1 329 ? 8.286 -13.873 -4.619 1.00 93.00 329 THR A CA 1
ATOM 2636 C C . THR A 1 329 ? 7.009 -13.085 -4.400 1.00 93.00 329 THR A C 1
ATOM 2638 O O . THR A 1 329 ? 6.723 -12.720 -3.255 1.00 93.00 329 THR A O 1
ATOM 2641 N N . VAL A 1 330 ? 6.259 -12.833 -5.473 1.00 96.31 330 VAL A N 1
ATOM 2642 C CA . VAL A 1 330 ? 4.920 -12.243 -5.405 1.00 96.31 330 VAL A CA 1
ATOM 2643 C C . VAL A 1 330 ? 3.991 -13.069 -6.290 1.00 96.31 330 VAL A C 1
ATOM 2645 O O . VAL A 1 330 ? 4.065 -13.010 -7.515 1.00 96.31 330 VAL A O 1
ATOM 2648 N N . LEU A 1 331 ? 3.118 -13.865 -5.674 1.00 95.75 331 LEU A N 1
ATOM 2649 C CA . LEU A 1 331 ? 2.125 -14.654 -6.398 1.00 95.75 331 LEU A CA 1
ATOM 2650 C C . LEU A 1 331 ? 0.793 -13.906 -6.408 1.00 95.75 331 LEU A C 1
ATOM 2652 O O . LEU A 1 331 ? 0.193 -13.726 -5.351 1.00 95.75 331 LEU A O 1
ATOM 2656 N N . LEU A 1 332 ? 0.303 -13.533 -7.589 1.00 96.12 332 LEU A N 1
ATOM 2657 C CA . LEU A 1 332 ? -1.073 -13.082 -7.793 1.00 96.12 332 LEU A CA 1
ATOM 2658 C C . LEU A 1 332 ? -1.884 -14.233 -8.400 1.00 96.12 332 LEU A C 1
ATOM 2660 O O . LEU A 1 332 ? -1.504 -14.794 -9.429 1.00 96.12 332 LEU A O 1
ATOM 2664 N N . ASP A 1 333 ? -2.982 -14.615 -7.749 1.00 95.06 333 ASP A N 1
ATOM 2665 C CA . ASP A 1 333 ? -3.816 -15.773 -8.102 1.00 95.06 333 ASP A CA 1
ATOM 2666 C C . ASP A 1 333 ? -3.003 -17.070 -8.277 1.00 95.06 333 ASP A C 1
ATOM 2668 O O . ASP A 1 333 ? -3.210 -17.859 -9.203 1.00 95.06 333 ASP A O 1
ATOM 2672 N N . GLY A 1 334 ? -2.016 -17.265 -7.394 1.00 92.25 334 GLY A N 1
ATOM 2673 C CA . GLY A 1 334 ? -1.102 -18.409 -7.415 1.00 92.25 334 GLY A CA 1
ATOM 2674 C C . GLY A 1 334 ? -0.049 -18.380 -8.532 1.00 92.25 334 GLY A C 1
ATOM 2675 O O . GLY A 1 334 ? 0.652 -19.373 -8.716 1.00 92.25 334 GLY A O 1
ATOM 2676 N N . LYS A 1 335 ? 0.085 -17.275 -9.278 1.00 91.75 335 LYS A N 1
ATOM 2677 C CA . LYS A 1 335 ? 1.066 -17.112 -10.361 1.00 91.75 335 LYS A CA 1
ATOM 2678 C C . LYS A 1 335 ? 2.066 -16.015 -10.019 1.00 91.75 335 LYS A C 1
ATOM 2680 O O . LYS A 1 335 ? 1.663 -14.907 -9.685 1.00 91.75 335 LYS A O 1
ATOM 2685 N N . GLU A 1 336 ? 3.356 -16.311 -10.152 1.00 92.12 336 GLU A N 1
ATOM 2686 C CA . GLU A 1 336 ? 4.426 -15.315 -10.006 1.00 92.12 336 GLU A CA 1
ATOM 2687 C C . GLU A 1 336 ? 4.209 -14.129 -10.959 1.00 92.12 336 GLU A C 1
ATOM 2689 O O . GLU A 1 336 ? 3.755 -14.323 -12.092 1.00 92.12 336 GLU A O 1
ATOM 2694 N N . ILE A 1 337 ? 4.523 -12.919 -10.488 1.00 92.50 337 ILE A N 1
ATOM 2695 C CA . ILE A 1 337 ? 4.392 -11.662 -11.242 1.00 92.50 337 ILE A CA 1
ATOM 2696 C C . ILE A 1 337 ? 5.713 -10.881 -11.357 1.00 92.50 337 ILE A C 1
ATOM 2698 O O . ILE A 1 337 ? 5.794 -9.936 -12.130 1.00 92.50 337 ILE A O 1
ATOM 2702 N N . LEU A 1 338 ? 6.766 -11.254 -10.619 1.00 92.31 338 LEU A N 1
ATOM 2703 C CA . LEU A 1 338 ? 8.085 -10.620 -10.779 1.00 92.31 338 LEU A CA 1
ATOM 2704 C C . LEU A 1 338 ? 8.917 -11.242 -11.919 1.00 92.31 338 LEU A C 1
ATOM 2706 O O . LEU A 1 338 ? 9.996 -10.741 -12.228 1.00 92.31 338 LEU A O 1
ATOM 2710 N N . ASP A 1 339 ? 8.456 -12.361 -12.487 1.00 87.56 339 ASP A N 1
ATOM 2711 C CA . ASP A 1 339 ? 9.201 -13.213 -13.428 1.00 87.56 339 ASP A CA 1
ATOM 2712 C C . ASP A 1 339 ? 8.264 -14.089 -14.297 1.00 87.56 339 ASP A C 1
ATOM 2714 O O . ASP A 1 339 ? 8.535 -15.263 -14.546 1.00 87.56 339 ASP A O 1
ATOM 2718 N N . ALA A 1 340 ? 7.101 -13.584 -14.739 1.00 75.75 340 ALA A N 1
ATOM 2719 C CA . ALA A 1 340 ? 6.133 -14.423 -15.472 1.00 75.75 340 ALA A CA 1
ATOM 2720 C C . ALA A 1 340 ? 6.435 -14.608 -16.976 1.00 75.75 340 ALA A C 1
ATOM 2722 O O . ALA A 1 340 ? 5.648 -15.253 -17.671 1.00 75.75 340 ALA A O 1
ATOM 2723 N N . PHE A 1 341 ? 7.557 -14.080 -17.480 1.00 75.50 341 PHE A N 1
ATOM 2724 C CA . PHE A 1 341 ? 8.097 -14.404 -18.812 1.00 75.50 341 PHE A CA 1
ATOM 2725 C C . PHE A 1 341 ? 9.070 -15.597 -18.793 1.00 75.50 341 PHE A C 1
ATOM 2727 O O . PHE A 1 341 ? 9.635 -15.959 -19.828 1.00 75.50 341 PHE A O 1
ATOM 2734 N N . ASN A 1 342 ? 9.260 -16.235 -17.636 1.00 70.25 342 ASN A N 1
ATOM 2735 C CA . ASN A 1 342 ? 10.138 -17.385 -17.496 1.00 70.25 342 ASN A CA 1
ATOM 2736 C C . ASN A 1 342 ? 9.592 -18.616 -18.239 1.00 70.25 342 ASN A C 1
ATOM 2738 O O . ASN A 1 342 ? 8.547 -19.165 -17.902 1.00 70.25 342 ASN A O 1
ATOM 2742 N N . TRP A 1 343 ? 10.324 -19.044 -19.264 1.00 58.75 343 TRP A N 1
ATOM 2743 C CA . TRP A 1 343 ? 9.948 -20.101 -20.207 1.00 58.75 343 TRP A CA 1
ATOM 2744 C C . TRP A 1 343 ? 10.618 -21.451 -19.907 1.00 58.75 343 TRP A C 1
ATOM 2746 O O . TRP A 1 343 ? 10.427 -22.408 -20.655 1.00 58.75 343 TRP A O 1
ATOM 2756 N N . LEU A 1 344 ? 11.421 -21.526 -18.837 1.00 60.12 344 LEU A N 1
ATOM 2757 C CA . LEU A 1 344 ? 12.225 -22.698 -18.465 1.00 60.12 344 LEU A CA 1
ATOM 2758 C C . LEU A 1 344 ? 11.948 -23.197 -17.034 1.00 60.12 344 LEU A C 1
ATOM 2760 O O . LEU A 1 344 ? 12.717 -24.012 -16.531 1.00 60.12 344 LEU A O 1
ATOM 2764 N N . ASP A 1 345 ? 10.902 -22.691 -16.368 1.00 59.81 345 ASP A N 1
ATOM 2765 C CA . ASP A 1 345 ? 10.543 -22.981 -14.963 1.00 59.81 345 ASP A CA 1
ATOM 2766 C C . ASP A 1 345 ? 11.681 -22.748 -13.937 1.00 59.81 345 ASP A C 1
ATOM 2768 O O . ASP A 1 345 ? 11.638 -23.231 -12.804 1.00 59.81 345 ASP A O 1
ATOM 2772 N N . MET A 1 346 ? 12.709 -21.979 -14.314 1.00 66.94 346 MET A N 1
ATOM 2773 C CA . MET A 1 346 ? 13.925 -21.741 -13.530 1.00 66.94 346 MET A CA 1
ATOM 2774 C C . MET A 1 346 ? 13.938 -20.293 -13.026 1.00 66.94 346 MET A C 1
ATOM 2776 O O . MET A 1 346 ? 14.489 -19.438 -13.723 1.00 66.94 346 MET A O 1
ATOM 2780 N N . PRO A 1 347 ? 13.316 -19.988 -11.867 1.00 72.94 347 PRO A N 1
ATOM 2781 C CA . PRO A 1 347 ? 13.005 -18.621 -11.452 1.00 72.94 347 PRO A CA 1
ATOM 2782 C C . PRO A 1 347 ? 14.240 -17.722 -11.428 1.00 72.94 347 PRO A C 1
ATOM 2784 O O . PRO A 1 347 ? 15.276 -18.104 -10.876 1.00 72.94 347 PRO A O 1
ATOM 2787 N N . ASP A 1 348 ? 14.104 -16.518 -11.985 1.00 81.56 348 ASP A N 1
ATOM 2788 C CA . ASP A 1 348 ? 15.165 -15.520 -12.021 1.00 81.56 348 ASP A CA 1
ATOM 2789 C C . ASP A 1 348 ? 15.624 -15.216 -10.588 1.00 81.56 348 ASP A C 1
ATOM 2791 O O . ASP A 1 348 ? 14.854 -14.774 -9.731 1.00 81.56 348 ASP A O 1
ATOM 2795 N N . ILE A 1 349 ? 16.891 -15.524 -10.306 1.00 80.38 349 ILE A N 1
ATOM 2796 C CA . ILE A 1 349 ? 17.454 -15.456 -8.956 1.00 80.38 349 ILE A CA 1
ATOM 2797 C C . ILE A 1 349 ? 17.679 -14.022 -8.476 1.00 80.38 349 ILE A C 1
ATOM 2799 O O . ILE A 1 349 ? 18.013 -13.843 -7.300 1.00 80.38 349 ILE A O 1
ATOM 2803 N N . GLU A 1 350 ? 17.542 -13.030 -9.361 1.00 82.62 350 GLU A N 1
ATOM 2804 C CA . GLU A 1 350 ? 17.656 -11.606 -9.049 1.00 82.62 350 GLU A CA 1
ATOM 2805 C C . GLU A 1 350 ? 16.303 -10.926 -8.823 1.00 82.62 350 GLU A C 1
ATOM 2807 O O . GLU A 1 350 ? 16.285 -9.823 -8.263 1.00 82.62 350 GLU A O 1
ATOM 2812 N N . LYS A 1 351 ? 15.180 -11.576 -9.173 1.00 89.38 351 LYS A N 1
ATOM 2813 C CA . LYS A 1 351 ? 13.841 -10.982 -9.064 1.00 89.38 351 LYS A CA 1
ATOM 2814 C C . LYS A 1 351 ? 13.543 -10.486 -7.648 1.00 89.38 351 LYS A C 1
ATOM 2816 O O . LYS A 1 351 ? 13.701 -11.207 -6.657 1.00 89.38 351 LYS A O 1
ATOM 2821 N N . ARG A 1 352 ? 13.123 -9.225 -7.557 1.00 92.31 352 ARG A N 1
ATOM 2822 C CA . ARG A 1 352 ? 12.758 -8.562 -6.306 1.00 92.31 352 ARG A CA 1
ATOM 2823 C C . ARG A 1 352 ? 11.980 -7.276 -6.532 1.00 92.31 352 ARG A C 1
ATOM 2825 O O . ARG A 1 352 ? 12.336 -6.488 -7.402 1.00 92.31 352 ARG A O 1
ATOM 2832 N N . CYS A 1 353 ? 11.013 -6.989 -5.674 1.00 94.75 353 CYS A N 1
ATOM 2833 C CA . CYS A 1 353 ? 10.401 -5.665 -5.576 1.00 94.75 353 CYS A CA 1
ATOM 2834 C C . CYS A 1 353 ? 10.453 -5.133 -4.137 1.00 94.75 353 CYS A C 1
ATOM 2836 O O . CYS A 1 353 ? 10.918 -5.819 -3.222 1.00 94.75 353 CYS A O 1
ATOM 2838 N N . MET A 1 354 ? 9.996 -3.892 -3.934 1.00 95.31 354 MET A N 1
ATOM 2839 C CA . MET A 1 354 ? 9.941 -3.231 -2.617 1.00 95.31 354 MET A CA 1
ATOM 2840 C C . MET A 1 354 ? 11.299 -3.124 -1.892 1.00 95.31 354 MET A C 1
ATOM 2842 O O . MET A 1 354 ? 11.345 -2.955 -0.672 1.00 95.31 354 MET A O 1
ATOM 2846 N N . GLN A 1 355 ? 12.427 -3.222 -2.605 1.00 93.31 355 GLN A N 1
ATOM 2847 C CA . GLN A 1 355 ? 13.733 -3.068 -1.976 1.00 93.31 355 GLN A CA 1
ATOM 2848 C C . GLN A 1 355 ? 14.031 -1.588 -1.752 1.00 93.31 355 GLN A C 1
ATOM 2850 O O . GLN A 1 355 ? 14.250 -0.852 -2.709 1.00 93.31 355 GLN A O 1
ATOM 2855 N N . LEU A 1 356 ? 14.127 -1.169 -0.493 1.00 92.81 356 LEU A N 1
ATOM 2856 C CA . LEU A 1 356 ? 14.766 0.095 -0.145 1.00 92.81 356 LEU A CA 1
ATOM 2857 C C . LEU A 1 356 ? 16.281 -0.090 -0.191 1.00 92.81 356 LEU A C 1
ATOM 2859 O O . LEU A 1 356 ? 16.838 -0.857 0.592 1.00 92.81 356 LEU A O 1
ATOM 2863 N N . ASP A 1 357 ? 16.929 0.582 -1.142 1.00 87.31 357 ASP A N 1
ATOM 2864 C CA . ASP A 1 357 ? 18.352 0.404 -1.449 1.00 87.31 357 ASP A CA 1
ATOM 2865 C C . ASP A 1 357 ? 19.211 1.562 -0.916 1.00 87.31 357 ASP A C 1
ATOM 2867 O O . ASP A 1 357 ? 20.370 1.362 -0.546 1.00 87.31 357 ASP A O 1
ATOM 2871 N N . ARG A 1 358 ? 18.621 2.758 -0.792 1.00 88.62 358 ARG A N 1
ATOM 2872 C CA . ARG A 1 358 ? 19.239 3.927 -0.158 1.00 88.62 358 ARG A CA 1
ATOM 2873 C C . ARG A 1 358 ? 18.278 4.652 0.769 1.00 88.62 358 ARG A C 1
ATOM 2875 O O . ARG A 1 358 ? 17.099 4.825 0.456 1.00 88.62 358 ARG A O 1
ATOM 2882 N N . LEU A 1 359 ? 18.843 5.174 1.849 1.00 89.62 359 LEU A N 1
ATOM 2883 C CA . LEU A 1 359 ? 18.233 6.156 2.735 1.00 89.62 359 LEU A CA 1
ATOM 2884 C C . LEU A 1 359 ? 19.145 7.385 2.824 1.00 89.62 359 LEU A C 1
ATOM 2886 O O . LEU A 1 359 ? 20.367 7.256 2.902 1.00 89.62 359 LEU A O 1
ATOM 2890 N N . GLN A 1 360 ? 18.549 8.569 2.812 1.00 86.94 360 GLN A N 1
ATOM 2891 C CA . GLN A 1 360 ? 19.223 9.855 2.948 1.00 86.94 360 GLN A CA 1
ATOM 2892 C C . GLN A 1 360 ? 18.475 10.655 4.011 1.00 86.94 360 GLN A C 1
ATOM 2894 O O . GLN A 1 360 ? 17.283 10.911 3.853 1.00 86.94 360 GLN A O 1
ATOM 2899 N N . LEU A 1 361 ? 19.154 11.037 5.090 1.00 83.69 361 LEU A N 1
ATOM 2900 C CA . LEU A 1 361 ? 18.542 11.865 6.130 1.00 83.69 361 LEU A CA 1
ATOM 2901 C C . LEU A 1 361 ? 18.621 13.350 5.766 1.00 83.69 361 LEU A C 1
ATOM 2903 O O . LEU A 1 361 ? 19.595 13.801 5.156 1.00 83.69 361 LEU A O 1
ATOM 2907 N N . LEU A 1 362 ? 17.586 14.100 6.141 1.00 74.25 362 LEU A N 1
ATOM 2908 C CA . LEU A 1 362 ? 17.523 15.548 5.970 1.00 74.25 362 LEU A CA 1
ATOM 2909 C C . LEU A 1 362 ? 17.894 16.251 7.278 1.00 74.25 362 LEU A C 1
ATOM 2911 O O . LEU A 1 362 ? 17.573 15.789 8.372 1.00 74.25 362 LEU A O 1
ATOM 2915 N N . TYR A 1 363 ? 18.602 17.371 7.156 1.00 67.56 363 TYR A N 1
ATOM 2916 C CA . TYR A 1 363 ? 19.133 18.085 8.308 1.00 67.56 363 TYR A CA 1
ATOM 2917 C C . TYR A 1 363 ? 18.013 18.887 9.025 1.00 67.56 363 TYR A C 1
ATOM 2919 O O . TYR A 1 363 ? 17.223 19.550 8.346 1.00 67.56 363 TYR A O 1
ATOM 2927 N N . PRO A 1 364 ? 17.940 18.906 10.378 1.00 60.38 364 PRO A N 1
ATOM 2928 C CA . PRO A 1 364 ? 16.795 19.463 11.122 1.00 60.38 364 PRO A CA 1
ATOM 2929 C C . PRO A 1 364 ? 16.443 20.943 10.886 1.00 60.38 364 PRO A C 1
ATOM 2931 O O . PRO A 1 364 ? 15.317 21.346 11.162 1.00 60.38 364 PRO A O 1
ATOM 2934 N N . ASN A 1 365 ? 17.380 21.775 10.415 1.00 57.88 365 ASN A N 1
ATOM 2935 C CA . ASN A 1 365 ? 17.128 23.194 10.118 1.00 57.88 365 ASN A CA 1
ATOM 2936 C C . ASN A 1 365 ? 16.554 23.462 8.709 1.00 57.88 365 ASN A C 1
ATOM 2938 O O . ASN A 1 365 ? 16.227 24.609 8.412 1.00 57.88 365 ASN A O 1
ATOM 2942 N N . GLY A 1 366 ? 16.431 22.440 7.853 1.00 52.91 366 GLY A N 1
ATOM 2943 C CA . GLY A 1 366 ? 15.899 22.564 6.493 1.00 52.91 366 GLY A CA 1
ATOM 2944 C C . GLY A 1 366 ? 16.902 22.960 5.399 1.00 52.91 366 GLY A C 1
ATOM 2945 O O . GLY A 1 366 ? 16.500 22.999 4.234 1.00 52.91 366 GLY A O 1
ATOM 2946 N N . ASP A 1 367 ? 18.176 23.202 5.723 1.00 50.84 367 ASP A N 1
ATOM 2947 C CA . ASP A 1 367 ? 19.229 23.452 4.732 1.00 50.84 367 ASP A CA 1
ATOM 2948 C C . ASP A 1 367 ? 19.652 22.144 4.033 1.00 50.84 367 ASP A C 1
ATOM 2950 O O . ASP A 1 367 ? 20.023 21.161 4.676 1.00 50.84 367 ASP A O 1
ATOM 2954 N N . GLU A 1 368 ? 19.679 22.132 2.696 1.00 51.19 368 GLU A N 1
ATOM 2955 C CA . GLU A 1 368 ? 20.049 20.959 1.873 1.00 51.19 368 GLU A CA 1
ATOM 2956 C C . GLU A 1 368 ? 21.571 20.663 1.852 1.00 51.19 368 GLU A C 1
ATOM 2958 O O . GLU A 1 368 ? 22.081 20.023 0.938 1.00 51.19 368 GLU A O 1
ATOM 2963 N N . ILE A 1 369 ? 22.335 21.167 2.827 1.00 44.88 369 ILE A N 1
ATOM 2964 C CA . ILE A 1 369 ? 23.786 21.376 2.675 1.00 44.88 369 ILE A CA 1
ATOM 2965 C C . ILE A 1 369 ? 24.627 20.128 3.014 1.00 44.88 369 ILE A C 1
ATOM 2967 O O . ILE A 1 369 ? 25.757 20.019 2.539 1.00 44.88 369 ILE A O 1
ATOM 2971 N N . TRP A 1 370 ? 24.087 19.145 3.748 1.00 48.62 370 TRP A N 1
ATOM 2972 C CA . TRP A 1 370 ? 24.764 17.860 3.985 1.00 48.62 370 TRP A CA 1
ATOM 2973 C C . TRP A 1 370 ? 23.799 16.673 3.912 1.00 48.62 370 TRP A C 1
ATOM 2975 O O . TRP A 1 370 ? 22.742 16.662 4.542 1.00 48.62 370 TRP A O 1
ATOM 2985 N N . HIS A 1 371 ? 24.193 15.648 3.157 1.00 59.19 371 HIS A N 1
ATOM 2986 C CA . HIS A 1 371 ? 23.409 14.438 2.917 1.00 59.19 371 HIS A CA 1
ATOM 2987 C C . HIS A 1 371 ? 24.226 13.191 3.272 1.00 59.19 371 HIS A C 1
ATOM 2989 O O . HIS A 1 371 ? 25.014 12.703 2.456 1.00 59.19 371 HIS A O 1
ATOM 2995 N N . GLU A 1 372 ? 24.029 12.650 4.476 1.00 61.97 372 GLU A N 1
ATOM 2996 C CA . GLU A 1 372 ? 24.571 11.332 4.816 1.00 61.97 372 GLU A CA 1
ATOM 2997 C C . GLU A 1 372 ? 23.738 10.250 4.109 1.00 61.97 372 GLU A C 1
ATOM 2999 O O . GLU A 1 372 ? 22.505 10.271 4.144 1.00 61.97 372 GLU A O 1
ATOM 3004 N N . HIS A 1 373 ? 24.421 9.350 3.398 1.00 70.94 373 HIS A N 1
ATOM 3005 C CA . HIS A 1 373 ? 23.810 8.315 2.569 1.00 70.94 373 HIS A CA 1
ATOM 3006 C C . HIS A 1 373 ? 24.046 6.942 3.194 1.00 70.94 373 HIS A C 1
ATOM 3008 O O . HIS A 1 373 ? 25.191 6.531 3.381 1.00 70.94 373 HIS A O 1
ATOM 3014 N N . PHE A 1 374 ? 22.969 6.201 3.428 1.00 76.44 374 PHE A N 1
ATOM 3015 C CA . PHE A 1 374 ? 23.010 4.850 3.971 1.00 76.44 374 PHE A CA 1
ATOM 3016 C C . PHE A 1 374 ? 22.599 3.853 2.887 1.00 76.44 374 PHE A C 1
ATOM 3018 O O . PHE A 1 374 ? 21.465 3.882 2.406 1.00 76.44 374 PHE A O 1
ATOM 3025 N N . ASP A 1 375 ? 23.528 2.980 2.491 1.00 77.81 375 ASP A N 1
ATOM 3026 C CA . ASP A 1 375 ? 23.232 1.816 1.651 1.00 77.81 375 ASP A CA 1
ATOM 3027 C C . ASP A 1 375 ? 22.530 0.762 2.518 1.00 77.81 375 ASP A C 1
ATOM 3029 O O . ASP A 1 375 ? 23.045 0.365 3.567 1.00 77.81 375 ASP A O 1
ATOM 3033 N N . LEU A 1 376 ? 21.330 0.351 2.106 1.00 80.44 376 LEU A N 1
ATOM 3034 C CA . LEU A 1 376 ? 20.495 -0.603 2.836 1.00 80.44 376 LEU A CA 1
ATOM 3035 C C . LEU A 1 376 ? 20.540 -2.022 2.250 1.00 80.44 376 LEU A C 1
ATOM 3037 O O . LEU A 1 376 ? 20.060 -2.949 2.899 1.00 80.44 376 LEU A O 1
ATOM 3041 N N . ILE A 1 377 ? 21.159 -2.225 1.080 1.00 72.19 377 ILE A N 1
ATOM 3042 C CA . ILE A 1 377 ? 21.100 -3.473 0.293 1.00 72.19 377 ILE A CA 1
ATOM 3043 C C . ILE A 1 377 ? 21.606 -4.686 1.090 1.00 72.19 377 ILE A C 1
ATOM 3045 O O . ILE A 1 377 ? 21.073 -5.793 0.961 1.00 72.19 377 ILE A O 1
ATOM 3049 N N . ARG A 1 378 ? 22.631 -4.469 1.926 1.00 72.75 378 ARG A N 1
ATOM 3050 C CA . ARG A 1 378 ? 23.306 -5.505 2.729 1.00 72.75 378 ARG A CA 1
ATOM 3051 C C . ARG A 1 378 ? 22.840 -5.572 4.190 1.00 72.75 378 ARG A C 1
ATOM 3053 O O . ARG A 1 378 ? 23.238 -6.486 4.908 1.00 72.75 378 ARG A O 1
ATOM 3060 N N . ASN A 1 379 ? 22.008 -4.635 4.646 1.00 79.31 379 ASN A N 1
ATOM 3061 C CA . ASN A 1 379 ? 21.623 -4.536 6.055 1.00 79.31 379 ASN A CA 1
ATOM 3062 C C . ASN A 1 379 ? 20.413 -5.420 6.345 1.00 79.31 379 ASN A C 1
ATOM 3064 O O . ASN A 1 379 ? 19.343 -5.216 5.777 1.00 79.31 379 ASN A O 1
ATOM 3068 N N . TRP A 1 380 ? 20.547 -6.375 7.267 1.00 85.50 380 TRP A N 1
ATOM 3069 C CA . TRP A 1 380 ? 19.401 -7.190 7.672 1.00 85.50 380 TRP A CA 1
ATOM 3070 C C . TRP A 1 380 ? 18.351 -6.363 8.425 1.00 85.50 380 TRP A C 1
ATOM 3072 O O . TRP A 1 380 ? 18.660 -5.424 9.161 1.00 85.50 380 TRP A O 1
ATOM 3082 N N . TYR A 1 381 ? 17.098 -6.768 8.264 1.00 91.12 381 TYR A N 1
ATOM 3083 C CA . TYR A 1 381 ? 15.960 -6.252 8.997 1.00 91.12 381 TYR A CA 1
ATOM 3084 C C . TYR A 1 381 ? 15.646 -7.161 10.188 1.00 91.12 381 TYR A C 1
ATOM 3086 O O . TYR A 1 381 ? 15.558 -8.386 10.074 1.00 91.12 381 TYR A O 1
ATOM 3094 N N . GLN A 1 382 ? 15.466 -6.546 11.348 1.00 91.56 382 GLN A N 1
ATOM 3095 C CA . GLN A 1 382 ? 14.929 -7.175 12.540 1.00 91.56 382 GLN A CA 1
ATOM 3096 C C . GLN A 1 382 ? 13.401 -7.218 12.435 1.00 91.56 382 GLN A C 1
ATOM 3098 O O . GLN A 1 382 ? 12.776 -6.200 12.151 1.00 91.56 382 GLN A O 1
ATOM 3103 N N . LEU A 1 383 ? 12.806 -8.382 12.700 1.00 92.06 383 LEU A N 1
ATOM 3104 C CA . LEU A 1 383 ? 11.369 -8.502 12.935 1.00 92.06 383 LEU A CA 1
ATOM 3105 C C . LEU A 1 383 ? 11.033 -7.841 14.282 1.00 92.06 383 LEU A C 1
ATOM 3107 O O . LEU A 1 383 ? 11.633 -8.208 15.294 1.00 92.06 383 LEU A O 1
ATOM 3111 N N . ILE A 1 384 ? 10.131 -6.857 14.282 1.00 91.69 384 ILE A N 1
ATOM 3112 C CA . ILE A 1 384 ? 9.742 -6.083 15.474 1.00 91.69 384 ILE A CA 1
ATOM 3113 C C . ILE A 1 384 ? 8.395 -6.551 16.017 1.00 91.69 384 ILE A C 1
ATOM 3115 O O . ILE A 1 384 ? 8.283 -6.808 17.211 1.00 91.69 384 ILE A O 1
ATOM 3119 N N . SER A 1 385 ? 7.388 -6.689 15.153 1.00 92.12 385 SER A N 1
ATOM 3120 C CA . SER A 1 385 ? 6.061 -7.176 15.530 1.00 92.12 385 SER A CA 1
ATOM 3121 C C . SER A 1 385 ? 5.353 -7.842 14.350 1.00 92.12 385 SER A C 1
ATOM 3123 O O . SER A 1 385 ? 5.745 -7.696 13.188 1.00 92.12 385 SER A O 1
ATOM 3125 N N . THR A 1 386 ? 4.290 -8.576 14.668 1.00 93.19 386 THR A N 1
ATOM 3126 C CA . THR A 1 386 ? 3.371 -9.193 13.711 1.00 93.19 386 THR A CA 1
ATOM 3127 C C . THR A 1 386 ? 1.962 -9.167 14.282 1.00 93.19 386 THR A C 1
ATOM 3129 O O . THR A 1 386 ? 1.786 -9.502 15.453 1.00 93.19 386 THR A O 1
ATOM 3132 N N . SER A 1 387 ? 0.964 -8.877 13.454 1.00 91.88 387 SER A N 1
ATOM 3133 C CA . SER A 1 387 ? -0.449 -9.127 13.763 1.00 91.88 387 SER A CA 1
ATOM 3134 C C . SER A 1 387 ? -1.133 -9.772 12.553 1.00 91.88 387 SER A C 1
ATOM 3136 O O . SER A 1 387 ? -0.646 -9.701 11.420 1.00 91.88 387 SER A O 1
ATOM 3138 N N . SER A 1 388 ? -2.216 -10.505 12.785 1.00 93.94 388 SER A N 1
ATOM 3139 C CA . SER A 1 388 ? -3.049 -11.115 11.746 1.00 93.94 388 SER A CA 1
ATOM 3140 C C . SER A 1 388 ? -4.440 -11.376 12.292 1.00 93.94 388 SER A C 1
ATOM 3142 O O . SER A 1 388 ? -4.592 -11.810 13.432 1.00 93.94 388 SER A O 1
ATOM 3144 N N . GLY A 1 389 ? -5.445 -11.143 11.459 1.00 95.06 389 GLY A N 1
ATOM 3145 C CA . GLY A 1 389 ? -6.840 -11.300 11.830 1.00 95.06 389 GLY A CA 1
ATOM 3146 C C . GLY A 1 389 ? -7.764 -11.176 10.618 1.00 95.06 389 GLY A C 1
ATOM 3147 O O . GLY A 1 389 ? -7.313 -11.252 9.473 1.00 95.06 389 GLY A O 1
ATOM 3148 N N . PRO A 1 390 ?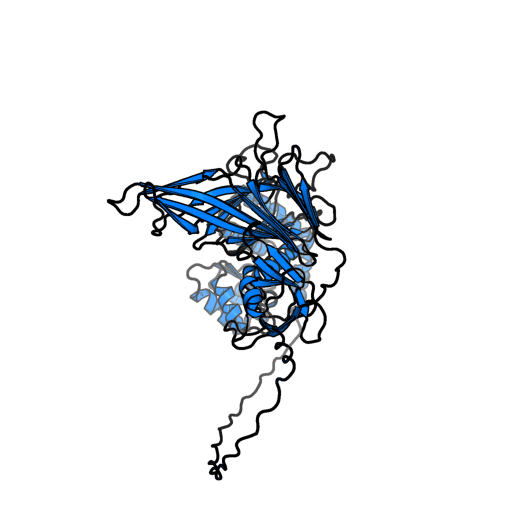 -9.074 -10.976 10.834 1.00 96.81 390 PRO A N 1
ATOM 3149 C CA . PRO A 1 390 ? -10.079 -11.021 9.776 1.00 96.81 390 PRO A CA 1
ATOM 3150 C C . PRO A 1 390 ? -10.007 -9.885 8.742 1.00 96.81 390 PRO A C 1
ATOM 3152 O O . PRO A 1 390 ? -10.675 -9.988 7.709 1.00 96.81 390 PRO A O 1
ATOM 3155 N N . VAL A 1 391 ? -9.230 -8.827 8.999 1.00 97.75 391 VAL A N 1
ATOM 3156 C CA . VAL A 1 391 ? -9.078 -7.650 8.128 1.00 97.75 391 VAL A CA 1
ATOM 3157 C C . VAL A 1 391 ? -7.765 -7.681 7.352 1.00 97.75 391 VAL A C 1
ATOM 3159 O O . VAL A 1 391 ? -7.781 -7.497 6.133 1.00 97.75 391 VAL A O 1
ATOM 3162 N N . ARG A 1 392 ? -6.633 -7.891 8.036 1.00 97.50 392 ARG A N 1
ATOM 3163 C CA . ARG A 1 392 ? -5.290 -7.849 7.435 1.00 97.50 392 ARG A CA 1
ATOM 3164 C C . ARG A 1 392 ? -4.264 -8.682 8.202 1.00 97.50 392 ARG A C 1
ATOM 3166 O O . ARG A 1 392 ? -4.420 -8.937 9.395 1.00 97.50 392 ARG A O 1
ATOM 3173 N N . SER A 1 393 ? -3.185 -9.043 7.517 1.00 97.25 393 SER A N 1
ATOM 3174 C CA . SER A 1 393 ? -1.919 -9.447 8.137 1.00 97.25 393 SER A CA 1
ATOM 3175 C C . SER A 1 393 ? -0.932 -8.293 8.042 1.00 97.25 393 SER A C 1
ATOM 3177 O O . SER A 1 393 ? -0.872 -7.616 7.017 1.00 97.25 393 SER A O 1
ATOM 3179 N N . ILE A 1 394 ? -0.157 -8.070 9.097 1.00 96.00 394 ILE A N 1
ATOM 3180 C CA . ILE A 1 394 ? 0.768 -6.943 9.212 1.00 96.00 394 ILE A CA 1
ATOM 3181 C C . ILE A 1 394 ? 2.081 -7.390 9.847 1.00 96.00 394 ILE A C 1
ATOM 3183 O O . ILE A 1 394 ? 2.102 -8.227 10.754 1.00 96.00 394 ILE A O 1
ATOM 3187 N N . VAL A 1 395 ? 3.181 -6.824 9.362 1.00 95.88 395 VAL A N 1
ATOM 3188 C CA . VAL A 1 395 ? 4.521 -7.042 9.900 1.00 95.88 395 VAL A CA 1
ATOM 3189 C C . VAL A 1 395 ? 5.263 -5.716 10.032 1.00 95.88 395 VAL A C 1
ATOM 3191 O O . VAL A 1 395 ? 5.383 -4.969 9.062 1.00 95.88 395 VAL A O 1
ATOM 3194 N N . THR A 1 396 ? 5.806 -5.448 11.220 1.00 95.31 396 THR A N 1
ATOM 3195 C CA . THR A 1 396 ? 6.759 -4.352 11.424 1.00 95.31 396 THR A CA 1
ATOM 3196 C C . THR A 1 396 ? 8.172 -4.912 11.377 1.00 95.31 396 THR A C 1
ATOM 3198 O O . THR A 1 396 ? 8.529 -5.815 12.141 1.00 95.31 396 THR A O 1
ATOM 3201 N N . ILE A 1 397 ? 9.001 -4.353 10.500 1.00 94.06 397 ILE A N 1
ATOM 3202 C CA . ILE A 1 397 ? 10.426 -4.673 10.395 1.00 94.06 397 ILE A CA 1
ATOM 3203 C C . ILE A 1 397 ? 11.261 -3.404 10.545 1.00 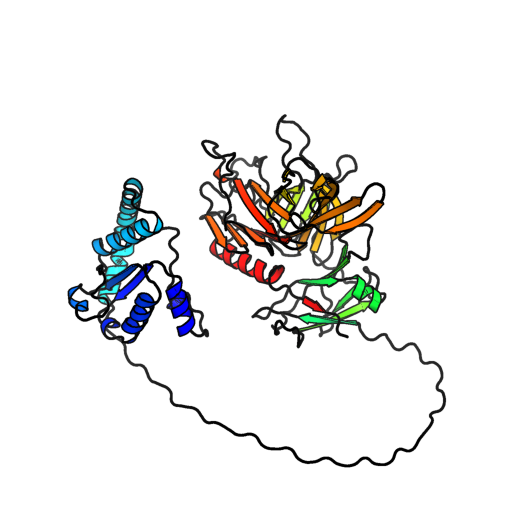94.06 397 ILE A C 1
ATOM 3205 O O . ILE A 1 397 ? 10.849 -2.328 10.121 1.00 94.06 397 ILE A O 1
ATOM 3209 N N . ALA A 1 398 ? 12.453 -3.521 11.125 1.00 93.00 398 ALA A N 1
ATOM 3210 C CA . ALA A 1 398 ? 13.350 -2.386 11.311 1.00 93.00 398 ALA A CA 1
ATOM 3211 C C . ALA A 1 398 ? 14.776 -2.692 10.856 1.00 93.00 398 ALA A C 1
ATOM 3213 O O . ALA A 1 398 ? 15.276 -3.796 11.064 1.00 93.00 398 ALA A O 1
ATOM 3214 N N . SER A 1 399 ? 15.454 -1.708 10.270 1.00 92.00 399 SER A N 1
ATOM 3215 C CA . SER A 1 399 ? 16.844 -1.834 9.831 1.00 92.00 399 SER A CA 1
ATOM 3216 C C . SER A 1 399 ? 17.797 -2.131 10.999 1.00 92.00 399 SER A C 1
ATOM 3218 O O . SER A 1 399 ? 17.472 -1.972 12.185 1.00 92.00 399 SER A O 1
ATOM 3220 N N . GLN A 1 400 ? 19.045 -2.477 10.682 1.00 87.38 400 GLN A N 1
ATOM 3221 C CA . GLN A 1 400 ? 20.136 -2.273 11.636 1.00 87.38 400 GLN A CA 1
ATOM 3222 C C . GLN A 1 400 ? 20.215 -0.798 12.064 1.00 87.38 400 GLN A C 1
ATOM 3224 O O . GLN A 1 400 ? 19.781 0.096 11.333 1.00 87.38 400 GLN A O 1
ATOM 3229 N N . LEU A 1 401 ? 20.768 -0.557 13.255 1.00 86.69 401 LEU A N 1
ATOM 3230 C CA . LEU A 1 401 ? 21.114 0.792 13.698 1.00 86.69 401 LEU A CA 1
ATOM 3231 C C . LEU A 1 401 ? 22.238 1.344 12.816 1.00 86.69 401 LEU A C 1
ATOM 3233 O O . LEU A 1 401 ? 23.258 0.677 12.634 1.00 86.69 401 LEU A O 1
ATOM 3237 N N . PHE A 1 402 ? 22.066 2.568 12.334 1.00 85.00 402 PHE A N 1
ATOM 3238 C CA . PHE A 1 402 ? 23.095 3.354 11.657 1.00 85.00 402 PHE A CA 1
ATOM 3239 C C . PHE A 1 402 ? 23.326 4.655 12.434 1.00 85.00 402 PHE A C 1
ATOM 3241 O O . PHE A 1 402 ? 22.443 5.118 13.153 1.00 85.00 402 PHE A O 1
ATOM 3248 N N . ASN A 1 403 ? 24.528 5.221 12.355 1.00 82.19 403 ASN A N 1
ATOM 3249 C CA . ASN A 1 403 ? 24.820 6.500 13.002 1.00 82.19 403 ASN A CA 1
ATOM 3250 C C . ASN A 1 403 ? 24.500 7.626 12.019 1.00 82.19 403 ASN A C 1
ATOM 3252 O O . ASN A 1 403 ? 24.861 7.511 10.856 1.00 82.19 403 ASN A O 1
ATOM 3256 N N . TYR A 1 404 ? 23.868 8.693 12.495 1.00 77.50 404 TYR A N 1
ATOM 3257 C CA . TYR A 1 404 ? 23.717 9.951 11.776 1.00 77.50 404 TYR A CA 1
ATOM 3258 C C . TYR A 1 404 ? 24.530 11.022 12.493 1.00 77.50 404 TYR A C 1
ATOM 3260 O O . TYR A 1 404 ? 24.253 11.320 13.660 1.00 77.50 404 TYR A O 1
ATOM 3268 N N . ASN A 1 405 ? 25.537 11.571 11.819 1.00 74.31 405 ASN A N 1
ATOM 3269 C CA . ASN A 1 405 ? 26.418 12.588 12.388 1.00 74.31 405 ASN A CA 1
ATOM 3270 C C . ASN A 1 405 ? 26.088 13.954 11.792 1.00 74.31 405 ASN A C 1
ATOM 3272 O O . ASN A 1 405 ? 26.167 14.146 10.580 1.00 74.31 405 ASN A O 1
ATOM 3276 N N . TYR A 1 406 ? 25.770 14.927 12.645 1.00 68.62 406 TYR A N 1
ATOM 3277 C CA . TYR A 1 406 ? 25.501 16.287 12.201 1.00 68.62 406 TYR A CA 1
ATOM 3278 C C . TYR A 1 406 ? 26.113 17.327 13.147 1.00 68.62 406 TYR A C 1
ATOM 3280 O O . TYR A 1 406 ? 26.013 17.255 14.373 1.00 68.62 406 TYR A O 1
ATOM 3288 N N . THR A 1 407 ? 26.778 18.327 12.575 1.00 59.94 407 THR A N 1
ATOM 3289 C CA . THR A 1 407 ? 27.209 19.527 13.301 1.00 59.94 407 THR A CA 1
ATOM 3290 C C . THR A 1 407 ? 26.004 20.427 13.503 1.00 59.94 407 THR A C 1
ATOM 3292 O O . THR A 1 407 ? 25.382 20.773 12.507 1.00 59.94 407 THR A O 1
ATOM 3295 N N . GLY A 1 408 ? 25.692 20.821 14.743 1.00 59.41 408 GLY A N 1
ATOM 3296 C CA . GLY A 1 408 ? 24.619 21.782 15.031 1.00 59.41 408 GLY A CA 1
ATOM 3297 C C . GLY A 1 408 ? 24.880 23.190 14.463 1.00 59.41 408 GLY A C 1
ATOM 3298 O O . GLY A 1 408 ? 25.751 23.393 13.619 1.00 59.41 408 GLY A O 1
ATOM 3299 N N . LEU A 1 409 ? 24.158 24.199 14.972 1.00 57.28 409 LEU A N 1
ATOM 3300 C CA . LEU A 1 409 ? 24.435 25.614 14.655 1.00 57.28 409 LEU A CA 1
ATOM 3301 C C . LEU A 1 409 ? 25.938 25.934 14.793 1.00 57.28 409 LEU A C 1
ATOM 3303 O O . LEU A 1 409 ? 26.578 25.375 15.688 1.00 57.28 409 LEU A O 1
ATOM 3307 N N . PRO A 1 410 ? 26.509 26.852 13.986 1.00 45.69 410 PRO A N 1
ATOM 3308 C CA . PRO A 1 410 ? 27.917 27.221 14.109 1.00 45.69 410 PRO A CA 1
ATOM 3309 C C . PRO A 1 410 ? 28.230 27.621 15.561 1.00 45.69 410 PRO A C 1
ATOM 3311 O O . PRO A 1 410 ? 27.577 28.508 16.111 1.00 45.69 410 PRO A O 1
ATOM 3314 N N . ASN A 1 411 ? 29.219 26.937 16.158 1.00 54.06 411 ASN A N 1
ATOM 3315 C CA . ASN A 1 411 ? 29.603 26.892 17.587 1.00 54.06 411 ASN A CA 1
ATOM 3316 C C . ASN A 1 411 ? 29.018 25.744 18.447 1.00 54.06 411 ASN A C 1
ATOM 3318 O O . ASN A 1 411 ? 29.380 25.641 19.620 1.00 54.06 411 ASN A O 1
ATOM 3322 N N . GLN A 1 412 ? 28.183 24.846 17.917 1.00 55.25 412 GLN A N 1
ATOM 3323 C CA . GLN A 1 412 ? 27.807 23.600 18.604 1.00 55.25 412 GLN A CA 1
ATOM 3324 C C . GLN A 1 412 ? 28.762 22.445 18.266 1.00 55.25 412 GLN A C 1
ATOM 3326 O O . GLN A 1 412 ? 29.330 22.381 17.178 1.00 55.25 412 GLN A O 1
ATOM 3331 N N . ARG A 1 413 ? 28.940 21.515 19.215 1.00 56.75 413 ARG A N 1
ATOM 3332 C CA . ARG A 1 413 ? 29.674 20.257 18.985 1.00 56.75 413 ARG A CA 1
ATOM 3333 C C . ARG A 1 413 ? 28.917 19.367 17.994 1.00 56.75 413 ARG A C 1
ATOM 3335 O O . ARG A 1 413 ? 27.693 19.466 17.897 1.00 56.75 413 ARG A O 1
ATOM 3342 N N . GLU A 1 414 ? 29.645 18.473 17.328 1.00 56.78 414 GLU A N 1
ATOM 3343 C CA . GLU A 1 414 ? 29.059 17.347 16.593 1.00 56.78 414 GLU A CA 1
ATOM 3344 C C . GLU A 1 414 ? 28.080 16.577 17.485 1.00 56.78 414 GLU A C 1
ATOM 3346 O O . GLU A 1 414 ? 28.389 16.234 18.632 1.00 56.78 414 GLU A O 1
ATOM 3351 N N . GLN A 1 415 ? 26.891 16.331 16.946 1.00 62.66 415 GLN A N 1
ATOM 3352 C CA . GLN A 1 415 ? 25.849 15.515 17.545 1.00 62.66 415 GLN A CA 1
ATOM 3353 C C . GLN A 1 415 ? 25.750 14.238 16.718 1.00 62.66 415 GLN A C 1
ATOM 3355 O O . GLN A 1 415 ? 25.686 14.282 15.489 1.00 62.66 415 GLN A O 1
ATOM 3360 N N . TRP A 1 416 ? 25.755 13.096 17.397 1.00 58.97 416 TRP A N 1
ATOM 3361 C CA . TRP A 1 416 ? 25.530 11.799 16.775 1.00 58.97 416 TRP A CA 1
ATOM 3362 C C . TRP A 1 416 ? 24.203 11.249 17.281 1.00 58.97 416 TRP A C 1
ATOM 3364 O O . TRP A 1 416 ? 23.924 11.254 18.481 1.00 58.97 416 TRP A O 1
ATOM 3374 N N . SER A 1 417 ? 23.372 10.784 16.356 1.00 71.81 417 SER A N 1
ATOM 3375 C CA . SER A 1 417 ? 22.139 10.068 16.668 1.00 71.81 417 SER A CA 1
ATOM 3376 C C . SER A 1 417 ? 22.246 8.638 16.164 1.00 71.81 417 SER A C 1
ATOM 3378 O O . SER A 1 417 ? 22.740 8.397 15.065 1.00 71.81 417 SER A O 1
ATOM 3380 N N . LYS A 1 418 ? 21.786 7.669 16.959 1.00 83.75 418 LYS A N 1
ATOM 3381 C CA . LYS A 1 418 ? 21.590 6.301 16.461 1.00 83.75 418 LYS A CA 1
ATOM 3382 C C . LYS A 1 418 ? 20.211 6.221 15.838 1.00 83.75 418 LYS A C 1
ATOM 3384 O O . LYS A 1 418 ? 19.215 6.424 16.526 1.00 83.75 418 LYS A O 1
ATOM 3389 N N . CYS A 1 419 ? 20.181 5.942 14.548 1.00 86.19 419 CYS A N 1
ATOM 3390 C CA . CYS A 1 419 ? 19.001 5.998 13.709 1.00 86.19 419 CYS A CA 1
ATOM 3391 C C . CYS A 1 419 ? 18.587 4.606 13.232 1.00 86.19 419 CYS A C 1
ATOM 3393 O O . CYS A 1 419 ? 19.405 3.684 13.132 1.00 86.19 419 CYS A O 1
ATOM 3395 N N . ARG A 1 420 ? 17.292 4.455 12.957 1.00 89.25 420 ARG A N 1
ATOM 3396 C CA . ARG A 1 420 ? 16.678 3.209 12.506 1.00 89.25 420 ARG A CA 1
ATOM 3397 C C . ARG A 1 420 ? 15.484 3.504 11.607 1.00 89.25 420 ARG A C 1
ATOM 3399 O O . ARG A 1 420 ? 14.616 4.294 11.970 1.00 89.25 420 ARG A O 1
ATOM 3406 N N . LEU A 1 421 ? 15.451 2.848 10.451 1.00 91.44 421 LEU A N 1
ATOM 3407 C CA . LEU A 1 421 ? 14.304 2.832 9.551 1.00 91.44 421 LEU A CA 1
ATOM 3408 C C . LEU A 1 421 ? 13.357 1.717 9.991 1.00 91.44 421 LEU A C 1
ATOM 3410 O O . LEU A 1 421 ? 13.789 0.575 10.143 1.00 91.44 421 LEU A O 1
ATOM 3414 N N . TYR A 1 422 ? 12.085 2.048 10.144 1.00 93.31 422 TYR A N 1
ATOM 3415 C CA . TYR A 1 422 ? 10.980 1.135 10.393 1.00 93.31 422 TYR A CA 1
ATOM 3416 C C . TYR A 1 422 ? 10.096 1.074 9.149 1.00 93.31 422 TYR A C 1
ATOM 3418 O O . TYR A 1 422 ? 9.880 2.085 8.477 1.00 93.31 422 TYR A O 1
ATOM 3426 N N . ARG A 1 423 ? 9.606 -0.128 8.852 1.00 95.19 423 ARG A N 1
ATOM 3427 C CA . ARG A 1 423 ? 8.700 -0.425 7.745 1.00 95.19 423 ARG A CA 1
ATOM 3428 C C . ARG A 1 423 ? 7.536 -1.233 8.298 1.00 95.19 423 ARG A C 1
ATOM 3430 O O . ARG A 1 423 ? 7.761 -2.309 8.857 1.00 95.19 423 ARG A O 1
ATOM 3437 N N . VAL A 1 424 ? 6.322 -0.718 8.162 1.00 96.00 424 VAL A N 1
ATOM 3438 C CA . VAL A 1 424 ? 5.087 -1.406 8.556 1.00 96.00 424 VAL A CA 1
ATOM 3439 C C . VAL A 1 424 ? 4.394 -1.869 7.283 1.00 96.00 424 VAL A C 1
ATOM 3441 O O . VAL A 1 424 ? 3.881 -1.054 6.522 1.00 96.00 424 VAL A O 1
ATOM 3444 N N . ILE A 1 425 ? 4.413 -3.176 7.030 1.00 97.81 425 ILE A N 1
ATOM 3445 C CA . ILE A 1 425 ? 3.941 -3.774 5.778 1.00 97.81 425 ILE A CA 1
ATOM 3446 C C . ILE A 1 425 ? 2.639 -4.527 6.055 1.00 97.81 425 ILE A C 1
ATOM 3448 O O . ILE A 1 425 ? 2.628 -5.454 6.865 1.00 97.81 425 ILE A O 1
ATOM 3452 N N . SER A 1 426 ? 1.550 -4.141 5.386 1.00 97.62 426 SER A N 1
ATOM 3453 C CA . SER A 1 426 ? 0.212 -4.719 5.575 1.00 97.62 426 SER A CA 1
ATOM 3454 C C . SER A 1 426 ? -0.358 -5.326 4.293 1.00 97.62 426 SER A C 1
ATOM 3456 O O . SER A 1 426 ? -0.314 -4.710 3.227 1.00 97.62 426 SER A O 1
ATOM 3458 N N . LEU A 1 427 ? -0.976 -6.501 4.430 1.00 98.38 427 LEU A N 1
ATOM 3459 C CA . LEU A 1 427 ? -1.763 -7.183 3.405 1.00 98.38 427 LEU A CA 1
ATOM 3460 C C . LEU A 1 427 ? -3.215 -7.326 3.875 1.00 98.38 427 LEU A C 1
ATOM 3462 O O . LEU A 1 427 ? -3.520 -8.146 4.744 1.00 98.38 427 LEU A O 1
ATOM 3466 N N . TYR A 1 428 ? -4.109 -6.527 3.297 1.00 97.75 428 TYR A N 1
ATOM 3467 C CA . TYR A 1 428 ? -5.548 -6.598 3.556 1.00 97.75 428 TYR A CA 1
ATOM 3468 C C . TYR A 1 428 ? -6.183 -7.816 2.888 1.00 97.75 428 TYR A C 1
ATOM 3470 O O . TYR A 1 428 ? -5.713 -8.287 1.858 1.00 97.75 428 TYR A O 1
ATOM 3478 N N . LYS A 1 429 ? -7.281 -8.321 3.445 1.00 96.94 429 LYS A N 1
ATOM 3479 C CA . LYS A 1 429 ? -8.082 -9.394 2.846 1.00 96.94 429 LYS A CA 1
ATOM 3480 C C . LYS A 1 429 ? -8.636 -8.990 1.471 1.00 96.94 429 LYS A C 1
ATOM 3482 O O . LYS A 1 429 ? -9.144 -7.883 1.321 1.00 96.94 429 LYS A O 1
ATOM 3487 N N . GLY A 1 430 ? -8.559 -9.881 0.482 1.00 95.56 430 GLY A N 1
ATOM 3488 C CA . GLY A 1 430 ? -9.004 -9.643 -0.895 1.00 95.56 430 GLY A CA 1
ATOM 3489 C C . GLY A 1 430 ? -8.139 -8.681 -1.720 1.00 95.56 430 GLY A C 1
ATOM 3490 O O . GLY A 1 430 ? -8.399 -8.516 -2.910 1.00 95.56 430 GLY A O 1
ATOM 3491 N N . ALA A 1 431 ? -7.121 -8.044 -1.133 1.00 97.06 431 ALA A N 1
ATOM 3492 C CA . ALA A 1 431 ? -6.282 -7.076 -1.830 1.00 97.06 431 ALA A CA 1
ATOM 3493 C C . ALA A 1 431 ? -5.256 -7.748 -2.757 1.00 97.06 431 ALA A C 1
ATOM 3495 O O . ALA A 1 431 ? -4.583 -8.709 -2.383 1.00 97.06 431 ALA A O 1
ATOM 3496 N N . ASN A 1 432 ? -5.082 -7.172 -3.943 1.00 97.75 432 ASN A N 1
ATOM 3497 C CA . ASN A 1 432 ? -3.964 -7.404 -4.862 1.00 97.75 432 ASN A CA 1
ATOM 3498 C C . ASN A 1 432 ? -2.805 -6.408 -4.639 1.00 97.75 432 ASN A C 1
ATOM 3500 O O . ASN A 1 432 ? -1.891 -6.313 -5.457 1.00 97.75 432 ASN A O 1
ATOM 3504 N N . TYR A 1 433 ? -2.842 -5.660 -3.535 1.00 98.19 433 TYR A N 1
ATOM 3505 C CA . TYR A 1 433 ? -1.842 -4.669 -3.165 1.00 98.19 433 TYR A CA 1
ATOM 3506 C C . TYR A 1 433 ? -1.358 -4.847 -1.722 1.00 98.19 433 TYR A C 1
ATOM 3508 O O . TYR A 1 433 ? -2.039 -5.418 -0.868 1.00 98.19 433 TYR A O 1
ATOM 3516 N N . ILE A 1 434 ? -0.177 -4.298 -1.462 1.00 98.31 434 ILE A N 1
ATOM 3517 C CA . ILE A 1 434 ? 0.452 -4.166 -0.149 1.00 98.31 434 ILE A CA 1
ATOM 3518 C C . ILE A 1 434 ? 0.524 -2.683 0.202 1.00 98.31 434 ILE A C 1
ATOM 3520 O O . ILE A 1 434 ? 0.897 -1.881 -0.653 1.00 98.31 434 ILE A O 1
ATOM 3524 N N . THR A 1 435 ? 0.227 -2.311 1.448 1.00 98.12 435 THR A N 1
ATOM 3525 C CA . THR A 1 435 ? 0.559 -0.972 1.967 1.00 98.12 435 THR A CA 1
ATOM 3526 C C . THR A 1 435 ? 1.817 -1.028 2.821 1.00 98.12 435 THR A C 1
ATOM 3528 O O . THR A 1 435 ? 2.013 -1.974 3.582 1.00 98.12 435 THR A O 1
ATOM 3531 N N . GLU A 1 436 ? 2.651 -0.002 2.716 1.00 97.50 436 GLU A N 1
ATOM 3532 C CA . GLU A 1 436 ? 3.934 0.124 3.404 1.00 97.50 436 GLU A CA 1
ATOM 3533 C C . GLU A 1 436 ? 4.063 1.524 4.024 1.00 97.50 436 GLU A C 1
ATOM 3535 O O . GLU A 1 436 ? 4.117 2.518 3.305 1.00 97.50 436 GLU A O 1
ATOM 3540 N N . GLU A 1 437 ? 4.132 1.618 5.352 1.00 95.44 437 GLU A N 1
ATOM 3541 C CA . GLU A 1 437 ? 4.470 2.866 6.054 1.00 95.44 437 GLU A CA 1
ATOM 3542 C C . GLU A 1 437 ? 5.961 2.878 6.402 1.00 95.44 437 GLU A C 1
ATOM 3544 O O . GLU A 1 437 ? 6.477 1.935 7.007 1.00 95.44 437 GLU A O 1
ATOM 3549 N N . LEU A 1 438 ? 6.651 3.960 6.048 1.00 94.75 438 LEU A N 1
ATOM 3550 C CA . LEU A 1 438 ? 8.071 4.181 6.308 1.00 94.75 438 LEU A CA 1
ATOM 3551 C C . LEU A 1 438 ? 8.248 5.275 7.361 1.00 94.75 438 LEU A C 1
ATOM 3553 O O . LEU A 1 438 ? 7.772 6.394 7.164 1.00 94.75 438 LEU A O 1
ATOM 3557 N N . LYS A 1 439 ? 8.974 4.972 8.441 1.00 91.88 439 LYS A N 1
ATOM 3558 C CA . LYS A 1 439 ? 9.280 5.902 9.546 1.00 91.88 439 LYS A CA 1
ATOM 3559 C C . LYS A 1 439 ? 10.761 5.808 9.890 1.00 91.88 439 LYS A C 1
ATOM 3561 O O . LYS A 1 439 ? 11.298 4.704 9.968 1.00 91.88 439 LYS A O 1
ATOM 3566 N N . VAL A 1 440 ? 11.438 6.931 10.119 1.00 88.69 440 VAL A N 1
ATOM 3567 C CA . VAL A 1 440 ? 12.823 6.925 10.621 1.00 88.69 440 VAL A CA 1
ATOM 3568 C C . VAL A 1 440 ? 12.871 7.610 11.970 1.00 88.69 440 VAL A C 1
ATOM 3570 O O . VAL A 1 440 ? 12.451 8.754 12.100 1.00 88.69 440 VAL A O 1
ATOM 3573 N N . TYR A 1 441 ? 13.429 6.919 12.958 1.00 86.12 441 TYR A N 1
ATOM 3574 C CA . TYR A 1 441 ? 13.625 7.446 14.302 1.00 86.12 441 TYR A CA 1
ATOM 3575 C C . TYR A 1 441 ? 15.113 7.505 14.641 1.00 86.12 441 TYR A C 1
ATOM 3577 O O . TYR A 1 441 ? 15.867 6.592 14.296 1.00 86.12 441 TYR A O 1
ATOM 3585 N N . GLY A 1 442 ? 15.532 8.564 15.332 1.00 80.94 442 GLY A N 1
ATOM 3586 C CA . GLY A 1 442 ? 16.865 8.730 15.903 1.00 80.94 442 GLY A CA 1
ATOM 3587 C C . GLY A 1 442 ? 16.817 8.916 17.418 1.00 80.94 442 GLY A C 1
ATOM 3588 O O . GLY A 1 442 ? 15.973 9.648 17.927 1.00 80.94 442 GLY A O 1
ATOM 3589 N N . THR A 1 443 ? 17.736 8.290 18.154 1.00 75.69 443 THR A N 1
ATOM 3590 C CA . THR A 1 443 ? 17.977 8.625 19.567 1.00 75.69 443 THR A CA 1
ATOM 3591 C C . THR A 1 443 ? 19.061 9.687 19.663 1.00 75.69 443 THR A C 1
ATOM 3593 O O . THR A 1 443 ? 20.198 9.424 19.253 1.00 75.69 443 THR A O 1
ATOM 3596 N N . HIS A 1 444 ? 18.738 10.850 20.223 1.00 65.06 444 HIS A N 1
ATOM 3597 C CA . HIS A 1 444 ? 19.680 11.963 20.349 1.00 65.06 444 HIS A CA 1
ATOM 3598 C C . HIS A 1 444 ? 20.623 11.773 21.546 1.00 65.06 444 HIS A C 1
ATOM 3600 O O . HIS A 1 444 ? 20.175 11.410 22.637 1.00 65.06 444 HIS A O 1
ATOM 3606 N N . GLY A 1 445 ? 21.925 12.003 21.353 1.00 55.00 445 GLY A N 1
ATOM 3607 C CA . GLY A 1 445 ? 22.941 11.869 22.399 1.00 55.00 445 GLY A CA 1
ATOM 3608 C C . GLY A 1 445 ? 23.781 13.132 22.579 1.00 55.00 445 GLY A C 1
ATOM 3609 O O . GLY A 1 445 ? 24.573 13.486 21.705 1.00 55.00 445 GLY A O 1
ATOM 3610 N N . VAL A 1 446 ? 23.696 13.765 23.756 1.00 47.50 446 VAL A N 1
ATOM 3611 C CA . VAL A 1 446 ? 24.621 14.834 24.172 1.00 47.50 446 VAL A CA 1
ATOM 3612 C C . VAL A 1 446 ? 25.507 14.317 25.302 1.00 47.50 446 VAL A C 1
ATOM 3614 O O . VAL A 1 446 ? 25.172 14.378 26.485 1.00 47.50 446 VAL A O 1
ATOM 3617 N N . GLY A 1 447 ? 26.676 13.788 24.937 1.00 51.78 447 GLY A N 1
ATOM 3618 C CA . GLY A 1 447 ? 27.619 13.216 25.899 1.00 51.78 447 GLY A CA 1
ATOM 3619 C C . GLY A 1 447 ? 27.066 11.953 26.566 1.00 51.78 447 GLY A C 1
ATOM 3620 O O . GLY A 1 447 ? 26.842 10.953 25.894 1.00 51.78 447 GLY A O 1
ATOM 3621 N N . LEU A 1 448 ? 26.883 11.989 27.890 1.00 37.88 448 LEU A N 1
ATOM 3622 C CA . LEU A 1 448 ? 26.400 10.855 28.698 1.00 37.88 448 LEU A CA 1
ATOM 3623 C C . LEU A 1 448 ? 24.869 10.818 28.879 1.00 37.88 448 LEU A C 1
ATOM 3625 O O . LEU A 1 448 ? 24.374 9.955 29.600 1.00 37.88 448 LEU A O 1
ATOM 3629 N N . ILE A 1 449 ? 24.121 11.741 28.266 1.00 41.31 449 ILE A N 1
ATOM 3630 C CA . ILE A 1 449 ? 22.666 11.862 28.438 1.00 41.31 449 ILE A CA 1
ATOM 3631 C C . ILE A 1 449 ? 21.980 11.675 27.080 1.00 41.31 449 ILE A C 1
ATOM 3633 O O . ILE A 1 449 ? 22.272 12.395 26.124 1.00 41.31 449 ILE A O 1
ATOM 3637 N N . SER A 1 450 ? 21.070 10.701 27.004 1.00 49.78 450 SER A N 1
ATOM 3638 C CA . SER A 1 450 ? 20.212 10.456 25.840 1.00 49.78 450 SER A CA 1
ATOM 3639 C C . SER A 1 450 ? 18.900 11.231 25.963 1.00 49.78 450 SER A C 1
ATOM 3641 O O . SER A 1 450 ? 18.135 10.995 26.901 1.00 49.78 450 SER A O 1
ATOM 3643 N N . SER A 1 451 ? 18.609 12.111 25.010 1.00 54.31 451 SER A N 1
ATOM 3644 C CA . SER A 1 451 ? 17.379 12.911 24.967 1.00 54.31 451 SER A CA 1
ATOM 3645 C C . SER A 1 451 ? 16.370 12.336 23.972 1.00 54.31 451 SER A C 1
ATOM 3647 O O . SER A 1 451 ? 16.186 12.865 22.880 1.00 54.31 451 SER A O 1
ATOM 3649 N N . GLY A 1 452 ? 15.694 11.263 24.394 1.00 65.06 452 GLY A N 1
ATOM 3650 C CA . GLY A 1 452 ? 14.507 10.715 23.730 1.00 65.06 452 GLY A CA 1
ATOM 3651 C C . GLY A 1 452 ? 14.735 10.036 22.374 1.00 65.06 452 GLY A C 1
ATOM 3652 O O . GLY A 1 452 ? 15.850 9.959 21.854 1.00 65.06 452 GLY A O 1
ATOM 3653 N N . VAL A 1 453 ? 13.633 9.523 21.825 1.00 73.62 453 VAL A N 1
ATOM 3654 C CA . VAL A 1 453 ? 13.502 9.070 20.435 1.00 73.62 453 VAL A CA 1
ATOM 3655 C C . VAL A 1 453 ? 12.804 10.192 19.668 1.00 73.62 453 VAL A C 1
ATOM 3657 O O . VAL A 1 453 ? 11.775 10.686 20.121 1.00 73.62 453 VAL A O 1
ATOM 3660 N N . VAL A 1 454 ? 13.362 10.606 18.533 1.00 77.81 454 VAL A N 1
ATOM 3661 C CA . VAL A 1 454 ? 12.852 11.713 17.713 1.00 77.81 454 VAL A CA 1
ATOM 3662 C C . VAL A 1 454 ? 12.668 11.218 16.274 1.00 77.81 454 VAL A C 1
ATOM 3664 O O . VAL A 1 454 ? 13.584 10.579 15.746 1.00 77.81 454 VAL A O 1
ATOM 3667 N N . PRO A 1 455 ? 11.515 11.458 15.626 1.00 82.06 455 PRO A N 1
ATOM 3668 C CA . PRO A 1 455 ? 11.340 11.159 14.210 1.00 82.06 455 PRO A CA 1
ATOM 3669 C C . PRO A 1 455 ? 12.202 12.086 13.340 1.00 82.06 455 PRO A C 1
ATOM 3671 O O . PRO A 1 455 ? 12.479 13.226 13.708 1.00 82.06 455 PRO A O 1
ATOM 3674 N N . LEU A 1 456 ? 12.646 11.593 12.186 1.00 81.31 456 LEU A N 1
ATOM 3675 C CA . LEU A 1 456 ? 13.548 12.304 11.279 1.00 81.31 456 LEU A CA 1
ATOM 3676 C C . LEU A 1 456 ? 12.955 12.398 9.875 1.00 81.31 456 LEU A C 1
ATOM 3678 O O . LEU A 1 456 ? 12.379 11.435 9.376 1.00 81.31 456 LEU A O 1
ATOM 3682 N N . ASP A 1 457 ? 13.171 13.535 9.217 1.00 85.00 457 ASP A N 1
ATOM 3683 C CA . ASP A 1 457 ? 12.870 13.711 7.797 1.00 85.00 457 ASP A CA 1
ATOM 3684 C C . ASP A 1 457 ? 13.883 12.944 6.931 1.00 85.00 457 ASP A C 1
ATOM 3686 O O . ASP A 1 457 ? 15.092 12.945 7.192 1.00 85.00 457 ASP A O 1
ATOM 3690 N N . PHE A 1 458 ? 13.396 12.286 5.878 1.00 87.31 458 PHE A N 1
ATOM 3691 C CA . PHE A 1 458 ? 14.210 11.404 5.048 1.00 87.31 458 PHE A CA 1
ATOM 3692 C C . PHE A 1 458 ? 13.770 11.375 3.583 1.00 87.31 458 PHE A C 1
ATOM 3694 O O . PHE A 1 458 ? 12.596 11.497 3.249 1.00 87.31 458 PHE A O 1
ATOM 3701 N N . ASN A 1 459 ? 14.721 11.090 2.700 1.00 90.06 459 ASN A N 1
ATOM 3702 C CA . ASN A 1 459 ? 14.454 10.610 1.352 1.00 90.06 459 ASN A CA 1
ATOM 3703 C C . ASN A 1 459 ? 14.850 9.132 1.267 1.00 90.06 459 ASN A C 1
ATOM 3705 O O . ASN A 1 459 ? 15.836 8.701 1.870 1.00 90.06 459 ASN A O 1
ATOM 3709 N N . THR A 1 460 ? 14.110 8.348 0.491 1.00 90.75 460 THR A N 1
ATOM 3710 C CA . THR A 1 460 ? 14.439 6.941 0.206 1.00 90.75 460 THR A CA 1
ATOM 3711 C C . THR A 1 460 ? 14.583 6.714 -1.288 1.00 90.75 460 THR A C 1
ATOM 3713 O O . THR A 1 460 ? 14.080 7.487 -2.103 1.00 90.75 460 THR A O 1
ATOM 3716 N N . ARG A 1 461 ? 15.266 5.633 -1.663 1.00 92.31 461 ARG A N 1
ATOM 3717 C CA . ARG A 1 461 ? 15.240 5.108 -3.025 1.00 92.31 461 ARG A CA 1
ATOM 3718 C C . ARG A 1 461 ? 14.802 3.652 -3.003 1.00 92.31 461 ARG A C 1
ATOM 3720 O O . ARG A 1 461 ? 15.371 2.841 -2.271 1.00 92.31 461 ARG A O 1
ATOM 3727 N N . TYR A 1 462 ? 13.801 3.352 -3.820 1.00 94.19 462 TYR A N 1
ATOM 3728 C CA . TYR A 1 462 ? 13.440 1.989 -4.157 1.00 94.19 462 TYR A CA 1
ATOM 3729 C C . TYR A 1 462 ? 14.272 1.509 -5.340 1.00 94.19 462 TYR A C 1
ATOM 3731 O O . TYR A 1 462 ? 14.528 2.251 -6.291 1.00 94.19 462 TYR A O 1
ATOM 3739 N N . PHE A 1 463 ? 14.634 0.238 -5.276 1.00 93.06 463 PHE A N 1
ATOM 3740 C CA . PHE A 1 463 ? 15.133 -0.561 -6.376 1.00 93.06 463 PHE A CA 1
ATOM 3741 C C . PHE A 1 463 ? 14.172 -1.741 -6.586 1.00 93.06 463 PHE A C 1
ATOM 3743 O O . PHE A 1 463 ? 13.584 -2.271 -5.638 1.00 93.06 463 PHE A O 1
ATOM 3750 N N . SER A 1 464 ? 13.987 -2.174 -7.826 1.00 94.06 464 SER A N 1
ATOM 3751 C CA . SER A 1 464 ? 13.276 -3.406 -8.169 1.00 94.06 464 SER A CA 1
ATOM 3752 C C . SER A 1 464 ? 13.902 -4.060 -9.401 1.00 94.06 464 SER A C 1
ATOM 3754 O O . SER A 1 464 ? 14.389 -3.380 -10.301 1.00 94.06 464 SER A O 1
ATOM 3756 N N . TYR A 1 465 ? 13.885 -5.388 -9.417 1.00 92.81 465 TYR A N 1
ATOM 3757 C CA . TYR A 1 465 ? 14.271 -6.247 -10.529 1.00 92.81 465 TYR A CA 1
ATOM 3758 C C . TYR A 1 465 ? 13.061 -7.121 -10.858 1.00 92.81 465 TYR A C 1
ATOM 3760 O O . TYR A 1 465 ? 12.702 -7.998 -10.072 1.00 92.81 465 TYR A O 1
ATOM 3768 N N . MET A 1 466 ? 12.385 -6.839 -11.963 1.00 92.88 466 MET A N 1
ATOM 3769 C CA . MET A 1 466 ? 11.116 -7.461 -12.335 1.00 92.88 466 MET A CA 1
ATOM 3770 C C . MET A 1 466 ? 11.114 -7.693 -13.844 1.00 92.88 466 MET A C 1
ATOM 3772 O O . MET A 1 466 ? 11.392 -6.766 -14.604 1.00 92.88 466 MET A O 1
ATOM 3776 N N . ASP A 1 467 ? 10.801 -8.903 -14.298 1.00 90.19 467 ASP A N 1
ATOM 3777 C CA . ASP A 1 467 ? 10.662 -9.169 -15.729 1.00 90.19 467 ASP A CA 1
ATOM 3778 C C . ASP A 1 467 ? 9.296 -8.679 -16.232 1.00 90.19 467 ASP A C 1
ATOM 3780 O O . ASP A 1 467 ? 8.301 -9.407 -16.264 1.00 90.19 467 ASP A O 1
ATOM 3784 N N . MET A 1 468 ? 9.264 -7.402 -16.611 1.00 89.50 468 MET A N 1
ATOM 3785 C CA . MET A 1 468 ? 8.101 -6.727 -17.192 1.00 89.50 468 MET A CA 1
ATOM 3786 C C . MET A 1 468 ? 8.108 -6.791 -18.734 1.00 89.50 468 MET A C 1
ATOM 3788 O O . MET A 1 468 ? 7.326 -6.103 -19.393 1.00 89.50 468 MET A O 1
ATOM 3792 N N . GLY A 1 469 ? 8.959 -7.641 -19.322 1.00 85.44 469 GLY A N 1
ATOM 3793 C CA . GLY A 1 469 ? 9.188 -7.739 -20.762 1.00 85.44 469 GLY A CA 1
ATOM 3794 C C . GLY A 1 469 ? 10.246 -6.754 -21.275 1.00 85.44 469 GLY A C 1
ATOM 3795 O O . GLY A 1 469 ? 10.731 -5.892 -20.548 1.00 85.44 469 GLY A O 1
ATOM 3796 N N . LEU A 1 470 ? 10.611 -6.897 -22.554 1.00 83.38 470 LEU A N 1
ATOM 3797 C CA . LEU A 1 470 ? 11.760 -6.205 -23.165 1.00 83.38 470 LEU A CA 1
ATOM 3798 C C . LEU A 1 470 ? 11.623 -4.676 -23.279 1.00 83.38 470 LEU A C 1
ATOM 3800 O O . LEU A 1 470 ? 12.640 -3.997 -23.381 1.00 83.38 470 LEU A O 1
ATOM 3804 N N . ASP A 1 471 ? 10.395 -4.158 -23.311 1.00 84.00 471 ASP A N 1
ATOM 3805 C CA . ASP A 1 471 ? 10.085 -2.731 -23.471 1.00 84.00 471 ASP A CA 1
ATOM 3806 C C . ASP A 1 471 ? 8.891 -2.370 -22.557 1.00 84.00 471 ASP A C 1
ATOM 3808 O O . ASP A 1 471 ? 7.732 -2.402 -22.989 1.00 84.00 471 ASP A O 1
ATOM 3812 N N . PRO A 1 472 ? 9.136 -2.181 -21.246 1.00 89.50 472 PRO A N 1
ATOM 3813 C CA . PRO A 1 472 ? 8.087 -1.937 -20.265 1.00 89.50 472 PRO A CA 1
ATOM 3814 C C . PRO A 1 472 ? 7.552 -0.503 -20.375 1.00 89.50 472 PRO A C 1
ATOM 3816 O O . PRO A 1 472 ? 8.295 0.472 -20.292 1.00 89.50 472 PRO A O 1
ATOM 3819 N N . SER A 1 473 ? 6.234 -0.365 -20.503 1.00 91.06 473 SER A N 1
ATOM 3820 C CA . SER A 1 473 ? 5.554 0.932 -20.520 1.00 91.06 473 SER A CA 1
ATOM 3821 C C . SER A 1 473 ? 5.455 1.500 -19.105 1.00 91.06 473 SER A C 1
ATOM 3823 O O . SER A 1 473 ? 4.924 0.837 -18.209 1.00 91.06 473 SER A O 1
ATOM 3825 N N . ILE A 1 474 ? 5.952 2.725 -18.909 1.00 93.94 474 ILE A N 1
ATOM 3826 C CA . ILE A 1 474 ? 5.961 3.426 -17.619 1.00 93.94 474 ILE A CA 1
ATOM 3827 C C . ILE A 1 474 ? 5.149 4.721 -17.734 1.00 93.94 474 ILE A C 1
ATOM 3829 O O . ILE A 1 474 ? 5.597 5.661 -18.390 1.00 93.94 474 ILE A O 1
ATOM 3833 N N . ASN A 1 475 ? 4.003 4.801 -17.048 1.00 93.19 475 ASN A N 1
ATOM 3834 C CA . ASN A 1 475 ? 3.189 6.024 -16.983 1.00 93.19 475 ASN A CA 1
ATOM 3835 C C . ASN A 1 475 ? 3.355 6.676 -15.602 1.00 93.19 475 ASN A C 1
ATOM 3837 O O . ASN A 1 475 ? 3.094 6.037 -14.579 1.00 93.19 475 ASN A O 1
ATOM 3841 N N . MET A 1 476 ? 3.795 7.938 -15.572 1.00 92.06 476 MET A N 1
ATOM 3842 C CA . MET A 1 476 ? 4.166 8.677 -14.357 1.00 92.06 476 MET A CA 1
ATOM 3843 C C . MET A 1 476 ? 3.156 9.775 -14.011 1.00 92.06 476 MET A C 1
ATOM 3845 O O . MET A 1 476 ? 2.828 10.604 -14.852 1.00 92.06 476 MET A O 1
ATOM 3849 N N . TYR A 1 477 ? 2.770 9.856 -12.737 1.00 90.75 477 TYR A N 1
ATOM 3850 C CA . TYR A 1 477 ? 1.951 10.930 -12.169 1.00 90.75 477 TYR A CA 1
ATOM 3851 C C . TYR A 1 477 ? 2.623 11.475 -10.896 1.00 90.75 477 TYR A C 1
ATOM 3853 O O . TYR A 1 477 ? 3.596 10.913 -10.395 1.00 90.75 477 TYR A O 1
ATOM 3861 N N . GLN A 1 478 ? 2.127 12.588 -10.344 1.00 87.50 478 GLN A N 1
ATOM 3862 C CA . GLN A 1 478 ? 2.788 13.277 -9.217 1.00 87.50 478 GLN A CA 1
ATOM 3863 C C . GLN A 1 478 ? 2.936 12.421 -7.944 1.00 87.50 478 GLN A C 1
ATOM 3865 O O . GLN A 1 478 ? 3.883 12.607 -7.177 1.00 87.50 478 GLN A O 1
ATOM 3870 N N . LYS A 1 479 ? 1.987 11.508 -7.702 1.00 93.56 479 LYS A N 1
ATOM 3871 C CA . LYS A 1 479 ? 1.874 10.713 -6.465 1.00 93.56 479 LYS A CA 1
ATOM 3872 C C . LYS A 1 479 ? 1.836 9.201 -6.685 1.00 93.56 479 LYS A C 1
ATOM 3874 O O . LYS A 1 479 ? 1.800 8.439 -5.721 1.00 93.56 479 LYS A O 1
ATOM 3879 N N . TRP A 1 480 ? 1.828 8.760 -7.936 1.00 96.12 480 TRP A N 1
ATOM 3880 C CA . TRP A 1 480 ? 1.735 7.354 -8.303 1.00 96.12 480 TRP A CA 1
ATOM 3881 C C . TRP A 1 480 ? 2.266 7.133 -9.720 1.00 96.12 480 TRP A C 1
ATOM 3883 O O . TRP A 1 480 ? 2.427 8.078 -10.490 1.00 96.12 480 TRP A O 1
ATOM 3893 N N . PHE A 1 481 ? 2.570 5.888 -10.060 1.00 97.12 481 PHE A N 1
ATOM 3894 C CA . PHE A 1 481 ? 2.972 5.484 -11.400 1.00 97.12 481 PHE A CA 1
ATOM 3895 C C . PHE A 1 481 ? 2.581 4.033 -11.671 1.00 97.12 481 PHE A C 1
ATOM 3897 O O . PHE A 1 481 ? 2.238 3.274 -10.759 1.00 97.12 481 PHE A O 1
ATOM 3904 N N . THR A 1 482 ? 2.671 3.641 -12.936 1.00 97.25 482 THR A N 1
ATOM 3905 C CA . THR A 1 482 ? 2.493 2.257 -13.377 1.00 97.25 482 THR A CA 1
ATOM 3906 C C . THR A 1 482 ? 3.699 1.793 -14.184 1.00 97.25 482 THR A C 1
ATOM 3908 O O . THR A 1 482 ? 4.348 2.590 -14.857 1.00 97.25 482 THR A O 1
ATOM 3911 N N . ILE A 1 483 ? 3.999 0.500 -14.099 1.00 96.12 483 ILE A N 1
ATOM 3912 C CA . ILE A 1 483 ? 4.933 -0.224 -14.961 1.00 96.12 483 ILE A CA 1
ATOM 3913 C C . ILE A 1 483 ? 4.144 -1.409 -15.513 1.00 96.12 483 ILE A C 1
ATOM 3915 O O . ILE A 1 483 ? 3.584 -2.188 -14.741 1.00 96.12 483 ILE A O 1
ATOM 3919 N N . SER A 1 484 ? 4.063 -1.547 -16.831 1.00 92.62 484 SER A N 1
ATOM 3920 C CA . SER A 1 484 ? 3.239 -2.578 -17.466 1.00 92.62 484 SER A CA 1
ATOM 3921 C C . SER A 1 484 ? 3.832 -3.077 -18.776 1.00 92.62 484 SER A C 1
ATOM 3923 O O . SER A 1 484 ? 4.640 -2.407 -19.415 1.00 92.62 484 SER A O 1
ATOM 3925 N N . THR A 1 485 ? 3.405 -4.265 -19.192 1.00 87.50 485 THR A N 1
ATOM 3926 C CA . THR A 1 485 ? 3.682 -4.788 -20.531 1.00 87.50 485 THR A CA 1
ATOM 3927 C C . THR A 1 485 ? 2.501 -4.531 -21.473 1.00 87.50 485 THR A C 1
ATOM 3929 O O . THR A 1 485 ? 1.339 -4.624 -21.076 1.00 87.50 485 THR A O 1
ATOM 3932 N N . ALA A 1 486 ? 2.785 -4.226 -22.741 1.00 77.25 486 ALA A N 1
ATOM 3933 C CA . ALA A 1 486 ? 1.764 -3.890 -23.739 1.00 77.25 486 ALA A CA 1
ATOM 3934 C C . ALA A 1 486 ? 0.927 -5.095 -24.233 1.00 77.25 486 ALA A C 1
ATOM 3936 O O . ALA A 1 486 ? -0.012 -4.914 -25.007 1.00 77.25 486 ALA A O 1
ATOM 3937 N N . TRP A 1 487 ? 1.266 -6.326 -23.834 1.00 76.56 487 TRP A N 1
ATOM 3938 C CA . TRP A 1 487 ? 0.655 -7.561 -24.336 1.00 76.56 487 TRP A CA 1
ATOM 3939 C C . TRP A 1 487 ? 0.560 -8.648 -23.254 1.00 76.56 487 TRP A C 1
ATOM 3941 O O . TRP A 1 487 ? 1.201 -8.577 -22.206 1.00 76.56 487 TRP A O 1
ATOM 3951 N N . ALA A 1 488 ? -0.270 -9.671 -23.488 1.00 71.69 488 ALA A N 1
ATOM 3952 C CA . ALA A 1 488 ? -0.412 -10.801 -22.568 1.00 71.69 488 ALA A CA 1
ATOM 3953 C C . ALA A 1 488 ? 0.971 -11.433 -22.274 1.00 71.69 488 ALA A C 1
ATOM 3955 O O . ALA A 1 488 ? 1.713 -11.690 -23.222 1.00 71.69 488 ALA A O 1
ATOM 3956 N N . PRO A 1 489 ? 1.337 -11.700 -21.003 1.00 76.12 489 PRO A N 1
ATOM 3957 C CA . PRO A 1 489 ? 0.467 -11.954 -19.853 1.00 76.12 489 PRO A CA 1
ATOM 3958 C C . PRO A 1 489 ? 0.009 -10.730 -19.034 1.00 76.12 489 PRO A C 1
ATOM 3960 O O . PRO A 1 489 ? -0.538 -10.953 -17.955 1.00 76.12 489 PRO A O 1
ATOM 3963 N N . TYR A 1 490 ? 0.212 -9.494 -19.516 1.00 85.56 490 TYR A N 1
ATOM 3964 C CA . TYR A 1 490 ? -0.261 -8.249 -18.882 1.00 85.56 490 TYR A CA 1
ATOM 3965 C C . TYR A 1 490 ? 0.193 -8.058 -17.426 1.00 85.56 490 TYR A C 1
ATOM 3967 O O . TYR A 1 490 ? -0.542 -7.543 -16.594 1.00 85.56 490 TYR A O 1
ATOM 3975 N N . GLN A 1 491 ? 1.424 -8.465 -17.101 1.00 89.75 491 GLN A N 1
ATOM 3976 C CA . GLN A 1 491 ? 2.026 -8.149 -15.803 1.00 89.75 491 GLN A CA 1
ATOM 3977 C C . GLN A 1 491 ? 2.039 -6.630 -15.588 1.00 89.75 491 GLN A C 1
ATOM 3979 O O . GLN A 1 491 ? 2.611 -5.885 -16.390 1.00 89.75 491 GLN A O 1
ATOM 3984 N N . GLY A 1 492 ? 1.399 -6.196 -14.506 1.00 94.88 492 GLY A N 1
ATOM 3985 C CA . GLY A 1 492 ? 1.279 -4.805 -14.105 1.00 94.88 492 GLY A CA 1
ATOM 3986 C C . GLY A 1 492 ? 1.749 -4.605 -12.671 1.00 94.88 492 GLY A C 1
ATOM 3987 O O . GLY A 1 492 ? 1.292 -5.293 -11.757 1.00 94.88 492 GLY A O 1
ATOM 3988 N N . TYR A 1 493 ? 2.643 -3.640 -12.483 1.00 97.69 493 TYR A N 1
ATOM 3989 C CA . TYR A 1 493 ? 3.076 -3.151 -11.183 1.00 97.69 493 TYR A CA 1
ATOM 3990 C C . TYR A 1 493 ? 2.649 -1.692 -11.029 1.00 97.69 493 TYR A C 1
ATOM 3992 O O . TYR A 1 493 ? 2.991 -0.831 -11.840 1.00 97.69 493 TYR A O 1
ATOM 4000 N N . GLY A 1 494 ? 1.898 -1.418 -9.974 1.00 98.00 494 GLY A N 1
ATOM 4001 C CA . GLY A 1 494 ? 1.476 -0.089 -9.577 1.00 98.00 494 GLY A CA 1
ATOM 4002 C C . GLY A 1 494 ? 2.212 0.376 -8.334 1.00 98.00 494 GLY A C 1
ATOM 4003 O O . GLY A 1 494 ? 2.397 -0.397 -7.395 1.00 98.00 494 GLY A O 1
ATOM 4004 N N . PHE A 1 495 ? 2.580 1.650 -8.292 1.00 98.44 495 PHE A N 1
ATOM 4005 C CA . PHE A 1 495 ? 3.102 2.275 -7.083 1.00 98.44 495 PHE A CA 1
ATOM 4006 C C . PHE A 1 495 ? 2.357 3.572 -6.798 1.00 98.44 495 PHE A C 1
ATOM 4008 O O . PHE A 1 495 ? 2.174 4.384 -7.699 1.00 98.44 495 PHE A O 1
ATOM 4015 N N . ALA A 1 496 ? 1.978 3.798 -5.546 1.00 97.81 496 ALA A N 1
ATOM 4016 C CA . ALA A 1 496 ? 1.339 5.027 -5.088 1.00 97.81 496 ALA A CA 1
ATOM 4017 C C . ALA A 1 496 ? 1.894 5.459 -3.724 1.00 97.81 496 ALA A C 1
ATOM 4019 O O . ALA A 1 496 ? 2.331 4.617 -2.943 1.00 97.81 496 ALA A O 1
ATOM 4020 N N . THR A 1 497 ? 1.900 6.759 -3.417 1.00 96.38 497 THR A N 1
ATOM 4021 C CA . THR A 1 497 ? 2.481 7.269 -2.163 1.00 96.38 497 THR A CA 1
ATOM 4022 C C . THR A 1 497 ? 1.870 8.589 -1.673 1.00 96.38 497 THR A C 1
ATOM 4024 O O . THR A 1 497 ? 1.308 9.363 -2.450 1.00 96.38 497 THR A O 1
ATOM 4027 N N . SER A 1 498 ? 1.989 8.862 -0.367 1.00 94.12 498 SER A N 1
ATOM 4028 C CA . SER A 1 498 ? 1.757 10.192 0.222 1.00 94.12 498 SER A CA 1
ATOM 4029 C C . SER A 1 498 ? 2.976 11.119 0.086 1.00 94.12 498 SER A C 1
ATOM 4031 O O . SER A 1 498 ? 2.832 12.345 0.120 1.00 94.12 498 SER A O 1
ATOM 4033 N N . ALA A 1 499 ? 4.173 10.556 -0.118 1.00 90.75 499 ALA A N 1
ATOM 4034 C CA . ALA A 1 499 ? 5.406 11.295 -0.385 1.00 90.75 499 ALA A CA 1
ATOM 4035 C C . ALA A 1 499 ? 5.380 11.994 -1.757 1.00 90.75 499 ALA A C 1
ATOM 4037 O O . ALA A 1 499 ? 4.428 11.853 -2.525 1.00 90.75 499 ALA A O 1
ATOM 4038 N N . ASP A 1 500 ? 6.415 12.769 -2.072 1.00 87.06 500 ASP A N 1
ATOM 4039 C CA . ASP A 1 500 ? 6.605 13.319 -3.415 1.00 87.06 500 ASP A CA 1
ATOM 4040 C C . ASP A 1 500 ? 7.508 12.391 -4.237 1.00 87.06 500 ASP A C 1
ATOM 4042 O O . ASP A 1 500 ? 8.464 11.815 -3.707 1.00 87.06 500 ASP A O 1
ATOM 4046 N N . LEU A 1 501 ? 7.233 12.277 -5.539 1.00 84.38 501 LEU A N 1
ATOM 4047 C CA . LEU A 1 501 ? 8.104 11.624 -6.518 1.00 84.38 501 LEU A CA 1
ATOM 4048 C C . LEU A 1 501 ? 8.997 12.697 -7.178 1.00 84.38 501 LEU A C 1
ATOM 4050 O O . LEU A 1 501 ? 8.605 13.272 -8.199 1.00 84.38 501 LEU A O 1
ATOM 4054 N N . PRO A 1 502 ? 10.174 13.039 -6.606 1.00 75.38 502 PRO A N 1
ATOM 4055 C CA . PRO A 1 502 ? 11.060 14.037 -7.195 1.00 75.38 502 PRO A CA 1
ATOM 4056 C C . PRO A 1 502 ? 11.488 13.594 -8.595 1.00 75.38 502 PRO A C 1
ATOM 4058 O O . PRO A 1 502 ? 11.625 12.403 -8.866 1.00 75.38 502 PRO A O 1
ATOM 4061 N N . GLU A 1 503 ? 11.709 14.567 -9.479 1.00 73.25 503 GLU A N 1
ATOM 4062 C CA . GLU A 1 503 ? 12.070 14.349 -10.889 1.00 73.25 503 GLU A CA 1
ATOM 4063 C C . GLU A 1 503 ? 10.964 13.674 -11.738 1.00 73.25 503 GLU A C 1
ATOM 4065 O O . GLU A 1 503 ? 11.173 13.512 -12.936 1.00 73.25 503 GLU A O 1
ATOM 4070 N N . MET A 1 504 ? 9.802 13.312 -11.157 1.00 79.31 504 MET A N 1
ATOM 4071 C CA . MET A 1 504 ? 8.678 12.608 -11.812 1.00 79.31 504 MET A CA 1
ATOM 4072 C C . MET A 1 504 ? 9.124 11.430 -12.695 1.00 79.31 504 MET A C 1
ATOM 4074 O O . MET A 1 504 ? 8.623 11.219 -13.798 1.00 79.31 504 MET A O 1
ATOM 4078 N N . LYS A 1 505 ? 10.089 10.645 -12.200 1.00 85.19 505 LYS A N 1
ATOM 4079 C CA . LYS A 1 505 ? 10.788 9.639 -13.000 1.00 85.19 505 LYS A CA 1
ATOM 4080 C C . LYS A 1 505 ? 10.992 8.321 -12.258 1.00 85.19 505 LYS A C 1
ATOM 4082 O O . LYS A 1 505 ? 11.545 8.297 -11.160 1.00 85.19 505 LYS A O 1
ATOM 4087 N N . VAL A 1 506 ? 10.649 7.226 -12.934 1.00 91.94 506 VAL A N 1
ATOM 4088 C CA . VAL A 1 506 ? 11.241 5.904 -12.699 1.00 91.94 506 VAL A CA 1
ATOM 4089 C C . VAL A 1 506 ? 12.414 5.741 -13.670 1.00 91.94 506 VAL A C 1
ATOM 4091 O O . VAL A 1 506 ? 12.282 5.974 -14.870 1.00 91.94 506 VAL A O 1
ATOM 4094 N N . GLU A 1 507 ? 13.590 5.384 -13.162 1.00 91.56 507 GLU A N 1
ATOM 4095 C CA . GLU A 1 507 ? 14.750 5.042 -13.982 1.00 91.56 507 GLU A CA 1
ATOM 4096 C C . GLU A 1 507 ? 14.675 3.573 -14.414 1.00 91.56 507 GLU A C 1
ATOM 4098 O O . GLU A 1 507 ? 14.670 2.680 -13.569 1.00 91.56 507 GLU A O 1
ATOM 4103 N N . ASN A 1 508 ? 14.660 3.348 -15.728 1.00 91.25 508 ASN A N 1
ATOM 4104 C CA . ASN A 1 508 ? 14.830 2.058 -16.391 1.00 91.25 508 ASN A CA 1
ATOM 4105 C C . ASN A 1 508 ? 15.741 2.277 -17.623 1.00 91.25 508 ASN A C 1
ATOM 4107 O O . ASN A 1 508 ? 15.508 3.234 -18.369 1.00 91.25 508 ASN A O 1
ATOM 4111 N N . PRO A 1 509 ? 16.804 1.479 -17.823 1.00 87.00 509 PRO A N 1
ATOM 4112 C CA . PRO A 1 509 ? 17.451 0.625 -16.822 1.00 87.00 509 PRO A CA 1
ATOM 4113 C C . PRO A 1 509 ? 18.168 1.441 -15.723 1.00 87.00 509 PRO A C 1
ATOM 4115 O O . PRO A 1 509 ? 18.444 2.638 -15.886 1.00 87.00 509 PRO A O 1
ATOM 4118 N N . ASP A 1 510 ? 18.550 0.777 -14.626 1.00 82.94 510 ASP A N 1
ATOM 4119 C CA . ASP A 1 510 ? 19.474 1.318 -13.617 1.00 82.94 510 ASP A CA 1
ATOM 4120 C C . ASP A 1 510 ? 20.757 1.838 -14.298 1.00 82.94 510 ASP A C 1
ATOM 4122 O O . ASP A 1 510 ? 21.342 1.129 -15.122 1.00 82.94 510 ASP A O 1
ATOM 4126 N N . PRO A 1 511 ? 21.261 3.039 -13.952 1.00 81.88 511 PRO A N 1
ATOM 4127 C CA . PRO A 1 511 ? 22.568 3.525 -14.392 1.00 81.88 511 PRO A CA 1
ATOM 4128 C C . PRO A 1 511 ? 23.735 2.524 -14.325 1.00 81.88 511 PRO A C 1
ATOM 4130 O O . PRO A 1 511 ? 24.638 2.627 -15.150 1.00 81.88 511 PRO A O 1
ATOM 4133 N N . LYS A 1 512 ? 23.725 1.569 -13.386 1.00 74.81 512 LYS A N 1
ATOM 4134 C CA . LYS A 1 512 ? 24.723 0.492 -13.250 1.00 74.81 512 LYS A CA 1
ATOM 4135 C C . LYS A 1 512 ? 24.616 -0.607 -14.315 1.00 74.81 512 LYS A C 1
ATOM 4137 O O . LYS A 1 512 ? 25.608 -1.284 -14.553 1.00 74.81 512 LYS A O 1
ATOM 4142 N N . PHE A 1 513 ? 23.434 -0.799 -14.901 1.00 71.19 513 PHE A N 1
ATOM 4143 C CA . PHE A 1 513 ? 23.130 -1.856 -15.875 1.00 71.19 513 PHE A CA 1
ATOM 4144 C C . PHE A 1 513 ? 23.110 -1.338 -17.324 1.00 71.19 513 PHE A C 1
ATOM 4146 O O . PHE A 1 513 ? 23.013 -2.130 -18.255 1.00 71.19 513 PHE A O 1
ATOM 4153 N N . LYS A 1 514 ? 23.237 -0.017 -17.527 1.00 66.00 514 LYS A N 1
ATOM 4154 C CA . LYS A 1 514 ? 23.297 0.606 -18.857 1.00 66.00 514 LYS A CA 1
ATOM 4155 C C . LYS A 1 514 ? 24.468 0.066 -19.677 1.00 66.00 514 LYS A C 1
ATOM 4157 O O . LYS A 1 514 ? 25.604 0.084 -19.210 1.00 66.00 514 LYS A O 1
ATOM 4162 N N . SER A 1 515 ? 24.190 -0.227 -20.950 1.00 54.38 515 SER A N 1
ATOM 4163 C CA . SER A 1 515 ? 25.153 -0.607 -21.999 1.00 54.38 515 SER A CA 1
ATOM 4164 C C . SER A 1 515 ? 25.599 -2.074 -21.975 1.00 54.38 515 SER A C 1
ATOM 4166 O O . SER A 1 515 ? 26.734 -2.398 -21.621 1.00 54.38 515 SER A O 1
ATOM 4168 N N . GLY A 1 516 ? 24.752 -2.937 -22.540 1.00 60.41 516 GLY A N 1
ATOM 4169 C CA . GLY A 1 516 ? 25.147 -4.264 -23.028 1.00 60.41 516 GLY A CA 1
ATOM 4170 C C . GLY A 1 516 ? 24.772 -5.433 -22.120 1.00 60.41 516 GLY A C 1
ATOM 4171 O O . GLY A 1 516 ? 25.005 -6.581 -22.503 1.00 60.41 516 GLY A O 1
ATOM 4172 N N . ASP A 1 517 ? 24.162 -5.167 -20.964 1.00 72.50 517 ASP A N 1
ATOM 4173 C CA . ASP A 1 517 ? 23.494 -6.203 -20.183 1.00 72.50 517 ASP A CA 1
ATOM 4174 C C . ASP A 1 517 ? 22.167 -6.584 -20.859 1.00 72.50 517 ASP A C 1
ATOM 4176 O O . ASP A 1 517 ? 21.327 -5.737 -21.163 1.00 72.50 517 ASP A O 1
ATOM 4180 N N . LYS A 1 518 ? 21.960 -7.884 -21.089 1.00 77.56 518 LYS A N 1
ATOM 4181 C CA . LYS A 1 518 ? 20.728 -8.405 -21.699 1.00 77.56 518 LYS A CA 1
ATOM 4182 C C . LYS A 1 518 ? 19.501 -8.211 -20.807 1.00 77.56 518 LYS A C 1
ATOM 4184 O O . LYS A 1 518 ? 18.390 -8.226 -21.325 1.00 77.56 518 LYS A O 1
ATOM 4189 N N . ASN A 1 519 ? 19.703 -8.034 -19.504 1.00 80.94 519 ASN A N 1
ATOM 4190 C CA . ASN A 1 519 ? 18.657 -7.903 -18.498 1.00 80.94 519 ASN A CA 1
ATOM 4191 C C . ASN A 1 519 ? 18.414 -6.447 -18.068 1.00 80.94 519 ASN A C 1
ATOM 4193 O O . ASN A 1 519 ? 17.666 -6.225 -17.119 1.00 80.94 519 ASN A O 1
ATOM 4197 N N . GLU A 1 520 ? 19.012 -5.447 -18.736 1.00 80.94 520 GLU A N 1
ATOM 4198 C CA . GLU A 1 520 ? 18.911 -4.041 -18.305 1.00 80.94 520 GLU A CA 1
ATOM 4199 C C . GLU A 1 520 ? 17.437 -3.589 -18.159 1.00 80.94 520 GLU A C 1
ATOM 4201 O O . GLU A 1 520 ? 17.063 -3.003 -17.137 1.00 80.94 520 GLU A O 1
ATOM 4206 N N . HIS A 1 521 ? 16.574 -4.008 -19.095 1.00 86.25 521 HIS A N 1
ATOM 4207 C CA . HIS A 1 521 ? 15.121 -3.775 -19.113 1.00 86.25 521 HIS A CA 1
ATOM 4208 C C . HIS A 1 521 ? 14.367 -4.232 -17.847 1.00 86.25 521 HIS A C 1
ATOM 4210 O O . HIS A 1 521 ? 13.290 -3.707 -17.569 1.00 86.25 521 HIS A O 1
ATOM 4216 N N . LYS A 1 522 ? 14.922 -5.157 -17.050 1.00 90.88 522 LYS A N 1
ATOM 4217 C CA . LYS A 1 522 ? 14.292 -5.675 -15.824 1.00 90.88 522 LYS A CA 1
ATOM 4218 C C . LYS A 1 522 ? 14.439 -4.754 -14.608 1.00 90.88 522 LYS A C 1
ATOM 4220 O O . LYS A 1 522 ? 13.865 -5.035 -13.558 1.00 90.88 522 LYS A O 1
ATOM 4225 N N . THR A 1 523 ? 15.245 -3.693 -14.692 1.00 92.25 523 THR A N 1
ATOM 4226 C CA . THR A 1 523 ? 15.639 -2.884 -13.523 1.00 92.25 523 THR A CA 1
ATOM 4227 C C . THR A 1 523 ? 14.869 -1.567 -13.422 1.00 92.25 523 THR A C 1
ATOM 4229 O O . THR A 1 523 ? 14.788 -0.813 -14.388 1.00 92.25 523 THR A O 1
ATOM 4232 N N . PHE A 1 524 ? 14.320 -1.265 -12.244 1.00 94.19 524 PHE A N 1
ATOM 4233 C CA . PHE A 1 524 ? 13.502 -0.071 -12.001 1.00 94.19 524 PHE A CA 1
ATOM 4234 C C . PHE A 1 524 ? 13.907 0.618 -10.702 1.00 94.19 524 PHE A C 1
ATOM 4236 O O . PHE A 1 524 ? 14.058 -0.038 -9.669 1.00 94.19 524 PHE A O 1
ATOM 4243 N N . LEU A 1 525 ? 14.053 1.944 -10.731 1.00 93.25 525 LEU A N 1
ATOM 4244 C CA . LEU A 1 525 ? 14.348 2.741 -9.541 1.00 93.25 525 LEU A CA 1
ATOM 4245 C C . LEU A 1 525 ? 13.500 3.997 -9.486 1.00 93.25 525 LEU A C 1
ATOM 4247 O O . LEU A 1 525 ? 13.337 4.683 -10.488 1.00 93.25 525 LEU A O 1
ATOM 4251 N N . TRP A 1 526 ? 13.052 4.359 -8.293 1.00 94.19 526 TRP A N 1
ATOM 4252 C CA . TRP A 1 526 ? 12.428 5.652 -8.038 1.00 94.19 526 TRP A CA 1
ATOM 4253 C C . TRP A 1 526 ? 12.838 6.165 -6.665 1.00 94.19 526 TRP A C 1
ATOM 4255 O O . TRP A 1 526 ? 13.136 5.404 -5.741 1.00 94.19 526 TRP A O 1
ATOM 4265 N N . LYS A 1 527 ? 12.887 7.487 -6.544 1.00 92.56 527 LYS A N 1
ATOM 4266 C CA . LYS A 1 527 ? 13.167 8.181 -5.289 1.00 92.56 527 LYS A CA 1
ATOM 4267 C C . LYS A 1 527 ? 11.836 8.566 -4.651 1.00 92.56 527 LYS A C 1
ATOM 4269 O O . LYS A 1 527 ? 10.907 8.937 -5.362 1.00 92.56 527 LYS A O 1
ATOM 4274 N N . LEU A 1 528 ? 11.769 8.539 -3.327 1.00 90.62 528 LEU A N 1
ATOM 4275 C CA . LEU A 1 528 ? 10.751 9.248 -2.561 1.00 90.62 528 LEU A CA 1
ATOM 4276 C C . LEU A 1 528 ? 11.404 10.437 -1.879 1.00 90.62 528 LEU A C 1
ATOM 4278 O O . LEU A 1 528 ? 12.397 10.275 -1.163 1.00 90.62 528 LEU A O 1
ATOM 4282 N N . ARG A 1 529 ? 10.820 11.618 -2.069 1.00 85.25 529 ARG A N 1
ATOM 4283 C CA . ARG A 1 529 ? 11.160 12.807 -1.298 1.00 85.25 529 ARG A CA 1
ATOM 4284 C C . ARG A 1 529 ? 10.122 12.996 -0.205 1.00 85.25 529 ARG A C 1
ATOM 4286 O O . ARG A 1 529 ? 8.929 13.085 -0.503 1.00 85.25 529 ARG A O 1
ATOM 4293 N N . ARG A 1 530 ? 10.559 13.092 1.051 1.00 78.19 530 ARG A N 1
ATOM 4294 C CA . ARG A 1 530 ? 9.647 13.322 2.172 1.00 78.19 530 ARG A CA 1
ATOM 4295 C C . ARG A 1 530 ? 10.148 14.429 3.095 1.00 78.19 530 ARG A C 1
ATOM 4297 O O . ARG A 1 530 ? 11.290 14.440 3.533 1.00 78.19 530 ARG A O 1
ATOM 4304 N N . ARG A 1 531 ? 9.244 15.371 3.366 1.00 64.19 531 ARG A N 1
ATOM 4305 C CA . ARG A 1 531 ? 9.332 16.369 4.437 1.00 64.19 531 ARG A CA 1
ATOM 4306 C C . ARG A 1 531 ? 8.138 16.121 5.367 1.00 64.19 531 ARG A C 1
ATOM 4308 O O . ARG A 1 531 ? 7.009 16.192 4.868 1.00 64.19 531 ARG A O 1
ATOM 4315 N N . LYS A 1 532 ? 8.356 15.854 6.657 1.00 62.25 532 LYS A N 1
ATOM 4316 C CA . LYS A 1 532 ? 7.482 15.195 7.664 1.00 62.25 532 LYS A CA 1
ATOM 4317 C C . LYS A 1 532 ? 7.672 13.671 7.799 1.00 62.25 532 LYS A C 1
ATOM 4319 O O . LYS A 1 532 ? 7.853 12.945 6.829 1.00 62.25 532 LYS A O 1
ATOM 4324 N N . GLU A 1 533 ? 7.459 13.224 9.031 1.00 69.31 533 GLU A N 1
ATOM 4325 C CA . GLU A 1 533 ? 7.977 12.037 9.738 1.00 69.31 533 GLU A CA 1
ATOM 4326 C C . GLU A 1 533 ? 7.636 10.634 9.182 1.00 69.31 533 GLU A C 1
ATOM 4328 O O . GLU A 1 533 ? 8.281 9.652 9.550 1.00 69.31 533 GLU A O 1
ATOM 4333 N N . GLU A 1 534 ? 6.637 10.517 8.305 1.00 85.19 534 GLU A N 1
ATOM 4334 C CA . GLU A 1 534 ? 6.127 9.237 7.787 1.00 85.19 534 GLU A CA 1
ATOM 4335 C C . GLU A 1 534 ? 5.836 9.316 6.286 1.00 85.19 534 GLU A C 1
ATOM 4337 O O . GLU A 1 534 ? 5.157 10.248 5.850 1.00 85.19 534 GLU A O 1
ATOM 4342 N N . ALA A 1 535 ? 6.245 8.313 5.503 1.00 92.06 535 ALA A N 1
ATOM 4343 C CA . ALA A 1 535 ? 5.793 8.119 4.122 1.00 92.06 535 ALA A CA 1
ATOM 4344 C C . ALA A 1 535 ? 4.964 6.832 3.977 1.00 92.06 535 ALA A C 1
ATOM 4346 O O . ALA A 1 535 ? 5.467 5.738 4.215 1.00 92.06 535 ALA A O 1
ATOM 4347 N N . THR A 1 536 ? 3.722 6.961 3.517 1.00 95.06 536 THR A N 1
ATOM 4348 C CA . THR A 1 536 ? 2.836 5.834 3.191 1.00 95.06 536 THR A CA 1
ATOM 4349 C C . THR A 1 536 ? 2.992 5.495 1.712 1.00 95.06 536 THR A C 1
ATOM 4351 O O . THR A 1 536 ? 2.994 6.389 0.862 1.00 95.06 536 THR A O 1
ATOM 4354 N N . CYS A 1 537 ? 3.130 4.215 1.398 1.00 97.44 537 CYS A N 1
ATOM 4355 C CA . CYS A 1 537 ? 3.307 3.671 0.058 1.00 97.44 537 CYS A CA 1
ATOM 4356 C C . CYS A 1 537 ? 2.300 2.541 -0.181 1.00 97.44 537 CYS A C 1
ATOM 4358 O O . CYS A 1 537 ? 1.857 1.878 0.757 1.00 97.44 537 CYS A O 1
ATOM 4360 N N . LEU A 1 538 ? 1.954 2.301 -1.440 1.00 98.31 538 LEU A N 1
ATOM 4361 C CA . LEU A 1 538 ? 1.116 1.191 -1.872 1.00 98.31 538 LEU A CA 1
ATOM 4362 C C . LEU A 1 538 ? 1.744 0.558 -3.113 1.00 98.31 538 LEU A C 1
ATOM 4364 O O . LEU A 1 538 ? 2.067 1.256 -4.072 1.00 98.31 538 LEU A O 1
ATOM 4368 N N . HIS A 1 539 ? 1.915 -0.760 -3.067 1.00 98.56 539 HIS A N 1
ATOM 4369 C CA . HIS A 1 539 ? 2.492 -1.588 -4.122 1.00 98.56 539 HIS A CA 1
ATOM 4370 C C . HIS A 1 539 ? 1.399 -2.518 -4.640 1.00 98.56 539 HIS A C 1
ATOM 4372 O O . HIS A 1 539 ? 0.967 -3.415 -3.917 1.00 98.56 539 HIS A O 1
ATOM 4378 N N . LEU A 1 540 ? 0.917 -2.270 -5.854 1.00 98.56 540 LEU A N 1
ATOM 4379 C CA . LEU A 1 540 ? -0.200 -2.981 -6.469 1.00 98.56 540 LEU A CA 1
ATOM 4380 C C . LEU A 1 540 ? 0.295 -3.928 -7.560 1.00 98.56 540 LEU A C 1
ATOM 4382 O O . LEU A 1 540 ? 1.190 -3.584 -8.329 1.00 98.56 540 LEU A O 1
ATOM 4386 N N . PHE A 1 541 ? -0.308 -5.109 -7.634 1.00 97.62 541 PHE A N 1
ATOM 4387 C CA . PHE A 1 541 ? 0.050 -6.157 -8.579 1.00 97.62 541 PHE A CA 1
ATOM 4388 C C . PHE A 1 541 ? -1.198 -6.570 -9.359 1.00 97.62 541 PHE A C 1
ATOM 4390 O O . PHE A 1 541 ? -2.209 -6.937 -8.762 1.00 97.62 541 PHE A O 1
ATOM 4397 N N . THR A 1 542 ? -1.150 -6.536 -10.690 1.00 95.31 542 THR A N 1
ATOM 4398 C CA . THR A 1 542 ? -2.277 -6.976 -11.527 1.00 95.31 542 THR A CA 1
ATOM 4399 C C . THR A 1 542 ? -1.831 -7.744 -12.770 1.00 95.31 542 THR A C 1
ATOM 4401 O O . THR A 1 542 ? -0.670 -7.710 -13.175 1.00 95.31 542 THR A O 1
ATOM 4404 N N . ARG A 1 543 ? -2.775 -8.474 -13.365 1.00 92.62 543 ARG A N 1
ATOM 4405 C CA . ARG A 1 543 ? -2.643 -9.142 -14.666 1.00 92.62 543 ARG A CA 1
ATOM 4406 C C . ARG A 1 543 ? -3.669 -8.625 -15.686 1.00 92.62 543 ARG A C 1
ATOM 4408 O O . ARG A 1 543 ? -3.942 -9.301 -16.679 1.00 92.62 543 ARG A O 1
ATOM 4415 N N . ASP A 1 544 ? -4.235 -7.458 -15.397 1.00 90.94 544 ASP A N 1
ATOM 4416 C CA . ASP A 1 544 ? -5.212 -6.743 -16.214 1.00 90.94 544 ASP A CA 1
ATOM 4417 C C . ASP A 1 544 ? -4.513 -5.777 -17.186 1.00 90.94 544 ASP A C 1
ATOM 4419 O O . ASP A 1 544 ? -3.299 -5.566 -17.123 1.00 90.94 544 ASP A O 1
ATOM 4423 N N . THR A 1 545 ? -5.258 -5.183 -18.121 1.00 90.56 545 THR A N 1
ATOM 4424 C CA . THR A 1 545 ? -4.660 -4.308 -19.141 1.00 90.56 545 THR A CA 1
ATOM 4425 C C . THR A 1 545 ? -4.008 -3.057 -18.525 1.00 90.56 545 THR A C 1
ATOM 4427 O O . THR A 1 545 ? -4.432 -2.603 -17.459 1.00 90.56 545 THR A O 1
ATOM 4430 N N . PRO A 1 546 ? -3.032 -2.411 -19.200 1.00 91.12 546 PRO A N 1
ATOM 4431 C CA . PRO A 1 546 ? -2.395 -1.186 -18.697 1.00 91.12 546 PRO A CA 1
ATOM 4432 C C . PRO A 1 546 ? -3.381 -0.080 -18.278 1.00 91.12 546 PRO A C 1
ATOM 4434 O O . PRO A 1 546 ? -3.150 0.618 -17.295 1.00 91.12 546 PRO A O 1
ATOM 4437 N N . LYS A 1 547 ? -4.521 0.036 -18.975 1.00 91.38 547 LYS A N 1
ATOM 4438 C CA . LYS A 1 547 ? -5.593 0.992 -18.654 1.00 91.38 547 LYS A CA 1
ATOM 4439 C C . LYS A 1 547 ? -6.357 0.628 -17.374 1.00 91.38 547 LYS A C 1
ATOM 4441 O O . LYS A 1 547 ? -6.778 1.514 -16.630 1.00 91.38 547 LYS A O 1
ATOM 4446 N N . GLU A 1 548 ? -6.566 -0.662 -17.126 1.00 94.19 548 GLU A N 1
ATOM 4447 C CA . GLU A 1 548 ? -7.202 -1.154 -15.900 1.00 94.19 548 GLU A CA 1
ATOM 4448 C C . GLU A 1 548 ? -6.262 -0.969 -14.706 1.00 94.19 548 GLU A C 1
ATOM 4450 O O . GLU A 1 548 ? -6.689 -0.387 -13.710 1.00 94.19 548 GLU A O 1
ATOM 4455 N N . LEU A 1 549 ? -4.976 -1.319 -14.854 1.00 95.50 549 LEU A N 1
ATOM 4456 C CA . LEU A 1 549 ? -3.917 -1.031 -13.878 1.00 95.50 549 LEU A CA 1
ATOM 4457 C C . LEU A 1 549 ? -3.884 0.456 -13.494 1.00 95.50 549 LEU A C 1
ATOM 4459 O O . LEU A 1 549 ? -3.884 0.789 -12.313 1.00 95.50 549 LEU A O 1
ATOM 4463 N N . GLU A 1 550 ? -3.870 1.360 -14.475 1.00 95.62 550 GLU A N 1
ATOM 4464 C CA . GLU A 1 550 ? -3.838 2.805 -14.232 1.00 95.62 550 GLU A CA 1
ATOM 4465 C C . GLU A 1 550 ? -5.058 3.284 -13.428 1.00 95.62 550 GLU A C 1
ATOM 4467 O O . GLU A 1 550 ? -4.920 3.979 -12.416 1.00 95.62 550 GLU A O 1
ATOM 4472 N N . SER A 1 551 ? -6.259 2.855 -13.827 1.00 95.81 551 SER A N 1
ATOM 4473 C CA . SER A 1 551 ? -7.495 3.175 -13.108 1.00 95.81 551 SER A CA 1
ATOM 4474 C C . SER A 1 551 ? -7.499 2.603 -11.685 1.00 95.81 551 SER A C 1
ATOM 4476 O O . SER A 1 551 ? -7.953 3.269 -10.748 1.00 95.81 551 SER A O 1
ATOM 4478 N N . GLU A 1 552 ? -6.965 1.393 -11.505 1.00 96.62 552 GLU A N 1
ATOM 4479 C CA . GLU A 1 552 ? -6.894 0.711 -10.217 1.00 96.62 552 GLU A CA 1
ATOM 4480 C C . GLU A 1 552 ? -5.909 1.390 -9.259 1.00 96.62 552 GLU A C 1
ATOM 4482 O O . GLU A 1 552 ? -6.276 1.672 -8.119 1.00 96.62 552 GLU A O 1
ATOM 4487 N N . VAL A 1 553 ? -4.704 1.736 -9.723 1.00 97.75 553 VAL A N 1
ATOM 4488 C CA . VAL A 1 553 ? -3.686 2.442 -8.925 1.00 97.75 553 VAL A CA 1
ATOM 4489 C C . VAL A 1 553 ? -4.161 3.839 -8.543 1.00 97.75 553 VAL A C 1
ATOM 4491 O O . VAL A 1 553 ? -4.023 4.232 -7.385 1.00 97.75 553 VAL A O 1
ATOM 4494 N N . ARG A 1 554 ? -4.792 4.569 -9.470 1.00 96.31 554 ARG A N 1
ATOM 4495 C CA . ARG A 1 554 ? -5.399 5.877 -9.186 1.00 96.31 554 ARG A CA 1
ATOM 4496 C C . ARG A 1 554 ? -6.488 5.778 -8.115 1.00 96.31 554 ARG A C 1
ATOM 4498 O O . ARG A 1 554 ? -6.517 6.601 -7.198 1.00 96.31 554 ARG A O 1
ATOM 4505 N N . ARG A 1 555 ? -7.368 4.770 -8.202 1.00 95.31 555 ARG A N 1
ATOM 4506 C CA . ARG A 1 555 ? -8.397 4.507 -7.181 1.00 95.31 555 ARG A CA 1
ATOM 4507 C C . ARG A 1 555 ? -7.759 4.141 -5.841 1.00 95.31 555 ARG A C 1
ATOM 4509 O O . ARG A 1 555 ? -8.120 4.734 -4.834 1.00 95.31 555 ARG A O 1
ATOM 4516 N N . ALA A 1 556 ? -6.794 3.223 -5.830 1.00 96.00 556 ALA A N 1
ATOM 4517 C CA . ALA A 1 556 ? -6.114 2.770 -4.620 1.00 96.00 556 ALA A CA 1
ATOM 4518 C C . ALA A 1 556 ? -5.358 3.913 -3.920 1.00 96.00 556 ALA A C 1
ATOM 4520 O O . ALA A 1 556 ? -5.470 4.063 -2.706 1.00 96.00 556 ALA A O 1
ATOM 4521 N N . TRP A 1 557 ? -4.664 4.777 -4.669 1.00 96.75 557 TRP A N 1
ATOM 4522 C CA . TRP A 1 557 ? -4.060 5.997 -4.127 1.00 96.75 557 TRP A CA 1
ATOM 4523 C C . TRP A 1 557 ? -5.108 6.889 -3.449 1.00 96.75 557 TRP A C 1
ATOM 4525 O O . TRP A 1 557 ? -4.948 7.272 -2.291 1.00 96.75 557 TRP A O 1
ATOM 4535 N N . HIS A 1 558 ? -6.211 7.175 -4.140 1.00 94.94 558 HIS A N 1
ATOM 4536 C CA . HIS A 1 558 ? -7.258 8.047 -3.618 1.00 94.94 558 HIS A CA 1
ATOM 4537 C C . HIS A 1 558 ? -7.990 7.448 -2.399 1.00 94.94 558 HIS A C 1
ATOM 4539 O O . HIS A 1 558 ? -8.308 8.162 -1.450 1.00 94.94 558 HIS A O 1
ATOM 4545 N N . GLU A 1 559 ? -8.262 6.141 -2.402 1.00 94.50 559 GLU A N 1
ATOM 4546 C CA . GLU A 1 559 ? -9.020 5.458 -1.347 1.00 94.50 559 GLU A CA 1
ATOM 4547 C C . GLU A 1 559 ? -8.198 5.071 -0.118 1.00 94.50 559 GLU A C 1
ATOM 4549 O O . GLU A 1 559 ? -8.760 5.017 0.975 1.00 94.50 559 GLU A O 1
ATOM 4554 N N . VAL A 1 560 ? -6.902 4.796 -0.281 1.00 94.69 560 VAL A N 1
ATOM 4555 C CA . VAL A 1 560 ? -6.039 4.275 0.792 1.00 94.69 560 VAL A CA 1
ATOM 4556 C C . VAL A 1 560 ? -5.069 5.334 1.322 1.00 94.69 560 VAL A C 1
ATOM 4558 O O . VAL A 1 560 ? -4.687 5.262 2.487 1.00 94.69 560 VAL A O 1
ATOM 4561 N N . ILE A 1 561 ? -4.675 6.317 0.500 1.00 94.56 561 ILE A N 1
ATOM 4562 C CA . ILE A 1 561 ? -3.603 7.272 0.826 1.00 94.56 561 ILE A CA 1
ATOM 4563 C C . ILE A 1 561 ? -4.106 8.721 0.910 1.00 94.56 561 ILE A C 1
ATOM 4565 O O . ILE A 1 561 ? -3.891 9.363 1.934 1.00 94.56 561 ILE A O 1
ATOM 4569 N N . ASP A 1 562 ? -4.744 9.252 -0.139 1.00 93.75 562 ASP A N 1
ATOM 4570 C CA . ASP A 1 562 ? -5.160 10.669 -0.189 1.00 93.75 562 ASP A CA 1
ATOM 4571 C C . ASP A 1 562 ? -6.374 10.942 0.708 1.00 93.75 562 ASP A C 1
ATOM 4573 O O . ASP A 1 562 ? -6.372 11.842 1.548 1.00 93.75 562 ASP A O 1
ATOM 4577 N N . ARG A 1 563 ? -7.413 10.113 0.559 1.00 93.44 563 ARG A N 1
ATOM 4578 C CA . ARG A 1 563 ? -8.670 10.208 1.303 1.00 93.44 563 ARG A CA 1
ATOM 4579 C C . ARG A 1 563 ? -9.030 8.843 1.884 1.00 93.44 563 ARG A C 1
ATOM 4581 O O . ARG A 1 563 ? -9.975 8.227 1.387 1.00 93.44 563 ARG A O 1
ATOM 4588 N N . PRO A 1 564 ? -8.328 8.342 2.915 1.00 94.81 564 PRO A N 1
ATOM 4589 C CA . PRO A 1 564 ? -8.754 7.145 3.638 1.00 94.81 564 PRO A CA 1
ATOM 4590 C C . PRO A 1 564 ? -10.131 7.338 4.292 1.00 94.81 564 PRO A C 1
ATOM 4592 O O . PRO A 1 564 ? -10.577 8.462 4.535 1.00 94.81 564 PRO A O 1
ATOM 4595 N N . LEU A 1 565 ? -10.834 6.241 4.583 1.00 96.44 565 LEU A N 1
ATOM 4596 C CA . LEU A 1 565 ? -12.005 6.295 5.462 1.00 96.44 565 LEU A CA 1
ATOM 4597 C C . LEU A 1 565 ? -11.533 6.556 6.896 1.00 96.44 565 LEU A C 1
ATOM 4599 O O . LEU A 1 565 ? -10.703 5.818 7.425 1.00 96.44 565 LEU A O 1
ATOM 4603 N N . ALA A 1 566 ? -12.073 7.594 7.527 1.00 94.38 566 ALA A N 1
ATOM 4604 C CA . ALA A 1 566 ? -11.636 8.037 8.845 1.00 94.38 566 ALA A CA 1
ATOM 4605 C C . ALA A 1 566 ? -12.677 7.723 9.924 1.00 94.38 566 ALA A C 1
ATOM 4607 O O . ALA A 1 566 ? -13.884 7.811 9.687 1.00 94.38 566 ALA A O 1
ATOM 4608 N N . ALA A 1 567 ? -12.202 7.431 11.134 1.00 94.50 567 ALA A N 1
ATOM 4609 C CA . ALA A 1 567 ? -13.014 7.389 12.344 1.00 94.50 567 ALA A CA 1
ATOM 4610 C C . ALA A 1 567 ? -12.595 8.499 13.315 1.00 94.50 567 ALA A C 1
ATOM 4612 O O . ALA A 1 567 ? -11.422 8.867 13.387 1.00 94.50 567 ALA A O 1
ATOM 4613 N N . LYS A 1 568 ? -13.559 9.015 14.081 1.00 91.94 568 LYS A N 1
ATOM 4614 C CA . LYS A 1 568 ? -13.309 9.866 15.252 1.00 91.94 568 LYS A CA 1
ATOM 4615 C C . LYS A 1 568 ? -14.235 9.463 16.394 1.00 91.94 568 LYS A C 1
ATOM 4617 O O . LYS A 1 568 ? -15.437 9.275 16.181 1.00 91.94 568 LYS A O 1
ATOM 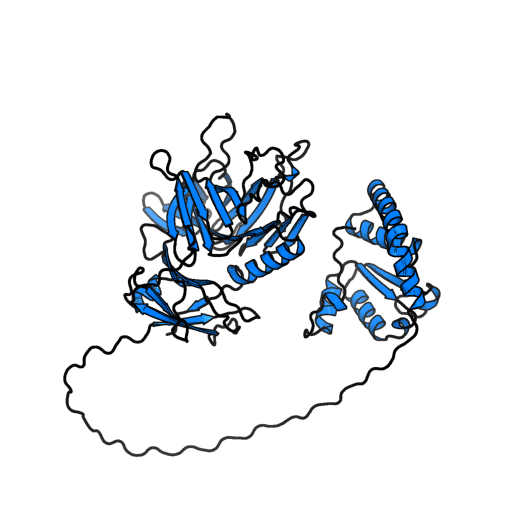4622 N N . ILE A 1 569 ? -13.699 9.406 17.607 1.00 87.62 569 ILE A N 1
ATOM 4623 C CA . ILE A 1 569 ? -14.500 9.463 18.834 1.00 87.62 569 ILE A CA 1
ATOM 4624 C C . ILE A 1 569 ? -15.223 10.818 18.834 1.00 87.62 569 ILE A C 1
ATOM 4626 O O . ILE A 1 569 ? -14.584 11.857 18.649 1.00 87.62 569 ILE A O 1
ATOM 4630 N N . LYS A 1 570 ? -16.551 10.823 18.994 1.00 68.88 570 LYS A N 1
ATOM 4631 C CA . LYS A 1 570 ? -17.286 12.064 19.281 1.00 68.88 570 LYS A CA 1
ATOM 4632 C C . LYS A 1 570 ? -17.272 12.306 20.790 1.00 68.88 570 LYS A C 1
ATOM 4634 O O . LYS A 1 570 ? -17.516 11.371 21.548 1.00 68.88 570 LYS A O 1
ATOM 4639 N N . LEU A 1 571 ? -16.985 13.554 21.165 1.00 45.75 571 LEU A N 1
ATOM 4640 C CA . LEU A 1 571 ? -17.221 14.119 22.499 1.00 45.75 571 LEU A CA 1
ATOM 4641 C C . LEU A 1 571 ? -18.719 14.111 22.846 1.00 45.75 571 LEU A C 1
ATOM 4643 O O . LEU A 1 571 ? -19.526 14.298 21.903 1.00 45.75 571 LEU A O 1
#

Sequence (571 aa):
MDGVETLISDKDIMAGTAWRSELLDMMKEAEFCIVCLERQSLRSPWIAFEVGFVANSLAESSICPYLIGLSPRNIERHPLSKYQAKQADKEGTWDLILALERKQHGPNALREQRLRERFELYWEHQLTKEFAGLLTGGAEAEQPTSPAPQKRVEPEQPSPPTEPGPQRLIVPPTEPEAEPKPAPPFRLSLFNTSFYPRKGHVTHDWQSIFDATGIPPEEVVVRDERGHELPAQVDYFEHSDPTQAALVFSLLNEIIPVPEDYSAPSSYVTIERGVPRQWPNQPQLKIEEPGGRARRVRLSNDRLEILLELKPKPWDDKDKEWYAGAATTVLLDGKEILDAFNWLDMPDIEKRCMQLDRLQLLYPNGDEIWHEHFDLIRNWYQLISTSSGPVRSIVTIASQLFNYNYTGLPNQREQWSKCRLYRVISLYKGANYITEELKVYGTHGVGLISSGVVPLDFNTRYFSYMDMGLDPSINMYQKWFTISTAWAPYQGYGFATSADLPEMKVENPDPKFKSGDKNEHKTFLWKLRRRKEEATCLHLFTRDTPKELESEVRRAWHEVIDRPLAAKIKL

Secondary structure (DSSP, 8-state):
--S-----HHHHSPTTS-HHHHHHHHHHH-SEEEEEE-TTGGG-HHHHHHHHHHHHH-TT-EEEEEESS--GGGGTTSGGGGS--EESSHHHHHHHHHHHHHHHH---HHHHHHHHHHHHHHIIIIIHHHHHHHTT-----------------PPPPPPPP-PPPPP---PPP----PPPPPPPPEEEEEE--SSS-B--EEEEESHHHHHHH---GGGEEEE-TTSPBPPEEEEESSTT-TTSEEEEEE-SS-B----TT-SS-SEEEEEEES-PPPPSS--EEEEE-TTSS--EEEEE-SSEEEEEESS----SSTT----TTEEEEEEETTEESSSTT-SSS---TT-EEEEEEEEEEPPTT--TT---EEE-TTPPPEEEEEEESSSEEEEEEEPPPEEEEEE-STTPPEEEEEEEEEEEEEEETT-SEEEEEEEEEEEEEETTEEEEEEE--EEEEEEEE----SS-EEEE-SSEEEEE-SSTT--EEEEEESSB-GGG--BSS-TTTTTT-TTGGGEEEEEEE--SSEEEEEEEEE-S-HHHHHHHHHHHIIIIIIS-EEEEE--